Protein AF-A0A0N5C411-F1 (afdb_monomer)

Foldseek 3Di:
DDDPPAAAWKDWAFDADPVRHGAAQKWAWFQDLVVRDTFTHGDPGTAMQGQQAHAFFKIFHFPDRDDRVCPVVPVTTPDIDGGDDAADPVALADAHEQLEADPPLQRSAQWWFWHAFFCRYRHPDFKGWFFDPLQVVFAADDPPSSGRTGTGGFDQWFPPPNSRQWRFGTWIGGPPHDIHTYGHGHPHDDPVCVQVVCVVPFPWEFDDDPNFTDINNHGADLSFKKKKAQPLQFPPDRTIHIGRRPPDAAAAAFIKMFGFDDCDVVNVVVQVVQSVPPNDGGDITRGPGMYTHPAPAPFKAKFKDKQVPDTWDWDWAADPVRDTATETADEPVVLVVQKIFMFIWMATHDDRPVNHTRRNVRRWDKFKFACPDPPDDPPPTDTGGMAGRDLADPPRWAKMKMDTDDDPDDCSRHHHIDIYTYFHPAEAHHEHEDEDADQDQQVLKDWQDDNNFWGWQKKWKDDVPDDIDIAGPVVRPPVVQWDDDPTIITGDDPPDRDDAQMWMWTWIDGSNHGGYIYIYGYGYDPCVVPCVPCCCVPVVVVVVVVVVVVVVVVVVVVVVVVVVVVVVVVVVVVVPPDDDDDDDDDDDDDDDDDDDDDDDDDDDDDDDDDDDDDDDDYDDDDDDDDDDDDDDDDDDDDDDDDDD

Mean predicted aligned error: 16.24 Å

Secondary structure (DSSP, 8-state):
------BSSEEEE--B-TTSPBPSSEEEEEE-TTT--EEEEE--S-EEEESS-B--SEEEEESSPPPTTGGG--TTEEEEEE------SS--EEEE---PPPSSTTTTSS-EEEEE-TTSB-B-SS-EEEE-TTTTT-SEEPTTSTTSEEEEE----B-SGGGTTEEEEEEEEETTEEEEEEEEE--PPPSTTHHHHHHHH-SS-EEEETTEEEETTEEP-GGGEEEEE-GGGSTT-SB-EEEE-SSS----TTPEEEE-----HHHHHHHHHHHTSTTPPPP-B--SEEEE----GGGEEEEEEETTTEEPPEEEEE-TT--EEEEEEE-GGGGGGSEEEEEEEEEESSS--GGGTTTTTTT-EEEEEE-S-TTS-TTSSPB--EEE--TT-GGGSEEEEEEEE-SS--GGGSPPPEEEEEEESSPEEEEEEEEE-S--GGGSEEESEETTTEEEEEEEEE-TTSPPEEEETTTTB-TTTEEE-SSEEEE---SS---TTEEEEEEEEETTEEEEEEEEEEEE--GGGTHHHHIIIIIHHHHHHHHHHHHHHHHHHHHHHHHHHHHHHHHTTTSSS-------------------------------------------------------------------

Nearest PDB structures (foldseek):
  7s11-assembly2_D  TM=5.135E-01  e=1.704E-02  Mus musculus
  4etp-assembly1_B  TM=3.885E-01  e=2.195E-01  Saccharomyces cerevisiae S288C
  7n6g-assembly1_3J  TM=2.381E-01  e=1.207E-01  Chlamydomonas reinhardtii
  7n6g-assembly1_3K  TM=1.886E-01  e=1.584E-01  Chlamydomonas reinhardtii

Organism: Strongyloides papillosus (NCBI:txid174720)

Solvent-accessible surface area (backbone atoms only — not comparable to full-atom values): 38033 Å² total; per-residue (Å²): 139,82,84,85,88,75,39,55,52,70,46,76,47,74,59,54,47,100,85,67,46,71,55,72,52,32,28,34,45,28,46,40,81,90,77,68,45,77,44,80,43,78,51,89,66,65,42,47,38,37,60,64,39,29,59,51,29,58,32,42,28,28,93,59,86,84,51,89,79,53,65,80,58,70,84,62,64,76,46,77,47,75,53,77,82,79,62,53,99,88,40,64,46,53,49,36,37,75,53,56,56,43,97,52,80,69,53,42,46,51,26,33,31,65,34,47,27,68,43,16,39,41,29,51,92,57,34,44,44,45,55,30,77,79,50,65,92,34,46,43,75,53,81,95,53,76,48,8,36,28,37,34,61,51,53,62,42,33,74,52,80,84,30,53,46,31,30,73,29,24,31,41,39,45,75,101,48,73,65,30,36,32,36,30,38,38,68,69,79,63,70,80,63,39,69,58,52,45,74,76,62,52,90,37,52,45,42,78,59,92,90,42,53,18,45,72,85,39,71,61,56,40,82,37,24,34,37,40,33,55,25,91,39,28,65,95,43,70,45,35,46,70,42,42,29,60,95,76,50,68,48,51,57,73,21,31,40,37,31,41,71,81,85,48,72,67,60,54,51,54,48,61,65,39,63,78,43,97,78,40,73,59,77,63,44,51,51,76,30,44,32,50,67,70,87,60,45,89,41,42,40,78,37,45,26,37,72,88,70,49,70,49,63,74,43,80,43,62,49,100,84,69,47,82,40,42,31,32,60,46,57,69,78,58,53,79,61,36,57,46,42,38,38,48,34,45,34,41,53,87,67,73,54,67,38,40,49,45,24,50,61,50,51,41,49,61,41,25,29,66,61,88,56,93,84,58,65,90,80,79,56,67,76,44,56,61,48,65,48,46,46,74,45,79,78,70,54,39,45,28,37,34,37,74,56,67,89,87,64,64,66,88,75,41,61,63,70,42,70,36,33,42,41,51,67,49,72,39,65,31,47,43,83,40,82,40,86,63,95,62,46,76,76,50,52,39,57,41,59,45,90,88,57,31,36,42,47,33,40,35,39,32,48,69,98,52,77,74,46,68,34,36,58,81,77,57,37,58,59,88,41,38,47,78,55,101,58,28,38,31,49,67,53,81,89,66,80,94,52,58,61,24,36,38,36,33,34,27,26,37,88,90,37,62,34,40,36,40,35,38,37,32,40,58,61,76,64,80,79,51,55,72,62,50,48,60,66,54,48,50,59,50,54,51,51,52,51,53,53,54,52,52,52,52,51,51,52,52,52,50,52,50,51,50,54,55,50,54,61,59,56,66,67,67,76,75,80,79,87,85,80,88,80,88,78,88,86,85,82,80,88,77,86,83,86,78,88,78,83,85,77,88,76,87,77,89,76,90,84,86,86,88,86,79,89,80,87,90,78,90,82,81,90,81,89,84,83,88,79,90,84,81,84,87,81,78,90,77,90,77,89,77,90,132

pLDDT: mean 76.51, std 18.7, range [28.45, 96.62]

Sequence (644 aa):
MKGLEEIKANIKFFFCDKGGKKLNNVHITLKNYVSEKVGLHFVDNSVQCSIEACRIGLYLKHHKKITSENVKDLKHIDHSYYVVIVPDEEHKGLYYTGLDNEVDEMKGFFPLVPCPYHNWVGTAFLTQYKVRESIINNGQLIKDNEDSNILIPAFRISSEPYFQNHFVCGKLLQIDHDPVDIGFKIDLIDPSGLKEKIKNKAKHKITLHGNEIKCDGNKINTKTSFGFLDKEYILNSKESLMTYFNEKFEFYHGQLILEYDEVTNIQQQKYFLSLFKQDSEIVKHSPKCYGYIDDLKQTFEFTFRIDKKDILDVTIMKDDKNNEVPVVYLNDYYKEKGKISVECYVVKSGDKDKNFNGYYNKAYKTKLQRVVQQELKHNDQPEVNELIISSENDKLFGIYICQLECNGCNKNDYVKDRNILLLPSTLFNVSSDIKVYSDSKNYLSCRLNIDKFGQLKSMSIIYKGKSKIEYDAIRNTPEDVFKKNDTSVEYVGNKYEMADLTYVTCSYTAFGKPYILQTKVMHYNELRSQSDDVGNKILVPIIISVGVGVFIIIGIILLITFRIIKRRKKVKLLSMASSASDASSMSGSRFSKLSRSSMASQSRSKFSSSRSGSRAKSSMSLSNTDKRKNNRPKTRSKVSGFAG

Radius of gyration: 44.17 Å; Cα contacts (8 Å, |Δi|>4): 1116; chains: 1; bounding box: 96×108×130 Å

Structure (mmCIF, N/CA/C/O backbone):
data_AF-A0A0N5C411-F1
#
_entry.id   AF-A0A0N5C411-F1
#
loop_
_atom_site.group_PDB
_atom_site.id
_atom_site.type_symbol
_atom_site.label_atom_id
_atom_site.label_alt_id
_atom_site.label_comp_id
_atom_site.label_asym_id
_atom_site.label_entity_id
_atom_site.label_seq_id
_atom_site.pdbx_PDB_ins_code
_atom_site.Cartn_x
_atom_site.Cartn_y
_atom_site.Cartn_z
_atom_site.occupancy
_atom_site.B_iso_or_equiv
_atom_site.auth_seq_id
_atom_site.auth_comp_id
_atom_site.auth_asym_id
_atom_site.auth_atom_id
_atom_site.pdbx_PDB_model_num
ATOM 1 N N . MET A 1 1 ? 25.989 -16.329 -34.286 1.00 41.69 1 MET A N 1
ATOM 2 C CA . MET A 1 1 ? 26.952 -15.384 -33.676 1.00 41.69 1 MET A CA 1
ATOM 3 C C . MET A 1 1 ? 27.415 -15.996 -32.361 1.00 41.69 1 MET A C 1
ATOM 5 O O . MET A 1 1 ? 26.581 -16.607 -31.712 1.00 41.69 1 MET A O 1
ATOM 9 N N . LYS A 1 2 ? 28.703 -15.906 -32.005 1.00 34.34 2 LYS A N 1
ATOM 10 C CA . LYS A 1 2 ? 29.214 -16.271 -30.670 1.00 34.34 2 LYS A CA 1
ATOM 11 C C . LYS A 1 2 ? 29.676 -14.991 -29.965 1.00 34.34 2 LYS A C 1
ATOM 13 O O . LYS A 1 2 ? 30.401 -14.230 -30.597 1.00 34.34 2 LYS A O 1
ATOM 18 N N . GLY A 1 3 ? 29.250 -14.812 -28.711 1.00 48.94 3 GLY A N 1
ATOM 19 C CA . GLY A 1 3 ? 29.802 -13.879 -27.718 1.00 48.94 3 GLY A CA 1
ATOM 20 C C . GLY A 1 3 ? 29.592 -12.389 -27.994 1.00 48.94 3 GLY A C 1
ATOM 21 O O . GLY A 1 3 ? 30.468 -11.741 -28.556 1.00 48.94 3 GLY A O 1
ATOM 22 N N . LEU A 1 4 ? 28.457 -11.831 -27.564 1.00 55.25 4 LEU A N 1
ATOM 23 C CA . LEU A 1 4 ? 28.331 -10.392 -27.298 1.00 55.25 4 LEU A CA 1
ATOM 24 C C . LEU A 1 4 ? 28.514 -10.209 -25.789 1.00 55.25 4 LEU A C 1
ATOM 26 O O . LEU A 1 4 ? 27.535 -10.246 -25.055 1.00 55.25 4 LEU A O 1
ATOM 30 N N . GLU A 1 5 ? 29.758 -10.092 -25.323 1.00 52.69 5 GLU A N 1
ATOM 31 C CA . GLU A 1 5 ? 30.024 -10.001 -23.878 1.00 52.69 5 GLU A CA 1
ATOM 32 C C . GLU A 1 5 ? 29.589 -8.646 -23.291 1.00 52.69 5 GLU A C 1
ATOM 34 O O . GLU A 1 5 ? 29.129 -8.605 -22.154 1.00 52.69 5 GLU A O 1
ATOM 39 N N . GLU A 1 6 ? 29.632 -7.545 -24.062 1.00 62.16 6 GLU A N 1
ATOM 40 C CA . GLU A 1 6 ? 29.186 -6.221 -23.595 1.00 62.16 6 GLU A CA 1
ATOM 41 C C . GLU A 1 6 ? 28.608 -5.352 -24.726 1.00 62.16 6 GLU A C 1
ATOM 43 O O . GLU A 1 6 ? 29.241 -5.141 -25.764 1.00 62.16 6 GLU A O 1
ATOM 48 N N . ILE A 1 7 ? 27.404 -4.802 -24.523 1.00 67.38 7 ILE A N 1
ATOM 49 C CA . ILE A 1 7 ? 26.738 -3.905 -25.480 1.00 67.38 7 ILE A CA 1
ATOM 50 C C . ILE A 1 7 ? 26.687 -2.504 -24.881 1.00 67.38 7 ILE A C 1
ATOM 52 O O . ILE A 1 7 ? 25.886 -2.225 -23.994 1.00 67.38 7 ILE A O 1
ATOM 56 N N . LYS A 1 8 ? 27.520 -1.598 -25.397 1.00 67.19 8 LYS A N 1
ATOM 57 C CA . LYS A 1 8 ? 27.582 -0.219 -24.888 1.00 67.19 8 LYS A CA 1
ATOM 58 C C . LYS A 1 8 ? 26.364 0.625 -25.266 1.00 67.19 8 LYS A C 1
ATOM 60 O O . LYS A 1 8 ? 25.866 1.383 -24.449 1.00 67.19 8 LYS A O 1
ATOM 65 N N . ALA A 1 9 ? 25.879 0.503 -26.503 1.00 65.25 9 ALA A N 1
ATOM 66 C CA . ALA A 1 9 ? 24.762 1.330 -26.974 1.00 65.25 9 ALA A CA 1
ATOM 67 C C . ALA A 1 9 ? 23.932 0.677 -28.082 1.00 65.25 9 ALA A C 1
ATOM 69 O O . ALA A 1 9 ? 22.706 0.763 -28.068 1.00 65.25 9 ALA A O 1
ATOM 70 N N . ASN A 1 10 ? 24.593 0.025 -29.047 1.00 76.81 10 ASN A N 1
ATOM 71 C CA . ASN A 1 10 ? 23.976 -0.347 -30.317 1.00 76.81 10 ASN A CA 1
ATOM 72 C C . ASN A 1 10 ? 24.493 -1.692 -30.841 1.00 76.81 10 ASN A C 1
ATOM 74 O O . ASN A 1 10 ? 25.699 -1.926 -30.881 1.00 76.81 10 ASN A O 1
ATOM 78 N N . ILE A 1 11 ? 23.590 -2.519 -31.360 1.00 80.31 11 ILE A N 1
ATOM 79 C CA . ILE A 1 11 ? 23.900 -3.714 -32.151 1.00 80.31 11 ILE A CA 1
ATOM 80 C C . ILE A 1 11 ? 23.537 -3.422 -33.598 1.00 80.31 11 ILE A C 1
ATOM 82 O O . ILE A 1 11 ? 22.406 -3.025 -33.880 1.00 80.31 11 ILE A O 1
ATOM 86 N N . LYS A 1 12 ? 24.483 -3.625 -34.519 1.00 83.06 12 LYS A N 1
ATOM 87 C CA . LYS A 1 12 ? 24.271 -3.426 -35.956 1.00 83.06 12 LYS A CA 1
ATOM 88 C C . LYS A 1 12 ? 24.277 -4.764 -36.690 1.00 83.06 12 LYS A C 1
ATOM 90 O O . LYS A 1 12 ? 25.259 -5.499 -36.641 1.00 83.06 12 LYS A O 1
ATOM 95 N N . PHE A 1 13 ? 23.201 -5.051 -37.410 1.00 82.44 13 PHE A N 1
ATOM 96 C CA . PHE A 1 13 ? 23.064 -6.222 -38.269 1.00 82.44 13 PHE A CA 1
ATOM 97 C C . PHE A 1 13 ? 23.270 -5.816 -39.726 1.00 82.44 13 PHE A C 1
ATOM 99 O O . PHE A 1 13 ? 22.667 -4.853 -40.200 1.00 82.44 13 PHE A O 1
ATOM 106 N N . PHE A 1 14 ? 24.101 -6.565 -40.445 1.00 84.38 14 PHE A N 1
ATOM 107 C CA . PHE A 1 14 ? 24.365 -6.354 -41.865 1.00 84.38 14 PHE A CA 1
ATOM 108 C C . PHE A 1 14 ? 23.836 -7.542 -42.665 1.00 84.38 14 PHE A C 1
ATOM 110 O O . PHE A 1 14 ? 24.056 -8.695 -42.299 1.00 84.38 14 PHE A O 1
ATOM 117 N N . PHE A 1 15 ? 23.148 -7.254 -43.768 1.00 84.00 15 PHE A N 1
ATOM 118 C CA . PHE A 1 15 ? 22.635 -8.266 -44.685 1.00 84.00 15 PHE A CA 1
ATOM 119 C C . PHE A 1 15 ? 23.607 -8.416 -45.850 1.00 84.00 15 PHE A C 1
ATOM 121 O O . PHE A 1 15 ? 23.690 -7.532 -46.702 1.00 84.00 15 PHE A O 1
ATOM 128 N N . CYS A 1 16 ? 24.335 -9.530 -45.881 1.00 84.19 16 CYS A N 1
ATOM 129 C CA . CYS A 1 16 ? 25.330 -9.827 -46.909 1.00 84.19 16 CYS A CA 1
ATOM 130 C C . CYS A 1 16 ? 25.018 -11.150 -47.620 1.00 84.19 16 CYS A C 1
ATOM 132 O O . CYS A 1 16 ? 24.397 -12.048 -47.050 1.00 84.19 16 CYS A O 1
ATOM 134 N N . ASP A 1 17 ? 25.442 -11.268 -48.875 1.00 82.25 17 ASP A N 1
ATOM 135 C CA . ASP A 1 17 ? 25.440 -12.527 -49.611 1.00 82.25 17 ASP A CA 1
ATOM 136 C C . ASP A 1 17 ? 26.593 -13.450 -49.168 1.00 82.25 17 ASP A C 1
ATOM 138 O O . ASP A 1 17 ? 27.408 -13.108 -48.307 1.00 82.25 17 ASP A O 1
ATOM 142 N N . LYS A 1 18 ? 26.682 -14.641 -49.777 1.00 81.38 18 LYS A N 1
ATOM 143 C CA . LYS A 1 18 ? 27.750 -15.617 -49.489 1.00 81.38 18 LYS A CA 1
ATOM 144 C C . LYS A 1 18 ? 29.162 -15.093 -49.792 1.00 81.38 18 LYS A C 1
ATOM 146 O O . LYS A 1 18 ? 30.120 -15.639 -49.261 1.00 81.38 18 LYS A O 1
ATOM 151 N N . GLY A 1 19 ? 29.293 -14.072 -50.639 1.00 84.00 19 GLY A N 1
ATOM 152 C CA . GLY A 1 19 ? 30.558 -13.417 -50.969 1.00 84.00 19 GLY A CA 1
ATOM 153 C C . GLY A 1 19 ? 30.866 -12.203 -50.089 1.00 84.00 19 GLY A C 1
ATOM 154 O O . GLY A 1 19 ? 31.817 -11.482 -50.381 1.00 84.00 19 GLY A O 1
ATOM 155 N N . GLY A 1 20 ? 30.061 -11.938 -49.053 1.00 82.12 20 GLY A N 1
ATOM 156 C CA . GLY A 1 20 ? 30.213 -10.779 -48.175 1.00 82.12 20 GLY A CA 1
ATOM 157 C C . GLY A 1 20 ? 29.748 -9.457 -48.794 1.00 82.12 20 GLY A C 1
ATOM 158 O O . GLY A 1 20 ? 29.891 -8.411 -48.162 1.00 82.12 20 GLY A O 1
ATOM 159 N N . LYS A 1 21 ? 29.168 -9.470 -50.003 1.00 84.44 21 LYS A N 1
ATOM 160 C CA . LYS A 1 21 ? 28.612 -8.265 -50.625 1.00 84.44 21 LYS A CA 1
ATOM 161 C C . LYS A 1 21 ? 27.260 -7.953 -50.004 1.00 84.44 21 LYS A C 1
ATOM 163 O O . LYS A 1 21 ? 26.434 -8.838 -49.796 1.00 84.44 21 LYS A O 1
ATOM 168 N N . LYS A 1 22 ? 27.018 -6.676 -49.734 1.00 84.00 22 LYS A N 1
ATOM 169 C CA . LYS A 1 22 ? 25.759 -6.199 -49.163 1.00 84.00 22 LYS A CA 1
ATOM 170 C C . LYS A 1 22 ? 24.577 -6.550 -50.071 1.00 84.00 22 LYS A C 1
ATOM 172 O O . LYS A 1 22 ? 24.639 -6.368 -51.287 1.00 84.00 22 LYS A O 1
ATOM 177 N N . LEU A 1 23 ? 23.501 -7.052 -49.476 1.00 84.12 23 LEU A N 1
ATOM 178 C CA . LEU A 1 23 ? 22.261 -7.339 -50.183 1.00 84.12 23 LEU A CA 1
ATOM 179 C C . LEU A 1 23 ? 21.540 -6.030 -50.527 1.00 84.12 23 LEU A C 1
ATOM 181 O O . LEU A 1 23 ? 21.308 -5.194 -49.659 1.00 84.12 23 LEU A O 1
ATOM 185 N N . ASN A 1 24 ? 21.145 -5.883 -51.792 1.00 82.38 24 ASN A N 1
ATOM 186 C CA . ASN A 1 24 ? 20.297 -4.782 -52.254 1.00 82.38 24 ASN A CA 1
ATOM 187 C C . ASN A 1 24 ? 18.809 -5.131 -52.084 1.00 82.38 24 ASN A C 1
ATOM 189 O O . ASN A 1 24 ? 18.446 -6.310 -52.067 1.00 82.38 24 ASN A O 1
ATOM 193 N N . ASN A 1 25 ? 17.946 -4.108 -52.038 1.00 84.00 25 ASN A N 1
ATOM 194 C CA . ASN A 1 25 ? 16.480 -4.255 -52.032 1.00 84.00 25 ASN A CA 1
ATOM 195 C C . ASN A 1 25 ? 15.919 -5.080 -50.864 1.00 84.00 25 ASN A C 1
ATOM 197 O O . ASN A 1 25 ? 14.909 -5.771 -51.009 1.00 84.00 25 ASN A O 1
ATOM 201 N N . VAL A 1 26 ? 16.551 -4.982 -49.695 1.00 86.06 26 VAL A N 1
ATOM 202 C CA . VAL A 1 26 ? 16.019 -5.533 -48.446 1.00 86.06 26 VAL A CA 1
ATOM 203 C C . VAL A 1 26 ? 15.061 -4.517 -47.828 1.00 86.06 26 VAL A C 1
ATOM 205 O O . VAL A 1 26 ? 15.375 -3.333 -47.745 1.00 86.06 26 VAL A O 1
ATOM 208 N N . HIS A 1 27 ? 13.887 -4.971 -47.404 1.00 85.69 27 HIS A N 1
ATOM 209 C CA . HIS A 1 27 ? 12.862 -4.147 -46.772 1.00 85.69 27 HIS A CA 1
ATOM 210 C C . HIS A 1 27 ? 12.424 -4.775 -45.448 1.00 85.69 27 HIS A C 1
ATOM 212 O O . HIS A 1 27 ? 12.412 -5.997 -45.313 1.00 85.69 27 HIS A O 1
ATOM 218 N N . ILE A 1 28 ? 12.039 -3.944 -44.483 1.00 85.62 28 ILE A N 1
ATOM 219 C CA . ILE A 1 28 ? 11.489 -4.356 -43.189 1.00 85.62 28 ILE A CA 1
ATOM 220 C C . ILE A 1 28 ? 10.032 -3.909 -43.069 1.00 85.62 28 ILE A C 1
ATOM 222 O O . ILE A 1 28 ? 9.679 -2.806 -43.490 1.00 85.62 28 ILE A O 1
ATOM 226 N N . THR A 1 29 ? 9.185 -4.758 -42.491 1.00 79.25 29 THR A N 1
ATOM 227 C CA . THR A 1 29 ? 7.797 -4.412 -42.157 1.00 79.25 29 THR A CA 1
ATOM 228 C C . THR A 1 29 ? 7.748 -3.689 -40.814 1.00 79.25 29 THR A C 1
ATOM 230 O O . THR A 1 29 ? 7.952 -4.320 -39.772 1.00 79.25 29 THR A O 1
ATOM 233 N N . LEU A 1 30 ? 7.458 -2.388 -40.823 1.00 79.19 30 LEU A N 1
ATOM 234 C CA . LEU A 1 30 ? 7.285 -1.590 -39.605 1.00 79.19 30 LEU A CA 1
ATOM 235 C C . LEU A 1 30 ? 5.813 -1.264 -39.378 1.00 79.19 30 LEU A C 1
ATOM 237 O O . LEU A 1 30 ? 5.088 -0.968 -40.330 1.00 79.19 30 LEU A O 1
ATOM 241 N N . LYS A 1 31 ? 5.376 -1.287 -38.119 1.00 74.19 31 LYS A N 1
ATOM 242 C CA . LYS A 1 31 ? 4.083 -0.717 -37.731 1.00 74.19 31 LYS A CA 1
ATOM 243 C C . LYS A 1 31 ? 4.275 0.787 -37.532 1.00 74.19 31 LYS A C 1
ATOM 245 O O . LYS A 1 31 ? 5.143 1.202 -36.776 1.00 74.19 31 LYS A O 1
ATOM 250 N N . ASN A 1 32 ? 3.468 1.606 -38.199 1.00 71.19 32 ASN A N 1
ATOM 251 C CA . ASN A 1 32 ? 3.315 3.007 -37.830 1.00 71.19 32 ASN A CA 1
ATOM 252 C C . ASN A 1 32 ? 2.373 3.065 -36.622 1.00 71.19 32 ASN A C 1
ATOM 254 O O . ASN A 1 32 ? 1.219 2.650 -36.727 1.00 71.19 32 ASN A O 1
ATOM 258 N N . TYR A 1 33 ? 2.858 3.541 -35.480 1.00 69.44 33 TYR A N 1
ATOM 259 C CA . TYR A 1 33 ? 2.101 3.466 -34.231 1.00 69.44 33 TYR A CA 1
ATOM 260 C C . TYR A 1 33 ? 0.942 4.461 -34.157 1.00 69.44 33 TYR A C 1
ATOM 262 O O . TYR A 1 33 ? -0.065 4.161 -33.526 1.00 69.44 33 TYR A O 1
ATOM 270 N N . VAL A 1 34 ? 1.032 5.588 -34.869 1.00 70.38 34 VAL A N 1
ATOM 271 C CA . VAL A 1 34 ? -0.029 6.608 -34.916 1.00 70.38 34 VAL A CA 1
ATOM 272 C C . VAL A 1 34 ? -1.213 6.160 -35.778 1.00 70.38 34 VAL A C 1
ATOM 274 O O . VAL A 1 34 ? -2.368 6.344 -35.412 1.00 70.38 34 VAL A O 1
ATOM 277 N N . SER A 1 35 ? -0.941 5.574 -36.943 1.00 74.69 35 SER A N 1
ATOM 278 C CA . SER A 1 35 ? -1.970 5.176 -37.918 1.00 74.69 35 SER A CA 1
ATOM 279 C C . SER A 1 35 ? -2.349 3.698 -37.854 1.00 74.69 35 SER A C 1
ATOM 281 O O . SER A 1 35 ? -3.228 3.263 -38.595 1.00 74.69 35 SER A O 1
ATOM 283 N N . GLU A 1 36 ? -1.625 2.918 -37.051 1.00 72.88 36 GLU A N 1
ATOM 284 C CA . GLU A 1 36 ? -1.644 1.452 -36.994 1.00 72.88 36 GLU A CA 1
ATOM 285 C C . GLU A 1 36 ? -1.374 0.728 -38.323 1.00 72.88 36 GLU A C 1
ATOM 287 O O . GLU A 1 36 ? -1.449 -0.500 -38.403 1.00 72.88 36 GLU A O 1
ATOM 292 N N . LYS A 1 37 ? -1.020 1.464 -39.381 1.00 76.44 37 LYS A N 1
ATOM 293 C CA . LYS A 1 37 ? -0.731 0.897 -40.696 1.00 76.44 37 LYS A CA 1
ATOM 294 C C . LYS A 1 37 ? 0.647 0.256 -40.700 1.00 76.44 37 LYS A C 1
ATOM 296 O O . LYS A 1 37 ? 1.603 0.798 -40.152 1.00 76.44 37 LYS A O 1
ATOM 301 N N . VAL A 1 38 ? 0.763 -0.873 -41.386 1.00 73.94 38 VAL A N 1
ATOM 302 C CA . VAL A 1 38 ? 2.058 -1.508 -41.634 1.00 73.94 38 VAL A CA 1
ATOM 303 C C . VAL A 1 38 ? 2.642 -0.972 -42.936 1.00 73.94 38 VAL A C 1
ATOM 305 O O . VAL A 1 38 ? 1.987 -1.012 -43.978 1.00 73.94 38 VAL A O 1
ATOM 308 N N . GLY A 1 39 ? 3.872 -0.471 -42.866 1.00 73.94 39 GLY A N 1
ATOM 309 C CA . GLY A 1 39 ? 4.649 0.009 -44.004 1.00 73.94 39 GLY A CA 1
ATOM 310 C C . GLY A 1 39 ? 5.858 -0.879 -44.285 1.00 73.94 39 GLY A C 1
ATOM 311 O O . GLY A 1 39 ? 6.404 -1.513 -43.380 1.00 73.94 39 GLY A O 1
ATOM 312 N N . LEU A 1 40 ? 6.298 -0.907 -45.545 1.00 77.38 40 LEU A N 1
ATOM 313 C CA . LEU A 1 40 ? 7.601 -1.460 -45.915 1.00 77.38 40 LEU A CA 1
ATOM 314 C C . LEU A 1 40 ? 8.634 -0.341 -45.978 1.00 77.38 40 LEU A C 1
ATOM 316 O O . LEU A 1 40 ? 8.463 0.635 -46.705 1.00 77.38 40 LEU A O 1
ATOM 320 N N . HIS A 1 41 ? 9.722 -0.516 -45.238 1.00 78.94 41 HIS A N 1
ATOM 321 C CA . HIS A 1 41 ? 10.826 0.430 -45.185 1.00 78.94 41 HIS A CA 1
ATOM 322 C C . HIS A 1 41 ? 12.066 -0.200 -45.798 1.00 78.94 41 HIS A C 1
ATOM 324 O O . HIS A 1 41 ? 12.475 -1.290 -45.405 1.00 78.94 41 HIS A O 1
ATOM 330 N N . PHE A 1 42 ? 12.661 0.485 -46.771 1.00 81.00 42 PHE A N 1
ATOM 331 C CA . PHE A 1 42 ? 13.913 0.059 -47.384 1.00 81.00 42 PHE A CA 1
ATOM 332 C C . PHE A 1 42 ? 15.053 0.113 -46.359 1.00 81.00 42 PHE A C 1
ATOM 334 O O . PHE A 1 42 ? 15.237 1.112 -45.662 1.00 81.00 42 PHE A O 1
ATOM 341 N N . VAL A 1 43 ? 15.817 -0.972 -46.275 1.00 81.12 43 VAL A N 1
ATOM 342 C CA . VAL A 1 43 ? 16.989 -1.097 -45.412 1.00 81.12 43 VAL A CA 1
ATOM 343 C C . VAL A 1 43 ? 18.210 -0.742 -46.246 1.00 81.12 43 VAL A C 1
ATOM 345 O O . VAL A 1 43 ? 18.792 -1.591 -46.916 1.00 81.12 43 VAL A O 1
ATOM 348 N N . ASP A 1 44 ? 18.579 0.538 -46.223 1.00 69.19 44 ASP A N 1
ATOM 349 C CA . ASP A 1 44 ? 19.707 1.026 -47.018 1.00 69.19 44 ASP A CA 1
ATOM 350 C C . ASP A 1 44 ? 21.053 0.587 -46.441 1.00 69.19 44 ASP A C 1
ATOM 352 O O . ASP A 1 44 ? 22.000 0.431 -47.189 1.00 69.19 44 ASP A O 1
ATOM 356 N N . ASN A 1 45 ? 21.170 0.349 -45.127 1.00 71.31 45 ASN A N 1
ATOM 357 C CA . ASN A 1 45 ? 22.442 0.071 -44.445 1.00 71.31 45 ASN A CA 1
ATOM 358 C C . ASN A 1 45 ? 22.363 -1.115 -43.476 1.00 71.31 45 ASN A C 1
ATOM 360 O O . ASN A 1 45 ? 21.880 -2.187 -43.833 1.00 71.31 45 ASN A O 1
ATOM 364 N N . SER A 1 46 ? 22.918 -0.949 -42.277 1.00 76.69 46 SER A N 1
ATOM 365 C CA . SER A 1 46 ? 22.712 -1.870 -41.177 1.00 76.69 46 SER A CA 1
ATOM 366 C C . SER A 1 46 ? 21.368 -1.605 -40.527 1.00 76.69 46 SER A C 1
ATOM 368 O O . SER A 1 46 ? 20.846 -0.489 -40.503 1.00 76.69 46 SER A O 1
ATOM 370 N N . VAL A 1 47 ? 20.826 -2.669 -39.974 1.00 77.75 47 VAL A N 1
ATOM 371 C CA . VAL A 1 47 ? 19.723 -2.619 -39.038 1.00 77.75 47 VAL A CA 1
ATOM 372 C C . VAL A 1 47 ? 20.291 -2.425 -37.645 1.00 77.75 47 VAL A C 1
ATOM 374 O O . VAL A 1 47 ? 21.312 -3.022 -37.319 1.00 77.75 47 VAL A O 1
ATOM 377 N N . GLN A 1 48 ? 19.625 -1.628 -36.818 1.00 80.06 48 GLN A N 1
ATOM 378 C CA . GLN A 1 48 ? 20.079 -1.323 -35.469 1.00 80.06 48 GLN A CA 1
ATOM 379 C C . GLN A 1 48 ? 19.082 -1.833 -34.425 1.00 80.06 48 GLN A C 1
ATOM 381 O O . GLN A 1 48 ? 17.869 -1.665 -34.577 1.00 80.06 48 GLN A O 1
ATOM 386 N N . CYS A 1 49 ? 19.611 -2.447 -33.369 1.00 83.88 49 CYS A N 1
ATOM 387 C CA . CYS A 1 49 ? 18.919 -2.607 -32.099 1.00 83.88 49 CYS A CA 1
ATOM 388 C C . CYS A 1 49 ? 19.689 -1.820 -31.039 1.00 83.88 49 CYS A C 1
ATOM 390 O O . CYS A 1 49 ? 20.870 -2.082 -30.812 1.00 83.88 49 CYS A O 1
ATOM 392 N N . SER A 1 50 ? 19.041 -0.808 -30.475 1.00 84.19 50 SER A N 1
ATOM 393 C CA . SER A 1 50 ? 19.585 0.082 -29.453 1.00 84.19 50 SER A CA 1
ATOM 394 C C . SER A 1 50 ? 18.630 0.183 -28.274 1.00 84.19 50 SER A C 1
ATOM 396 O O . SER A 1 50 ? 17.510 -0.336 -28.315 1.00 84.19 50 SER A O 1
ATOM 398 N N . ILE A 1 51 ? 19.049 0.897 -27.232 1.00 82.62 51 ILE A N 1
ATOM 399 C CA . ILE A 1 51 ? 18.173 1.196 -26.102 1.00 82.62 51 ILE A CA 1
ATOM 400 C C . ILE A 1 51 ? 16.912 1.976 -26.521 1.00 82.62 51 ILE A C 1
ATOM 402 O O . ILE A 1 51 ? 15.861 1.792 -25.920 1.00 82.62 51 ILE A O 1
ATOM 406 N N . GLU A 1 52 ? 16.970 2.773 -27.589 1.00 78.06 52 GLU A N 1
ATOM 407 C CA . GLU A 1 52 ? 15.827 3.568 -28.062 1.00 78.06 52 GLU A CA 1
ATOM 408 C C . GLU A 1 52 ? 14.838 2.765 -28.899 1.00 78.06 52 GLU A C 1
ATOM 410 O O . GLU A 1 52 ? 13.625 2.872 -28.747 1.00 78.06 52 GLU A O 1
ATOM 415 N N . ALA A 1 53 ? 15.359 1.967 -29.827 1.00 84.44 53 ALA A N 1
ATOM 416 C CA . ALA A 1 53 ? 14.530 1.225 -30.753 1.00 84.44 53 ALA A CA 1
ATOM 417 C C . ALA A 1 53 ? 15.241 -0.037 -31.218 1.00 84.44 53 ALA A C 1
ATOM 419 O O . ALA A 1 53 ? 16.434 -0.042 -31.535 1.00 84.44 53 ALA A O 1
ATOM 420 N N . CYS A 1 54 ? 14.468 -1.105 -31.349 1.00 87.12 54 CYS A N 1
ATOM 421 C CA . CYS A 1 54 ? 14.940 -2.367 -31.873 1.00 87.12 54 CYS A CA 1
ATOM 422 C C . CYS A 1 54 ? 14.207 -2.726 -33.158 1.00 87.12 54 CYS A C 1
ATOM 424 O O . CYS A 1 54 ? 13.011 -3.020 -33.177 1.00 87.12 54 CYS A O 1
ATOM 426 N N . ARG A 1 55 ? 14.941 -2.706 -34.270 1.00 86.31 55 ARG A N 1
ATOM 427 C CA . ARG A 1 55 ? 14.422 -3.106 -35.578 1.00 86.31 55 ARG A CA 1
ATOM 428 C C . ARG A 1 55 ? 14.837 -4.550 -35.826 1.00 86.31 55 ARG A C 1
ATOM 430 O O . ARG A 1 55 ? 15.844 -4.797 -36.454 1.00 86.31 55 ARG A O 1
ATOM 437 N N . ILE A 1 56 ? 14.118 -5.535 -35.310 1.00 86.38 56 ILE A N 1
ATOM 438 C CA . ILE A 1 56 ? 14.417 -6.962 -35.556 1.00 86.38 56 ILE A CA 1
ATOM 439 C C . ILE A 1 56 ? 13.128 -7.723 -35.845 1.00 86.38 56 ILE A C 1
ATOM 441 O O . ILE A 1 56 ? 12.056 -7.321 -35.400 1.00 86.38 56 ILE A O 1
ATOM 445 N N . GLY A 1 57 ? 13.211 -8.815 -36.595 1.00 85.50 57 GLY A N 1
ATOM 446 C CA . GLY A 1 57 ? 12.042 -9.557 -37.064 1.00 85.50 57 GLY A CA 1
ATOM 447 C C . GLY A 1 57 ? 12.149 -9.873 -38.549 1.00 85.50 57 GLY A C 1
ATOM 448 O O . GLY A 1 57 ? 13.219 -10.267 -39.012 1.00 85.50 57 GLY A O 1
ATOM 449 N N . LEU A 1 58 ? 11.044 -9.721 -39.282 1.00 85.69 58 LEU A N 1
ATOM 450 C CA . LEU A 1 58 ? 10.927 -10.141 -40.677 1.00 85.69 58 LEU A CA 1
ATOM 451 C C . LEU A 1 58 ? 11.471 -9.099 -41.664 1.00 85.69 58 LEU A C 1
ATOM 453 O O . LEU A 1 58 ? 11.049 -7.942 -41.685 1.00 85.69 58 LEU A O 1
ATOM 457 N N . TYR A 1 59 ? 12.347 -9.568 -42.545 1.00 87.31 59 TYR A N 1
ATOM 458 C CA . TYR A 1 59 ? 12.930 -8.831 -43.656 1.00 87.31 59 TYR A CA 1
ATOM 459 C C . TYR A 1 59 ? 12.611 -9.527 -44.965 1.00 87.31 59 TYR A C 1
ATOM 461 O O . TYR A 1 59 ? 12.743 -10.745 -45.079 1.00 87.31 59 TYR A O 1
ATOM 469 N N . LEU A 1 60 ? 12.242 -8.745 -45.970 1.00 86.44 60 LEU A N 1
ATOM 470 C CA . LEU A 1 60 ? 11.869 -9.225 -47.290 1.00 86.44 60 LEU A CA 1
ATOM 471 C C . LEU A 1 60 ? 12.850 -8.671 -48.317 1.00 86.44 60 LEU A C 1
ATOM 473 O O . LEU A 1 60 ? 13.053 -7.459 -48.405 1.00 86.44 60 LEU A O 1
ATOM 477 N N . LYS A 1 61 ? 13.457 -9.556 -49.103 1.00 86.25 61 LYS A N 1
ATOM 478 C CA . LYS A 1 61 ? 14.273 -9.182 -50.257 1.00 86.25 61 LYS A CA 1
ATOM 479 C C . LYS A 1 61 ? 13.459 -9.347 -51.531 1.00 86.25 61 LYS A C 1
ATOM 481 O O . LYS A 1 61 ? 12.739 -10.332 -51.689 1.00 86.25 61 LYS A O 1
ATOM 486 N N . HIS A 1 62 ? 13.607 -8.377 -52.425 1.00 81.00 62 HIS A N 1
ATOM 487 C CA . HIS A 1 62 ? 12.845 -8.312 -53.662 1.00 81.00 62 HIS A CA 1
ATOM 488 C C . HIS A 1 62 ? 13.737 -7.938 -54.852 1.00 81.00 62 HIS A C 1
ATOM 490 O O . HIS A 1 62 ? 14.603 -7.065 -54.744 1.00 81.00 62 HIS A O 1
ATOM 496 N N . HIS A 1 63 ? 13.502 -8.552 -56.013 1.00 74.19 63 HIS A N 1
ATOM 497 C CA . HIS A 1 63 ? 14.326 -8.327 -57.202 1.00 74.19 63 HIS A CA 1
ATOM 498 C C . HIS A 1 63 ? 14.165 -6.901 -57.750 1.00 74.19 63 HIS A C 1
ATOM 500 O O . HIS A 1 63 ? 15.118 -6.313 -58.260 1.00 74.19 63 HIS A O 1
ATOM 506 N N . LYS A 1 64 ? 12.968 -6.320 -57.605 1.00 69.94 64 LYS A N 1
ATOM 507 C CA . LYS A 1 64 ? 12.643 -4.922 -57.954 1.00 69.94 64 LYS A CA 1
ATOM 508 C C . LYS A 1 64 ? 12.491 -4.037 -56.709 1.00 69.94 64 LYS A C 1
ATOM 510 O O . LYS A 1 64 ? 12.163 -4.536 -55.638 1.00 69.94 64 LYS A O 1
ATOM 515 N N . LYS A 1 65 ? 12.671 -2.720 -56.847 1.00 66.31 65 LYS A N 1
ATOM 516 C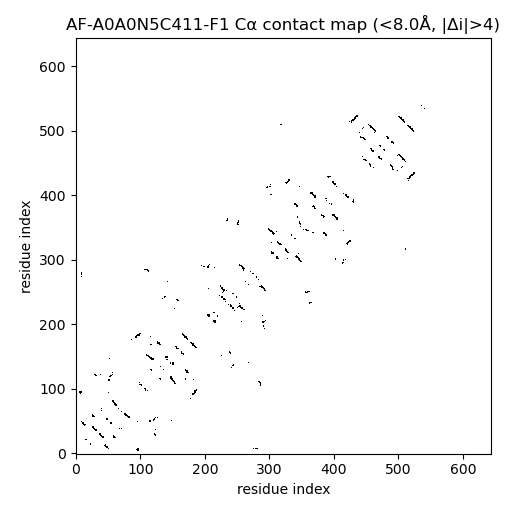 CA . LYS A 1 65 ? 12.382 -1.758 -55.770 1.00 66.31 65 LYS A CA 1
ATOM 517 C C . LYS A 1 65 ? 10.879 -1.785 -55.455 1.00 66.31 65 LYS A C 1
ATOM 519 O O . LYS A 1 65 ? 10.067 -1.640 -56.367 1.00 66.31 65 LYS A O 1
ATOM 524 N N . ILE A 1 66 ? 10.517 -2.005 -54.193 1.00 65.81 66 ILE A N 1
ATOM 525 C CA . ILE A 1 66 ? 9.116 -2.043 -53.761 1.00 65.81 66 ILE A CA 1
ATOM 526 C C . ILE A 1 66 ? 8.615 -0.603 -53.578 1.00 65.81 66 ILE A C 1
ATOM 528 O O . ILE A 1 66 ? 9.290 0.218 -52.959 1.00 65.81 66 ILE A O 1
ATOM 532 N N . THR A 1 67 ? 7.432 -0.296 -54.111 1.00 62.28 67 THR A N 1
ATOM 533 C CA . THR A 1 67 ? 6.664 0.920 -53.794 1.00 62.28 67 THR A CA 1
ATOM 534 C C . THR A 1 67 ? 5.559 0.581 -52.790 1.00 62.28 67 THR A C 1
ATOM 536 O O . THR A 1 67 ? 5.154 -0.576 -52.678 1.00 62.28 67 THR A O 1
ATOM 539 N N . SER A 1 68 ? 5.044 1.580 -52.067 1.00 58.00 68 SER A N 1
ATOM 540 C CA . SER A 1 68 ? 3.945 1.419 -51.095 1.00 58.00 68 SER A CA 1
ATOM 541 C C . SER A 1 68 ? 2.674 0.784 -51.690 1.00 58.00 68 SER A C 1
ATOM 543 O O . SER A 1 68 ? 1.905 0.159 -50.962 1.00 58.00 68 SER A O 1
ATOM 545 N N . GLU A 1 69 ? 2.470 0.892 -5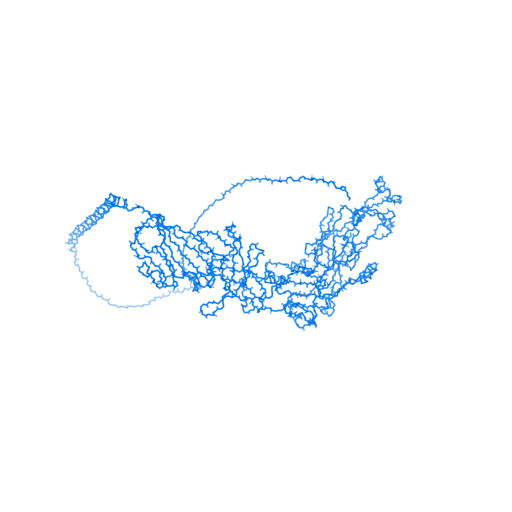3.004 1.00 55.25 69 GLU A N 1
ATOM 546 C CA . GLU A 1 69 ? 1.345 0.303 -53.745 1.00 55.25 69 GLU A CA 1
ATOM 547 C C . GLU A 1 69 ? 1.528 -1.202 -54.014 1.00 55.25 69 GLU A C 1
ATOM 549 O O . GLU A 1 69 ? 0.566 -1.963 -53.919 1.00 55.25 69 GLU A O 1
ATOM 554 N N . ASN A 1 70 ? 2.766 -1.659 -54.235 1.00 54.00 70 ASN A N 1
ATOM 555 C CA . ASN A 1 70 ? 3.091 -3.058 -54.551 1.00 54.00 70 ASN A CA 1
ATOM 556 C C . ASN A 1 70 ? 3.176 -3.969 -53.312 1.00 54.00 70 ASN A C 1
ATOM 558 O O . ASN A 1 70 ? 3.288 -5.183 -53.442 1.00 54.00 70 ASN A O 1
ATOM 562 N N . VAL A 1 71 ? 3.104 -3.409 -52.100 1.00 56.41 71 VAL A N 1
ATOM 563 C CA . VAL A 1 71 ? 3.185 -4.160 -50.828 1.00 56.41 71 VAL A CA 1
ATOM 564 C C . VAL A 1 71 ? 2.012 -5.127 -50.643 1.00 56.41 71 VAL A C 1
ATOM 566 O O . VAL A 1 71 ? 2.153 -6.158 -49.989 1.00 56.41 71 VAL A O 1
ATOM 569 N N . LYS A 1 72 ? 0.847 -4.799 -51.215 1.00 55.94 72 LYS A N 1
ATOM 570 C CA . LYS A 1 72 ? -0.370 -5.617 -51.097 1.00 55.94 72 LYS A CA 1
ATOM 571 C C . LYS A 1 72 ? -0.293 -6.906 -51.916 1.00 55.94 72 LYS A C 1
ATOM 573 O O . LYS A 1 72 ? -0.905 -7.900 -51.536 1.00 55.94 72 LYS A O 1
ATOM 578 N N . ASP A 1 73 ? 0.491 -6.904 -52.989 1.00 57.28 73 ASP A N 1
ATOM 579 C CA . ASP A 1 73 ? 0.748 -8.067 -53.828 1.00 57.28 73 ASP A CA 1
ATOM 580 C C . ASP A 1 73 ? 2.112 -8.670 -53.457 1.00 57.28 73 ASP A C 1
ATOM 582 O O . ASP A 1 73 ? 3.101 -8.505 -54.167 1.00 57.28 73 ASP A O 1
ATOM 586 N N . LEU A 1 74 ? 2.170 -9.431 -52.356 1.00 62.41 74 LEU A N 1
ATOM 587 C CA . LEU A 1 74 ? 3.351 -10.196 -51.889 1.00 62.41 74 LEU A CA 1
ATOM 588 C C . LEU A 1 74 ? 3.854 -11.271 -52.893 1.00 62.41 74 LEU A C 1
ATOM 590 O O . LEU A 1 74 ? 4.618 -12.161 -52.530 1.00 62.41 74 LEU A O 1
ATOM 594 N N . LYS A 1 75 ? 3.428 -11.224 -54.161 1.00 64.19 75 LYS A N 1
ATOM 595 C CA . LYS A 1 75 ? 3.639 -12.239 -55.206 1.00 64.19 75 LYS A CA 1
ATOM 596 C C . LYS A 1 75 ? 5.090 -12.351 -55.699 1.00 64.19 75 LYS A C 1
ATOM 598 O O . LYS A 1 75 ? 5.384 -13.244 -56.488 1.00 64.19 75 LYS A O 1
ATOM 603 N N . HIS A 1 76 ? 5.990 -11.470 -55.258 1.00 69.62 76 HIS A N 1
ATOM 604 C CA . HIS A 1 76 ? 7.354 -11.346 -55.791 1.00 69.62 76 HIS A CA 1
ATOM 605 C C . HIS A 1 76 ? 8.448 -11.252 -54.704 1.00 69.62 76 HIS A C 1
ATOM 607 O O . HIS A 1 76 ? 9.461 -10.588 -54.892 1.00 69.62 76 HIS A O 1
ATOM 613 N N . ILE A 1 77 ? 8.262 -11.904 -53.552 1.00 78.31 77 ILE A N 1
ATOM 614 C CA . ILE A 1 77 ? 9.309 -12.005 -52.518 1.00 78.31 77 ILE A CA 1
ATOM 615 C C . ILE A 1 77 ? 10.314 -13.092 -52.917 1.00 78.31 77 ILE A C 1
ATOM 617 O O . ILE A 1 77 ? 9.946 -14.262 -52.997 1.00 78.31 77 ILE A O 1
ATOM 621 N N . ASP A 1 78 ? 11.583 -12.725 -53.109 1.00 82.19 78 ASP A N 1
ATOM 622 C CA . ASP A 1 78 ? 12.630 -13.691 -53.480 1.00 82.19 78 ASP A CA 1
ATOM 623 C C . ASP A 1 78 ? 13.093 -14.486 -52.260 1.00 82.19 78 ASP A C 1
ATOM 625 O O . ASP A 1 78 ? 13.295 -15.697 -52.308 1.00 82.19 78 ASP A O 1
ATOM 629 N N . HIS A 1 79 ? 13.292 -13.769 -51.151 1.00 85.88 79 HIS A N 1
ATOM 630 C CA . HIS A 1 79 ? 13.774 -14.326 -49.897 1.00 85.88 79 HIS A CA 1
ATOM 631 C C . HIS A 1 79 ? 13.172 -13.583 -48.708 1.00 85.88 79 HIS A C 1
ATOM 633 O O . HIS A 1 79 ? 13.017 -12.360 -48.731 1.00 85.88 79 HIS A O 1
ATOM 639 N N . SER A 1 80 ? 12.917 -14.330 -47.638 1.00 85.44 80 SER A N 1
ATOM 640 C CA . SER A 1 80 ? 12.572 -13.801 -46.324 1.00 85.44 80 SER A CA 1
ATOM 641 C C . SER A 1 80 ? 13.660 -14.152 -45.316 1.00 85.44 80 SER A C 1
ATOM 643 O O . SER A 1 80 ? 14.100 -15.300 -45.255 1.00 85.44 80 SER A O 1
ATOM 645 N N . TYR A 1 81 ? 14.053 -13.186 -44.496 1.00 86.31 81 TYR A N 1
ATOM 646 C CA . TYR A 1 81 ? 14.983 -13.380 -43.389 1.00 86.31 81 TYR A CA 1
ATOM 647 C C . TYR A 1 81 ? 14.285 -13.007 -42.090 1.00 86.31 81 TYR A C 1
ATOM 649 O O . TYR A 1 81 ? 13.607 -11.984 -42.033 1.00 86.31 81 TYR A O 1
ATOM 657 N N . TYR A 1 82 ? 14.463 -13.811 -41.048 1.00 86.69 82 TYR A N 1
ATOM 658 C CA . TYR A 1 82 ? 13.939 -13.505 -39.725 1.00 86.69 82 TYR A CA 1
ATOM 659 C C . TYR A 1 82 ? 15.100 -13.367 -38.742 1.00 86.69 82 TYR A C 1
ATOM 661 O O . TYR A 1 82 ? 15.859 -14.313 -38.538 1.00 86.69 82 TYR A O 1
ATOM 669 N N . VAL A 1 83 ? 15.283 -12.167 -38.192 1.00 86.44 83 VAL A N 1
ATOM 670 C CA . VAL A 1 83 ? 16.371 -11.875 -37.250 1.00 86.44 83 VAL A CA 1
ATOM 671 C C . VAL A 1 83 ? 15.874 -12.076 -35.828 1.00 86.44 83 VAL A C 1
ATOM 673 O O . VAL A 1 83 ? 14.917 -11.427 -35.405 1.00 86.44 83 VAL A O 1
ATOM 676 N N . VAL A 1 84 ? 16.568 -12.950 -35.104 1.00 87.00 84 VAL A N 1
ATOM 677 C CA . VAL A 1 84 ? 16.285 -13.344 -33.722 1.00 87.00 84 VAL A CA 1
ATOM 678 C C . VAL A 1 84 ? 17.509 -13.116 -32.850 1.00 87.00 84 VAL A C 1
ATOM 680 O O . VAL A 1 84 ? 18.643 -13.273 -33.305 1.00 87.00 84 VAL A O 1
ATOM 683 N N . ILE A 1 85 ? 17.270 -12.762 -31.591 1.00 86.62 85 ILE A N 1
ATOM 684 C CA . ILE A 1 85 ? 18.279 -12.793 -30.536 1.00 86.62 85 ILE A CA 1
ATOM 685 C C . ILE A 1 85 ? 18.090 -14.113 -29.795 1.00 86.62 85 ILE A C 1
ATOM 687 O O . ILE A 1 85 ? 16.976 -14.441 -29.394 1.00 86.62 85 ILE A O 1
ATOM 691 N N . VAL A 1 86 ? 19.161 -14.894 -29.673 1.00 84.19 86 VAL A N 1
ATOM 692 C CA . VAL A 1 86 ? 19.144 -16.165 -28.946 1.00 84.19 86 VAL A CA 1
ATOM 693 C C . VAL A 1 86 ? 20.020 -15.979 -27.710 1.00 84.19 86 VAL A C 1
ATOM 695 O O . VAL A 1 86 ? 21.221 -15.753 -27.884 1.00 84.19 86 VAL A O 1
ATOM 698 N N . PRO A 1 87 ? 19.441 -16.008 -26.498 1.00 78.12 87 PRO A N 1
ATOM 699 C CA . PRO A 1 87 ? 20.218 -15.968 -25.268 1.00 78.12 87 PRO A CA 1
ATOM 700 C C . PRO A 1 87 ? 21.010 -17.275 -25.139 1.00 78.12 87 PRO A C 1
ATOM 702 O O . PRO A 1 87 ? 20.545 -18.325 -25.587 1.00 78.12 87 PRO A O 1
ATOM 705 N N . ASP A 1 88 ? 22.207 -17.224 -24.559 1.00 68.38 88 ASP A N 1
ATOM 706 C CA . ASP A 1 88 ? 22.930 -18.442 -24.181 1.00 68.38 88 ASP A CA 1
ATOM 707 C C . ASP A 1 88 ? 22.556 -18.877 -22.750 1.00 68.38 88 ASP A C 1
ATOM 709 O O . ASP A 1 88 ? 21.806 -18.191 -22.050 1.00 68.38 88 ASP A O 1
ATOM 713 N N . GLU A 1 89 ? 23.024 -20.055 -22.325 1.00 65.88 89 GLU A N 1
ATOM 714 C CA . GLU A 1 89 ? 22.678 -20.627 -21.013 1.00 65.88 89 GLU A CA 1
ATOM 715 C C . GLU A 1 89 ? 23.139 -19.748 -19.831 1.00 65.88 89 GLU A C 1
ATOM 717 O O . GLU A 1 89 ? 22.543 -19.808 -18.751 1.00 65.88 89 GLU A O 1
ATOM 722 N N . GLU A 1 90 ? 24.156 -18.905 -20.036 1.00 63.72 90 GLU A N 1
ATOM 723 C CA . GLU A 1 90 ? 24.725 -18.009 -19.024 1.00 63.72 90 GLU A CA 1
ATOM 724 C C . GLU A 1 90 ? 24.050 -16.619 -19.036 1.00 63.72 90 GLU A C 1
ATOM 726 O O . GLU A 1 90 ? 23.874 -15.995 -17.985 1.00 63.72 90 GLU A O 1
ATOM 731 N N . HIS A 1 91 ? 23.571 -16.162 -20.197 1.00 65.75 91 HIS A N 1
ATOM 732 C CA . HIS A 1 91 ? 23.033 -14.824 -20.434 1.00 65.75 91 HIS A CA 1
ATOM 733 C C . HIS A 1 91 ? 21.577 -14.884 -20.912 1.00 65.75 91 HIS A C 1
ATOM 735 O O . HIS A 1 91 ? 21.285 -14.859 -22.105 1.00 65.75 91 HIS A O 1
ATOM 741 N N . LYS A 1 92 ? 20.620 -14.853 -19.971 1.00 74.56 92 LYS A N 1
ATOM 742 C CA . LYS A 1 92 ? 19.169 -14.881 -20.284 1.00 74.56 92 LYS A CA 1
ATOM 743 C C . LYS A 1 92 ? 18.611 -13.589 -20.925 1.00 74.56 92 LYS A C 1
ATOM 745 O O . LYS A 1 92 ? 17.394 -13.415 -20.994 1.00 74.56 92 LYS A O 1
ATOM 750 N N . GLY A 1 93 ? 19.468 -12.655 -21.349 1.00 86.06 93 GLY A N 1
ATOM 751 C CA . GLY A 1 93 ? 19.039 -11.320 -21.760 1.00 86.06 93 GLY A CA 1
ATOM 752 C C . GLY A 1 93 ? 20.076 -10.473 -22.500 1.00 86.06 93 GLY A C 1
ATOM 753 O O . GLY A 1 93 ? 21.252 -10.814 -22.581 1.00 86.06 93 GLY A O 1
ATOM 754 N N . LEU A 1 94 ? 19.602 -9.343 -23.020 1.00 88.12 94 LEU A N 1
ATOM 755 C CA . LEU A 1 94 ? 20.351 -8.256 -23.629 1.00 88.12 94 LEU A CA 1
ATOM 756 C C . LEU A 1 94 ? 20.499 -7.106 -22.625 1.00 88.12 94 LEU A C 1
ATOM 758 O O . LEU A 1 94 ? 19.523 -6.416 -22.309 1.00 88.12 94 LEU A O 1
ATOM 762 N N . TYR A 1 95 ? 21.721 -6.885 -22.150 1.00 87.56 95 TYR A N 1
ATOM 763 C CA . TYR A 1 95 ? 22.004 -5.896 -21.115 1.00 87.56 95 TYR A CA 1
ATOM 764 C C . TYR A 1 95 ? 22.950 -4.815 -21.617 1.00 87.56 95 TYR A C 1
ATOM 766 O O . TYR A 1 95 ? 24.090 -5.092 -21.989 1.00 87.56 95 TYR A O 1
ATOM 774 N N . TYR A 1 96 ? 22.469 -3.576 -21.606 1.00 87.06 96 TYR A N 1
ATOM 775 C CA . TYR A 1 96 ? 23.276 -2.414 -21.946 1.00 87.06 96 TYR A CA 1
ATOM 776 C C . TYR A 1 96 ? 24.206 -2.045 -20.781 1.00 87.06 96 TYR A C 1
ATOM 778 O O . TYR A 1 96 ? 23.775 -2.037 -19.625 1.00 87.06 96 TYR A O 1
ATOM 786 N N . THR A 1 97 ? 25.475 -1.764 -21.074 1.00 83.88 97 THR A N 1
ATOM 787 C CA . THR A 1 97 ? 26.509 -1.394 -20.086 1.00 83.88 97 THR A CA 1
ATOM 788 C C . THR A 1 97 ? 26.754 0.122 -20.060 1.00 83.88 97 THR A C 1
ATOM 790 O O . THR A 1 97 ? 26.165 0.862 -20.843 1.00 83.88 97 THR A O 1
ATOM 793 N N . GLY A 1 98 ? 27.598 0.621 -19.146 1.00 78.44 98 GLY A N 1
ATOM 794 C CA . GLY A 1 98 ? 27.907 2.059 -19.035 1.00 78.44 98 GLY A CA 1
ATOM 795 C C . GLY A 1 98 ? 27.091 2.816 -17.980 1.00 78.44 98 GLY A C 1
ATOM 796 O O . GLY A 1 98 ? 27.183 4.042 -17.868 1.00 78.44 98 GLY A O 1
ATOM 797 N N . LEU A 1 99 ? 26.322 2.094 -17.159 1.00 78.12 99 LEU A N 1
ATOM 798 C CA . LEU A 1 99 ? 25.711 2.643 -15.944 1.00 78.12 99 LEU A CA 1
ATOM 799 C C . LEU A 1 99 ? 26.629 2.572 -14.721 1.00 78.12 99 LEU A C 1
ATOM 801 O O . LEU A 1 99 ? 26.197 2.936 -13.630 1.00 78.12 99 LEU A O 1
ATOM 805 N N . ASP A 1 100 ? 27.876 2.140 -14.904 1.00 68.88 100 ASP A N 1
ATOM 806 C CA . ASP A 1 100 ? 28.839 1.954 -13.824 1.00 68.88 100 ASP A CA 1
ATOM 807 C C . ASP A 1 100 ? 29.015 3.254 -13.023 1.00 68.88 100 ASP A C 1
ATOM 809 O O . ASP A 1 100 ? 28.951 4.370 -13.570 1.00 68.88 100 ASP A O 1
ATOM 813 N N . ASN A 1 101 ? 29.170 3.099 -11.706 1.00 57.12 101 ASN A N 1
ATOM 814 C CA . ASN A 1 101 ? 29.313 4.227 -10.791 1.00 57.12 101 ASN A CA 1
ATOM 815 C C . ASN A 1 101 ? 30.592 4.990 -11.140 1.00 57.12 101 ASN A C 1
ATOM 817 O O . ASN A 1 101 ? 31.666 4.396 -11.264 1.00 57.12 101 ASN A O 1
ATOM 821 N N . GLU A 1 102 ? 30.489 6.311 -11.274 1.00 58.44 102 GLU A N 1
ATOM 822 C CA . GLU A 1 102 ? 31.687 7.137 -11.343 1.00 58.44 102 GLU A CA 1
ATOM 823 C C . GLU A 1 102 ? 32.454 7.035 -10.013 1.00 58.44 102 GLU A C 1
ATOM 825 O O . GLU A 1 102 ? 31.905 6.675 -8.972 1.00 58.44 102 GLU A O 1
ATOM 830 N N . VAL A 1 103 ? 33.741 7.389 -10.038 1.00 50.81 103 VAL A N 1
ATOM 831 C CA . VAL A 1 103 ? 34.642 7.390 -8.865 1.00 50.81 103 VAL A CA 1
ATOM 832 C C . VAL A 1 103 ? 34.076 8.207 -7.685 1.00 50.81 103 VAL A C 1
ATOM 834 O O . VAL A 1 103 ? 34.437 7.987 -6.530 1.00 50.81 103 VAL A O 1
ATOM 837 N N . ASP A 1 104 ? 33.159 9.134 -7.962 1.00 58.41 104 ASP A N 1
ATOM 838 C CA . ASP A 1 104 ? 32.328 9.785 -6.956 1.00 58.41 104 ASP A CA 1
ATOM 839 C C . ASP A 1 104 ? 31.111 8.892 -6.664 1.00 58.41 104 ASP A C 1
ATOM 841 O O . ASP A 1 104 ? 30.145 8.906 -7.420 1.00 58.41 104 ASP A O 1
ATOM 845 N N . GLU A 1 105 ? 31.164 8.116 -5.572 1.00 59.59 105 GLU A N 1
ATOM 846 C CA . GLU A 1 105 ? 30.172 7.088 -5.189 1.00 59.59 105 GLU A CA 1
ATOM 847 C C . GLU A 1 105 ? 28.696 7.534 -5.273 1.00 59.59 105 GLU A C 1
ATOM 849 O O . GLU A 1 105 ? 27.808 6.688 -5.334 1.00 59.59 105 GLU A O 1
ATOM 854 N N . MET A 1 106 ? 28.405 8.840 -5.261 1.00 62.09 106 MET A N 1
ATOM 855 C CA . MET A 1 106 ? 27.037 9.363 -5.366 1.00 62.09 106 MET A CA 1
ATOM 856 C C . MET A 1 106 ? 26.654 9.826 -6.789 1.00 62.09 106 MET A C 1
ATOM 858 O O . MET A 1 106 ? 25.465 9.968 -7.079 1.00 62.09 106 MET A O 1
ATOM 862 N N . LYS A 1 107 ? 27.616 10.038 -7.699 1.00 53.88 107 LYS A N 1
ATOM 863 C CA . LYS A 1 107 ? 27.380 10.296 -9.132 1.00 53.88 107 LYS A CA 1
ATOM 864 C C . LYS A 1 107 ? 27.185 8.959 -9.854 1.00 53.88 107 LYS A C 1
ATOM 866 O O . LYS A 1 107 ? 28.132 8.284 -10.239 1.00 53.88 107 LYS A O 1
ATOM 871 N N . GLY A 1 108 ? 25.932 8.551 -10.006 1.00 60.78 108 GLY A N 1
ATOM 872 C CA . GLY A 1 108 ? 25.567 7.197 -10.451 1.00 60.78 108 GLY A CA 1
ATOM 873 C C . GLY A 1 108 ? 24.635 6.486 -9.475 1.00 60.78 108 GLY A C 1
ATOM 874 O O . GLY A 1 108 ? 24.174 5.384 -9.742 1.00 60.78 108 GLY A O 1
ATOM 875 N N . PHE A 1 109 ? 24.294 7.138 -8.364 1.00 76.44 109 PHE A N 1
ATOM 876 C CA . PHE A 1 109 ? 23.296 6.646 -7.435 1.00 76.44 109 PHE A CA 1
ATOM 877 C C . PHE A 1 109 ? 21.881 6.762 -8.036 1.00 76.44 109 PHE A C 1
ATOM 879 O O . PHE A 1 109 ? 21.391 7.873 -8.228 1.00 76.44 109 PHE A O 1
ATOM 886 N N . PHE A 1 110 ? 21.239 5.623 -8.340 1.00 88.44 110 PHE A N 1
ATOM 887 C CA . PHE A 1 110 ? 19.929 5.536 -9.015 1.00 88.44 110 PHE A CA 1
ATOM 888 C C . PHE A 1 110 ? 19.844 6.434 -10.263 1.00 88.44 110 PHE A C 1
ATOM 890 O O . PHE A 1 110 ? 19.092 7.413 -10.281 1.00 88.44 110 PHE A O 1
ATOM 897 N N . PRO A 1 111 ? 20.616 6.150 -11.322 1.00 89.19 111 PRO A N 1
ATOM 898 C CA . PRO A 1 111 ? 20.600 6.984 -12.511 1.00 89.19 111 PRO A CA 1
ATOM 899 C C . PRO A 1 111 ? 19.242 6.864 -13.206 1.00 89.19 111 PRO A C 1
ATOM 901 O O . PRO A 1 111 ? 18.748 5.757 -13.416 1.00 89.19 111 PRO A O 1
ATOM 904 N N . LEU A 1 112 ? 18.642 7.988 -13.590 1.00 91.00 112 LEU A N 1
ATOM 905 C CA . LEU A 1 112 ? 17.468 8.007 -14.457 1.00 91.00 112 LEU A CA 1
ATOM 906 C C . LEU A 1 112 ? 17.904 7.621 -15.873 1.00 91.00 112 LEU A C 1
ATOM 908 O O . LEU A 1 112 ? 18.757 8.297 -16.457 1.00 91.00 112 LEU A O 1
ATOM 912 N N . VAL A 1 113 ? 17.332 6.535 -16.399 1.00 90.06 113 VAL A N 1
ATOM 913 C CA . VAL A 1 113 ? 17.715 5.935 -17.684 1.00 90.06 113 VAL A CA 1
ATOM 914 C C . VAL A 1 113 ? 16.502 5.713 -18.597 1.00 90.06 113 VAL A C 1
ATOM 916 O O . VAL A 1 113 ? 15.389 5.515 -18.102 1.00 90.06 113 VAL A O 1
ATOM 919 N N . PRO A 1 114 ? 16.693 5.718 -19.928 1.00 90.19 114 PRO A N 1
ATOM 920 C CA . PRO A 1 114 ? 15.635 5.466 -20.903 1.00 90.19 114 PRO A CA 1
ATOM 921 C C . PRO A 1 114 ? 15.389 3.965 -21.046 1.00 90.19 114 PRO A C 1
ATOM 923 O O . PRO A 1 114 ? 16.075 3.254 -21.769 1.00 90.19 114 PRO A O 1
ATOM 926 N N . CYS A 1 115 ? 14.393 3.467 -20.332 1.00 92.62 115 CYS A N 1
ATOM 927 C CA . CYS A 1 115 ? 14.020 2.062 -20.301 1.00 92.62 115 CYS A CA 1
ATOM 928 C C . CYS A 1 115 ? 13.103 1.728 -21.493 1.00 92.62 115 CYS A C 1
ATOM 930 O O . CYS A 1 115 ? 12.137 2.462 -21.725 1.00 92.62 115 CYS A O 1
ATOM 932 N N . PRO A 1 116 ? 13.375 0.664 -22.275 1.00 93.44 116 PRO A N 1
ATOM 933 C CA . PRO A 1 116 ? 12.497 0.210 -23.349 1.00 93.44 116 PRO A CA 1
ATOM 934 C C . PRO A 1 116 ? 11.050 0.007 -22.887 1.00 93.44 116 PRO A C 1
ATOM 936 O O . PRO A 1 116 ? 10.801 -0.618 -21.849 1.00 93.44 116 PRO A O 1
ATOM 939 N N . TYR A 1 117 ? 10.102 0.520 -23.672 1.00 94.00 117 TYR A N 1
ATOM 940 C CA . TYR A 1 117 ? 8.670 0.568 -23.368 1.00 94.00 117 TYR A CA 1
ATOM 941 C C . TYR A 1 117 ? 7.820 0.029 -24.538 1.00 94.00 117 TYR A C 1
ATOM 943 O O . TYR A 1 117 ? 8.336 -0.707 -25.375 1.00 94.00 117 TYR A O 1
ATOM 951 N N . HIS A 1 118 ? 6.512 0.305 -24.582 1.00 91.31 118 HIS A N 1
ATOM 952 C CA . HIS A 1 118 ? 5.549 -0.393 -25.452 1.00 91.31 118 HIS A CA 1
ATOM 953 C C . HIS A 1 118 ? 5.960 -0.503 -26.926 1.00 91.31 118 HIS A C 1
ATOM 955 O O . HIS A 1 118 ? 5.822 -1.577 -27.511 1.00 91.31 118 HIS A O 1
ATOM 961 N N . ASN A 1 119 ? 6.504 0.566 -27.502 1.00 88.12 119 ASN A N 1
ATOM 962 C CA . ASN A 1 119 ? 6.777 0.645 -28.937 1.00 88.12 119 ASN A CA 1
ATOM 963 C C . ASN A 1 119 ? 8.267 0.503 -29.285 1.00 88.12 119 ASN A C 1
ATOM 965 O O . ASN A 1 119 ? 8.684 0.822 -30.400 1.00 88.12 119 ASN A O 1
ATOM 969 N N . TRP A 1 120 ? 9.073 -0.022 -28.353 1.00 90.44 120 TRP A N 1
ATOM 970 C CA . TRP A 1 120 ? 10.511 -0.221 -28.548 1.00 90.44 120 TRP A CA 1
ATOM 971 C C . TRP A 1 120 ? 10.838 -1.100 -29.768 1.00 90.44 120 TRP A C 1
ATOM 973 O O . TRP A 1 120 ? 11.786 -0.824 -30.504 1.00 90.44 120 TRP A O 1
ATOM 983 N N . VAL A 1 121 ? 10.037 -2.141 -30.033 1.00 89.25 121 VAL A N 1
ATOM 984 C CA . VAL A 1 121 ? 10.191 -3.000 -31.222 1.00 89.25 121 VAL A CA 1
ATOM 985 C C . VAL A 1 121 ? 9.260 -2.537 -32.333 1.00 89.25 121 VAL A C 1
ATOM 987 O O . VAL A 1 121 ? 8.093 -2.902 -32.356 1.00 89.25 121 VAL A O 1
ATOM 990 N N . GLY A 1 122 ? 9.805 -1.785 -33.292 1.00 73.25 122 GLY A N 1
ATOM 991 C CA . GLY A 1 122 ? 9.073 -1.191 -34.422 1.00 73.25 122 GLY A CA 1
ATOM 992 C C . GLY A 1 122 ? 8.486 -2.163 -35.452 1.00 73.25 122 GLY A C 1
ATOM 993 O O . GLY A 1 122 ? 7.855 -1.717 -36.414 1.00 73.25 122 GLY A O 1
ATOM 994 N N . THR A 1 123 ? 8.741 -3.468 -35.338 1.00 69.12 123 THR A N 1
ATOM 995 C CA . THR A 1 123 ? 8.407 -4.441 -36.384 1.00 69.12 123 THR A CA 1
ATOM 996 C C . THR A 1 123 ? 7.007 -5.012 -36.227 1.00 69.12 123 THR A C 1
ATOM 998 O O . THR A 1 123 ? 6.514 -5.262 -35.131 1.00 69.12 123 THR A O 1
ATOM 1001 N N . ALA A 1 124 ? 6.337 -5.221 -37.358 1.00 63.25 124 ALA A N 1
ATOM 1002 C CA . ALA A 1 124 ? 5.021 -5.835 -37.371 1.00 63.25 124 ALA A CA 1
ATOM 1003 C C . ALA A 1 124 ? 5.122 -7.377 -37.343 1.00 63.25 124 ALA A C 1
ATOM 1005 O O . ALA A 1 124 ? 6.036 -7.967 -37.921 1.00 63.25 124 ALA A O 1
ATOM 1006 N N . PHE A 1 125 ? 4.116 -8.010 -36.728 1.00 65.50 125 PHE A N 1
ATOM 1007 C CA . PHE A 1 125 ? 3.705 -9.420 -36.846 1.00 65.50 125 PHE A CA 1
ATOM 1008 C C . PHE A 1 125 ? 4.262 -10.450 -35.854 1.00 65.50 125 PHE A C 1
ATOM 1010 O O . PHE A 1 125 ? 3.444 -11.151 -35.264 1.00 65.50 125 PHE A O 1
ATOM 1017 N N . LEU A 1 126 ? 5.577 -10.585 -35.655 1.00 80.31 126 LEU A N 1
ATOM 1018 C CA . LEU A 1 126 ? 6.125 -11.776 -34.963 1.00 80.31 126 LEU A CA 1
ATOM 1019 C C . LEU A 1 126 ? 7.111 -11.494 -33.824 1.00 80.31 126 LEU A C 1
ATOM 1021 O O . LEU A 1 126 ? 7.292 -12.348 -32.956 1.00 80.31 126 LEU A O 1
ATOM 1025 N N . THR A 1 127 ? 7.714 -10.307 -33.800 1.00 88.12 127 THR A N 1
ATOM 1026 C CA . THR A 1 127 ? 8.531 -9.860 -32.672 1.00 88.12 127 THR A CA 1
ATOM 1027 C C . THR A 1 127 ? 7.737 -8.839 -31.881 1.00 88.12 127 THR A C 1
ATOM 1029 O O . THR A 1 127 ? 7.188 -7.904 -32.457 1.00 88.12 127 THR A O 1
ATOM 1032 N N . GLN A 1 128 ? 7.664 -9.009 -30.566 1.00 90.00 128 GLN A N 1
ATOM 1033 C CA . GLN A 1 128 ? 6.970 -8.073 -29.688 1.00 90.00 128 GLN A CA 1
ATOM 1034 C C . GLN A 1 128 ? 7.835 -7.755 -28.485 1.00 90.00 128 GLN A C 1
ATOM 1036 O O . GLN A 1 128 ? 8.583 -8.602 -28.005 1.00 90.00 128 GLN A O 1
ATOM 1041 N N . TYR A 1 129 ? 7.697 -6.546 -27.961 1.00 93.31 129 TYR A N 1
ATOM 1042 C CA . TYR A 1 129 ? 8.279 -6.205 -26.678 1.00 93.31 129 TYR A CA 1
ATOM 1043 C C . TYR A 1 129 ? 7.195 -6.160 -25.608 1.00 93.31 129 TYR A C 1
ATOM 1045 O O . TYR A 1 129 ? 6.200 -5.446 -25.723 1.00 93.31 129 TYR A O 1
ATOM 1053 N N . LYS A 1 130 ? 7.389 -6.949 -24.555 1.00 95.12 130 LYS A N 1
ATOM 1054 C CA . LYS A 1 130 ? 6.520 -6.983 -23.388 1.00 95.12 130 LYS A CA 1
ATOM 1055 C C . LYS A 1 130 ? 7.194 -6.234 -22.246 1.00 95.12 130 LYS A C 1
ATOM 1057 O O . LYS A 1 130 ? 8.135 -6.739 -21.637 1.00 95.12 130 LYS A O 1
ATOM 1062 N N . VAL A 1 131 ? 6.668 -5.056 -21.931 1.00 95.94 131 VAL A N 1
ATOM 1063 C CA . VAL A 1 131 ? 7.100 -4.253 -20.780 1.00 95.94 131 VAL A CA 1
ATOM 1064 C C . VAL A 1 131 ? 6.900 -5.041 -19.479 1.00 95.94 131 VAL A C 1
ATOM 1066 O O . VAL A 1 131 ? 5.894 -5.739 -19.317 1.00 95.94 131 VAL A O 1
ATOM 1069 N N . ARG A 1 132 ? 7.848 -4.940 -18.541 1.00 94.38 132 ARG A N 1
ATOM 1070 C CA . ARG A 1 132 ? 7.697 -5.509 -17.195 1.00 94.38 132 ARG A CA 1
ATOM 1071 C C . ARG A 1 132 ? 6.612 -4.752 -16.427 1.00 94.38 132 ARG A C 1
ATOM 1073 O O . ARG A 1 132 ? 6.563 -3.528 -16.464 1.00 94.38 132 ARG A O 1
ATOM 1080 N N . GLU A 1 133 ? 5.777 -5.469 -15.679 1.00 93.00 133 GLU A N 1
ATOM 1081 C CA . GLU A 1 133 ? 4.635 -4.878 -14.958 1.00 93.00 133 GLU A CA 1
ATOM 1082 C C . GLU A 1 133 ? 5.037 -3.733 -14.018 1.00 93.00 133 GLU A C 1
ATOM 1084 O O . GLU A 1 133 ? 4.346 -2.724 -13.958 1.00 93.00 133 GLU A O 1
ATOM 1089 N N . SER A 1 134 ? 6.197 -3.835 -13.363 1.00 89.88 134 SER A N 1
ATOM 1090 C CA . SER A 1 134 ? 6.737 -2.796 -12.475 1.00 89.88 134 SER A CA 1
ATOM 1091 C C . SER A 1 134 ? 7.166 -1.503 -13.183 1.00 89.88 134 SER A C 1
ATOM 1093 O O . SER A 1 134 ? 7.504 -0.539 -12.505 1.00 89.88 134 SER A O 1
ATOM 1095 N N . ILE A 1 135 ? 7.213 -1.477 -14.517 1.00 93.69 135 ILE A N 1
ATOM 1096 C CA . ILE A 1 135 ? 7.617 -0.317 -15.329 1.00 93.69 135 ILE A CA 1
ATOM 1097 C C . ILE A 1 135 ? 6.395 0.388 -15.938 1.00 93.69 135 ILE A C 1
ATOM 1099 O O . ILE A 1 135 ? 6.444 1.586 -16.214 1.00 93.69 135 ILE A O 1
ATOM 1103 N N . ILE A 1 136 ? 5.281 -0.330 -16.125 1.00 93.38 136 ILE A N 1
ATOM 1104 C CA . ILE A 1 136 ? 4.062 0.206 -16.744 1.00 93.38 136 ILE A CA 1
ATOM 1105 C C . ILE A 1 136 ? 3.542 1.388 -15.920 1.00 93.38 136 ILE A C 1
ATOM 1107 O O . ILE A 1 136 ? 3.232 1.243 -14.740 1.00 93.38 136 ILE A O 1
ATOM 1111 N N . ASN A 1 137 ? 3.439 2.558 -16.557 1.00 91.06 137 ASN A N 1
ATOM 1112 C CA . ASN A 1 137 ? 3.038 3.833 -15.942 1.00 91.06 137 ASN A CA 1
ATOM 1113 C C . ASN A 1 137 ? 3.907 4.282 -14.748 1.00 91.06 137 ASN A C 1
ATOM 1115 O O . ASN A 1 137 ? 3.485 5.132 -13.963 1.00 91.06 137 ASN A O 1
ATOM 1119 N N . ASN A 1 138 ? 5.114 3.730 -14.607 1.00 92.88 138 ASN A N 1
ATOM 1120 C CA . ASN A 1 138 ? 5.982 3.936 -13.450 1.00 92.88 138 ASN A CA 1
ATOM 1121 C C . ASN A 1 138 ? 7.246 4.740 -13.795 1.00 92.88 138 ASN A C 1
ATOM 1123 O O . ASN A 1 138 ? 8.352 4.422 -13.361 1.00 92.88 138 ASN A O 1
ATOM 1127 N N . GLY A 1 139 ? 7.089 5.785 -14.605 1.00 92.44 139 GLY A N 1
ATOM 1128 C CA . GLY A 1 139 ? 8.185 6.651 -15.022 1.00 92.44 139 GLY A CA 1
ATOM 1129 C C . GLY A 1 139 ? 7.719 7.861 -15.818 1.00 92.44 139 GLY A C 1
ATOM 1130 O O . GLY A 1 139 ? 6.522 8.065 -16.028 1.00 92.44 139 GLY A O 1
ATOM 1131 N N . GLN A 1 140 ? 8.677 8.675 -16.255 1.00 91.19 140 GLN A N 1
ATOM 1132 C CA . GLN A 1 140 ? 8.399 9.865 -17.056 1.00 91.19 140 GLN A CA 1
ATOM 1133 C C . GLN A 1 140 ? 8.355 9.475 -18.535 1.00 91.19 140 GLN A C 1
ATOM 1135 O O . GLN A 1 140 ? 9.328 8.944 -19.073 1.00 91.19 140 GLN A O 1
ATOM 1140 N N . LEU A 1 141 ? 7.227 9.732 -19.198 1.00 86.88 141 LEU A N 1
ATOM 1141 C CA . LEU A 1 141 ? 7.116 9.543 -20.642 1.00 86.88 141 LEU A CA 1
ATOM 1142 C C . LEU A 1 141 ? 7.968 10.586 -21.368 1.00 86.88 141 LEU A C 1
ATOM 1144 O O . LEU A 1 141 ? 7.954 11.770 -21.023 1.00 86.88 141 LEU A O 1
ATOM 1148 N N . ILE A 1 142 ? 8.697 10.136 -22.383 1.00 81.25 142 ILE A N 1
ATOM 1149 C CA . ILE A 1 142 ? 9.465 11.013 -23.263 1.00 81.25 142 ILE A CA 1
ATOM 1150 C C . ILE A 1 142 ? 8.502 11.526 -24.336 1.00 81.25 142 ILE A C 1
ATOM 1152 O O . ILE A 1 142 ? 7.754 10.755 -24.931 1.00 81.25 142 ILE A O 1
ATOM 1156 N N . LYS A 1 143 ? 8.476 12.838 -24.571 1.00 78.25 143 LYS A N 1
ATOM 1157 C CA . LYS A 1 143 ? 7.618 13.405 -25.617 1.00 78.25 143 LYS A CA 1
ATOM 1158 C C . LYS A 1 143 ? 8.188 13.049 -26.990 1.00 78.25 143 LYS A C 1
ATOM 1160 O O . LYS A 1 143 ? 9.397 12.924 -27.149 1.00 78.25 143 LYS A O 1
ATOM 1165 N N . ASP A 1 144 ? 7.309 12.899 -27.976 1.00 74.44 144 ASP A N 1
ATOM 1166 C CA . ASP A 1 144 ? 7.668 12.719 -29.390 1.00 74.44 144 ASP A CA 1
ATOM 1167 C C . ASP A 1 144 ? 8.428 11.417 -29.736 1.00 74.44 144 ASP A C 1
ATOM 1169 O O . ASP A 1 144 ? 8.916 11.278 -30.856 1.00 74.44 144 ASP A O 1
ATOM 1173 N N . ASN A 1 145 ? 8.498 10.435 -28.824 1.00 74.06 145 ASN A N 1
ATOM 1174 C CA . ASN A 1 145 ? 9.144 9.135 -29.071 1.00 74.06 145 ASN A CA 1
ATOM 1175 C C . ASN A 1 145 ? 8.159 7.971 -29.284 1.00 74.06 145 ASN A C 1
ATOM 1177 O O . ASN A 1 145 ? 8.574 6.811 -29.264 1.00 74.06 145 ASN A O 1
ATOM 1181 N N . GLU A 1 146 ? 6.868 8.270 -29.442 1.00 82.38 146 GLU A N 1
ATOM 1182 C CA . GLU A 1 146 ? 5.804 7.280 -29.644 1.00 82.38 146 GLU A CA 1
ATOM 1183 C C . GLU A 1 146 ? 5.797 6.164 -28.577 1.00 82.38 146 GLU A C 1
ATOM 1185 O O . GLU A 1 146 ? 5.583 5.013 -28.923 1.00 82.38 146 GLU A O 1
ATOM 1190 N N . ASP A 1 147 ? 6.057 6.450 -27.295 1.00 85.50 147 ASP A N 1
ATOM 1191 C CA . ASP A 1 147 ? 6.086 5.449 -26.206 1.00 85.50 147 ASP A CA 1
ATOM 1192 C C . ASP A 1 147 ? 7.116 4.313 -26.411 1.00 85.50 147 ASP A C 1
ATOM 1194 O O . ASP A 1 147 ? 6.950 3.187 -25.925 1.00 85.50 147 ASP A O 1
ATOM 1198 N N . SER A 1 148 ? 8.199 4.583 -27.143 1.00 87.06 148 SER A N 1
ATOM 1199 C CA . SER A 1 148 ? 9.315 3.637 -27.317 1.00 87.06 148 SER A CA 1
ATOM 1200 C C . SER A 1 148 ? 10.140 3.458 -26.042 1.00 87.06 148 SER A C 1
ATOM 1202 O O . SER A 1 148 ? 10.607 2.355 -25.755 1.00 87.06 148 SER A O 1
ATOM 1204 N N . ASN A 1 149 ? 10.260 4.515 -25.238 1.00 90.31 149 ASN A N 1
ATOM 1205 C CA . ASN A 1 149 ? 10.985 4.521 -23.972 1.00 90.31 149 ASN A CA 1
ATOM 1206 C C . ASN A 1 149 ? 10.250 5.302 -22.888 1.00 90.31 149 ASN A C 1
ATOM 1208 O O . ASN A 1 149 ? 9.537 6.267 -23.163 1.00 90.31 149 ASN A O 1
ATOM 1212 N N . ILE A 1 150 ? 10.542 4.929 -21.646 1.00 92.12 150 ILE A N 1
ATOM 1213 C CA . ILE A 1 150 ? 10.135 5.626 -20.431 1.00 92.12 150 ILE A CA 1
ATOM 1214 C C . ILE A 1 150 ? 11.371 5.893 -19.568 1.00 92.12 150 ILE A C 1
ATOM 1216 O O . ILE A 1 150 ? 12.250 5.039 -19.451 1.00 92.12 150 ILE A O 1
ATOM 1220 N N . LEU A 1 151 ? 11.466 7.076 -18.967 1.00 92.62 151 LEU A N 1
ATOM 1221 C CA . LEU A 1 151 ? 12.548 7.400 -18.042 1.00 92.62 151 LEU A CA 1
ATOM 1222 C C . LEU A 1 151 ? 12.206 6.891 -16.643 1.00 92.62 151 LEU A C 1
ATOM 1224 O O . LEU A 1 151 ? 11.203 7.294 -16.049 1.00 92.62 151 LEU A O 1
ATOM 1228 N N . ILE A 1 152 ? 13.063 6.029 -16.107 1.00 94.19 152 ILE A N 1
ATOM 1229 C CA . ILE A 1 152 ? 12.921 5.449 -14.770 1.00 94.19 152 ILE A CA 1
ATOM 1230 C C . ILE A 1 152 ? 14.305 5.300 -14.126 1.00 94.19 152 ILE A C 1
ATOM 1232 O O . ILE A 1 152 ? 15.279 5.042 -14.840 1.00 94.19 152 ILE A O 1
ATOM 1236 N N . PRO A 1 153 ? 14.445 5.493 -12.803 1.00 94.00 153 PRO A N 1
ATOM 1237 C CA . PRO A 1 153 ? 15.707 5.231 -12.136 1.00 94.00 153 PRO A CA 1
ATOM 1238 C C . PRO A 1 153 ? 16.074 3.755 -12.271 1.00 94.00 153 PRO A C 1
ATOM 1240 O O . PRO A 1 153 ? 15.238 2.892 -12.015 1.00 94.00 153 PRO A O 1
ATOM 1243 N N . ALA A 1 154 ? 17.312 3.454 -12.653 1.00 91.88 154 ALA A N 1
ATOM 1244 C CA . ALA A 1 154 ? 17.813 2.089 -12.648 1.00 91.88 154 ALA A CA 1
ATOM 1245 C C . ALA A 1 154 ? 18.041 1.630 -11.202 1.00 91.88 154 ALA A C 1
ATOM 1247 O O . ALA A 1 154 ? 18.669 2.335 -10.408 1.00 91.88 154 ALA A O 1
ATOM 1248 N N . PHE A 1 155 ? 17.532 0.447 -10.854 1.00 89.69 155 PHE A N 1
ATOM 1249 C CA . PHE A 1 155 ? 17.644 -0.114 -9.509 1.00 89.69 155 PHE A CA 1
ATOM 1250 C C . PHE A 1 155 ? 17.720 -1.641 -9.512 1.00 89.69 155 PHE A C 1
ATOM 1252 O O . PHE A 1 155 ? 17.300 -2.305 -10.461 1.00 89.69 155 PHE A O 1
ATOM 1259 N N . ARG A 1 156 ? 18.225 -2.208 -8.412 1.00 85.38 156 ARG A N 1
ATOM 1260 C CA . ARG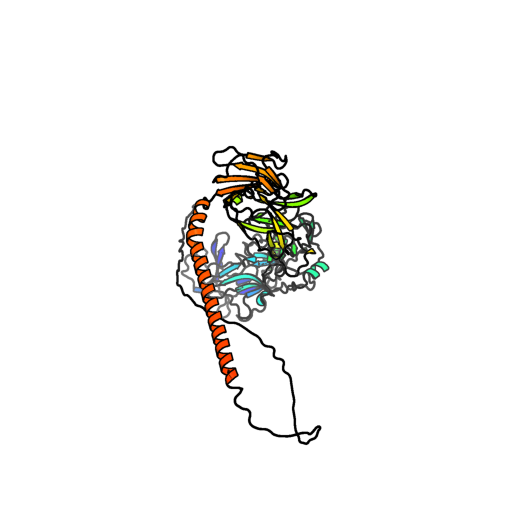 A 1 156 ? 18.184 -3.653 -8.165 1.00 85.38 156 ARG A CA 1
ATOM 1261 C C . ARG A 1 156 ? 16.769 -4.064 -7.787 1.00 85.38 156 ARG A C 1
ATOM 1263 O O . ARG A 1 156 ? 16.289 -3.703 -6.715 1.00 85.38 156 ARG A O 1
ATOM 1270 N N . ILE A 1 157 ? 16.112 -4.820 -8.664 1.00 81.06 157 ILE A N 1
ATOM 1271 C CA . ILE A 1 157 ? 14.726 -5.244 -8.437 1.00 81.06 157 ILE A CA 1
ATOM 1272 C C . ILE A 1 157 ? 14.670 -6.402 -7.443 1.00 81.06 157 ILE A C 1
ATOM 1274 O O . ILE A 1 157 ? 13.828 -6.387 -6.560 1.00 81.06 157 ILE A O 1
ATOM 1278 N N . SER A 1 158 ? 15.551 -7.396 -7.568 1.00 81.44 158 SER A N 1
ATOM 1279 C CA . SER A 1 158 ? 15.503 -8.634 -6.782 1.00 81.44 158 SER A CA 1
ATOM 1280 C C . SER A 1 158 ? 16.889 -9.027 -6.287 1.00 81.44 158 SER A C 1
ATOM 1282 O O . SER A 1 158 ? 17.895 -8.739 -6.932 1.00 81.44 158 SER A O 1
ATOM 1284 N N . SER A 1 159 ? 16.944 -9.724 -5.151 1.00 73.75 159 SER A N 1
ATOM 1285 C CA . SER A 1 159 ? 18.186 -10.331 -4.658 1.00 73.75 159 SER A CA 1
ATOM 1286 C C . SER A 1 159 ? 18.480 -11.715 -5.222 1.00 73.75 159 SER A C 1
ATOM 1288 O O . SER A 1 159 ? 19.469 -12.332 -4.822 1.00 73.75 159 SER A O 1
ATOM 1290 N N . GLU A 1 160 ? 17.632 -12.235 -6.109 1.00 81.38 160 GLU A N 1
ATOM 1291 C CA . GLU A 1 160 ? 17.968 -13.443 -6.858 1.00 81.38 160 GLU A CA 1
ATOM 1292 C C . GLU A 1 160 ? 19.292 -13.239 -7.606 1.00 81.38 160 GLU A C 1
ATOM 1294 O O . GLU A 1 160 ? 19.432 -12.212 -8.271 1.00 81.38 160 GLU A O 1
ATOM 1299 N N . PRO A 1 161 ? 20.241 -14.196 -7.544 1.00 79.06 161 PRO A N 1
ATOM 1300 C CA . PRO A 1 161 ? 21.592 -14.023 -8.087 1.00 79.06 161 PRO A CA 1
ATOM 1301 C C . PRO A 1 161 ? 21.626 -13.477 -9.517 1.00 79.06 161 PRO A C 1
ATOM 1303 O O . PRO A 1 161 ? 22.436 -12.614 -9.834 1.00 79.06 161 PRO A O 1
ATOM 1306 N N . TYR A 1 162 ? 20.686 -13.916 -10.357 1.00 76.56 162 TYR A N 1
ATOM 1307 C CA . TYR A 1 162 ? 20.566 -13.462 -11.739 1.00 76.56 162 TYR A CA 1
ATOM 1308 C C . TYR A 1 162 ? 20.256 -11.959 -11.873 1.00 76.56 162 TYR A C 1
ATOM 1310 O O . TYR A 1 162 ? 20.794 -11.301 -12.755 1.00 76.56 162 TYR A O 1
ATOM 1318 N N . PHE A 1 163 ? 19.421 -11.392 -10.999 1.00 79.31 163 PHE A N 1
ATOM 1319 C CA . PHE A 1 163 ? 18.996 -9.987 -11.068 1.00 79.31 163 PHE A CA 1
ATOM 1320 C C . PHE A 1 163 ? 19.842 -9.046 -10.201 1.00 79.31 163 PHE A C 1
ATOM 1322 O O . PHE A 1 163 ? 19.611 -7.839 -10.219 1.00 79.31 163 PHE A O 1
ATOM 1329 N N . GLN A 1 164 ? 20.831 -9.561 -9.462 1.00 77.81 164 GLN A N 1
ATOM 1330 C CA . GLN A 1 164 ? 21.650 -8.737 -8.567 1.00 77.81 164 GLN A CA 1
ATOM 1331 C C . GLN A 1 164 ? 22.389 -7.618 -9.308 1.00 77.81 164 GLN A C 1
ATOM 1333 O O . GLN A 1 164 ? 22.508 -6.519 -8.773 1.00 77.81 164 GLN A O 1
ATOM 1338 N N . ASN A 1 165 ? 22.818 -7.861 -10.547 1.00 84.19 165 ASN A N 1
ATOM 1339 C CA . ASN A 1 165 ? 23.570 -6.889 -11.347 1.00 84.19 165 ASN A CA 1
ATOM 1340 C C . ASN A 1 165 ? 22.811 -6.448 -12.604 1.00 84.19 165 ASN A C 1
ATOM 1342 O O . ASN A 1 165 ? 23.418 -5.951 -13.550 1.00 84.19 165 ASN A O 1
ATOM 1346 N N . HIS A 1 166 ? 21.486 -6.629 -12.633 1.00 87.81 166 HIS A N 1
ATOM 1347 C CA . HIS A 1 166 ? 20.678 -6.327 -13.811 1.00 87.81 166 HIS A CA 1
ATOM 1348 C C . HIS A 1 166 ? 19.392 -5.579 -13.451 1.00 87.81 166 HIS A C 1
ATOM 1350 O O . HIS A 1 166 ? 18.610 -6.008 -12.601 1.00 87.81 166 HIS A O 1
ATOM 1356 N N . PHE A 1 167 ? 19.137 -4.483 -14.161 1.00 91.06 167 PHE A N 1
ATOM 1357 C CA . PHE A 1 167 ? 17.868 -3.768 -14.143 1.00 91.06 167 PHE A CA 1
ATOM 1358 C C . PHE A 1 167 ? 17.092 -4.106 -15.418 1.00 91.06 167 PHE A C 1
ATOM 1360 O O . PHE A 1 167 ? 17.458 -3.662 -16.503 1.00 91.06 167 PHE A O 1
ATOM 1367 N N . VAL A 1 168 ? 16.036 -4.915 -15.297 1.00 92.44 168 VAL A N 1
ATOM 1368 C CA . VAL A 1 168 ? 15.259 -5.426 -16.441 1.00 92.44 168 VAL A CA 1
ATOM 13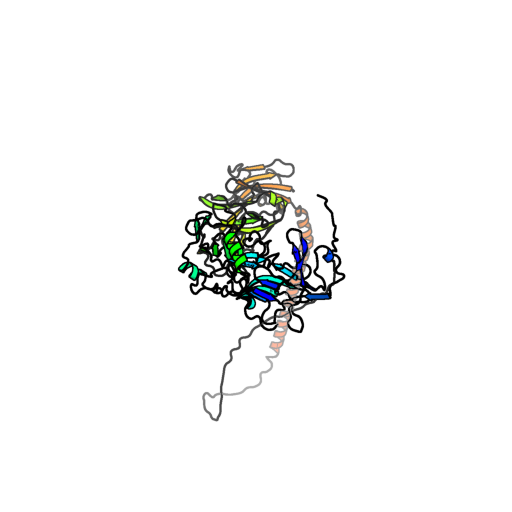69 C C . VAL A 1 168 ? 14.025 -4.565 -16.697 1.00 92.44 168 VAL A C 1
ATOM 1371 O O . VAL A 1 168 ? 13.144 -4.466 -15.841 1.00 92.44 168 VAL A O 1
ATOM 1374 N N . CYS A 1 169 ? 13.929 -4.036 -17.913 1.00 94.75 169 CYS A N 1
ATOM 1375 C CA . CYS A 1 169 ? 12.825 -3.215 -18.405 1.00 94.75 169 CYS A CA 1
ATOM 1376 C C . CYS A 1 169 ? 11.631 -4.041 -18.904 1.00 94.75 169 CYS A C 1
ATOM 1378 O O . CYS A 1 169 ? 10.473 -3.635 -18.783 1.00 94.75 169 CYS A O 1
ATOM 1380 N N . GLY A 1 170 ? 11.900 -5.223 -19.455 1.00 95.06 170 GLY A N 1
ATOM 1381 C CA . GLY A 1 170 ? 10.889 -6.061 -20.086 1.00 95.06 170 GLY A CA 1
ATOM 1382 C C . GLY A 1 170 ? 11.509 -7.235 -20.822 1.00 95.06 170 GLY A C 1
ATOM 1383 O O . GLY A 1 170 ? 12.665 -7.587 -20.590 1.00 95.06 170 GLY A O 1
ATOM 1384 N N . LYS A 1 171 ? 10.716 -7.859 -21.692 1.00 95.00 171 LYS A N 1
ATOM 1385 C CA . LYS A 1 171 ? 11.102 -9.054 -22.440 1.00 95.00 171 LYS A CA 1
ATOM 1386 C C . LYS A 1 171 ? 10.806 -8.895 -23.918 1.00 95.00 171 LYS A C 1
ATOM 1388 O O . LYS A 1 171 ? 9.716 -8.476 -24.302 1.00 95.00 171 LYS A O 1
ATOM 1393 N N . LEU A 1 172 ? 11.756 -9.297 -24.739 1.00 93.56 172 LEU A N 1
ATOM 1394 C CA . LEU A 1 172 ? 11.594 -9.458 -26.169 1.00 93.56 172 LEU A CA 1
ATOM 1395 C C . LEU A 1 172 ? 11.016 -10.849 -26.450 1.00 93.56 172 LEU A C 1
ATOM 1397 O O . LEU A 1 172 ? 11.597 -11.865 -26.078 1.00 93.56 172 LEU A O 1
ATOM 1401 N N . LEU A 1 173 ? 9.848 -10.881 -27.080 1.00 92.38 173 LEU A N 1
ATOM 1402 C CA . LEU A 1 173 ? 9.140 -12.087 -27.486 1.00 92.38 173 LEU A CA 1
ATOM 1403 C C . LEU A 1 173 ? 9.388 -12.324 -28.972 1.00 92.38 173 LEU A C 1
ATOM 1405 O O . LEU A 1 173 ? 9.194 -11.422 -29.789 1.00 92.38 173 LEU A O 1
ATOM 1409 N N . GLN A 1 174 ? 9.804 -13.537 -29.313 1.00 90.31 174 GLN A N 1
ATOM 1410 C CA . GLN A 1 174 ? 10.160 -13.947 -30.667 1.00 90.31 174 GLN A CA 1
ATOM 1411 C C . GLN A 1 174 ? 9.467 -15.274 -30.989 1.00 90.31 174 GLN A C 1
ATOM 1413 O O . GLN A 1 174 ? 9.265 -16.100 -30.102 1.00 90.31 174 GLN A O 1
ATOM 1418 N N . ILE A 1 175 ? 9.099 -15.488 -32.253 1.00 87.19 175 ILE A N 1
ATOM 1419 C CA . ILE A 1 175 ? 8.561 -16.778 -32.701 1.00 87.19 175 ILE A CA 1
ATOM 1420 C C . ILE A 1 175 ? 9.603 -17.891 -32.513 1.00 87.19 175 ILE A C 1
ATOM 1422 O O . ILE A 1 175 ? 10.778 -17.674 -32.798 1.00 87.19 175 ILE A O 1
ATOM 1426 N N . ASP A 1 176 ? 9.167 -19.055 -32.025 1.00 87.94 176 ASP A N 1
ATOM 1427 C CA . ASP A 1 176 ? 9.966 -20.282 -31.857 1.00 87.94 176 ASP A CA 1
ATOM 1428 C C . ASP A 1 176 ? 11.272 -20.136 -31.046 1.00 87.94 176 ASP A C 1
ATOM 1430 O O . ASP A 1 176 ? 12.165 -20.978 -31.137 1.00 87.94 176 ASP A O 1
ATOM 1434 N N . HIS A 1 177 ? 11.382 -19.091 -30.220 1.00 88.19 177 HIS A N 1
ATOM 1435 C CA . HIS A 1 177 ? 12.534 -18.837 -29.357 1.00 88.19 177 HIS A CA 1
ATOM 1436 C C . HIS A 1 177 ? 12.102 -18.381 -27.962 1.00 88.19 177 HIS A C 1
ATOM 1438 O O . HIS A 1 177 ? 11.038 -17.782 -27.786 1.00 88.19 177 HIS A O 1
ATOM 1444 N N . ASP A 1 178 ? 12.955 -18.646 -26.972 1.00 88.94 178 ASP A N 1
ATOM 1445 C CA . ASP A 1 178 ? 12.711 -18.219 -25.600 1.00 88.94 178 ASP A CA 1
ATOM 1446 C C . ASP A 1 178 ? 12.713 -16.684 -25.472 1.00 88.94 178 ASP A C 1
ATOM 1448 O O . ASP A 1 178 ? 13.459 -15.999 -26.182 1.00 88.94 178 ASP A O 1
ATOM 1452 N N . PRO A 1 179 ? 11.896 -16.118 -24.562 1.00 91.56 179 PRO A N 1
ATOM 1453 C CA . PRO A 1 179 ? 11.912 -14.690 -24.280 1.00 91.56 179 PRO A CA 1
ATOM 1454 C C . PRO A 1 179 ? 13.291 -14.199 -23.833 1.00 91.56 179 PRO A C 1
ATOM 1456 O O . PRO A 1 179 ? 13.910 -14.804 -22.959 1.00 91.56 179 PRO A O 1
ATOM 1459 N N . VAL A 1 180 ? 13.716 -13.051 -24.358 1.00 92.25 180 VAL A N 1
ATOM 1460 C CA . VAL A 1 180 ? 14.997 -12.419 -24.006 1.00 92.25 180 VAL A CA 1
ATOM 1461 C C . VAL A 1 180 ? 14.739 -11.245 -23.073 1.00 92.25 180 VAL A C 1
ATOM 1463 O O . VAL A 1 180 ? 14.006 -10.325 -23.435 1.00 92.25 180 VAL A O 1
ATOM 1466 N N . ASP A 1 181 ? 15.321 -11.255 -21.874 1.00 92.44 181 ASP A N 1
ATOM 1467 C CA . ASP A 1 181 ? 15.222 -10.113 -20.957 1.00 92.44 181 ASP A CA 1
ATOM 1468 C C . ASP A 1 181 ? 15.984 -8.913 -21.534 1.00 92.44 181 ASP A C 1
ATOM 1470 O O . ASP A 1 181 ? 17.089 -9.069 -22.034 1.00 92.44 181 ASP A O 1
ATOM 1474 N N . ILE A 1 182 ? 15.411 -7.711 -21.487 1.00 93.06 182 ILE A N 1
ATOM 1475 C CA . ILE A 1 182 ? 16.046 -6.487 -21.997 1.00 93.06 182 ILE A CA 1
ATOM 1476 C C . ILE A 1 182 ? 16.200 -5.500 -20.850 1.00 93.06 182 ILE A C 1
ATOM 1478 O O . ILE A 1 182 ? 15.241 -5.236 -20.116 1.00 93.06 182 ILE A O 1
ATOM 1482 N N . GLY A 1 183 ? 17.387 -4.922 -20.700 1.00 92.56 183 GLY A N 1
ATOM 1483 C CA . GLY A 1 183 ? 17.636 -3.962 -19.636 1.00 92.56 183 GLY A CA 1
ATOM 1484 C C . GLY A 1 183 ? 19.074 -3.483 -19.577 1.00 92.56 183 GLY A C 1
ATOM 1485 O O . GLY A 1 183 ? 19.760 -3.414 -20.590 1.00 92.56 183 GLY A O 1
ATOM 1486 N N . PHE A 1 184 ? 19.537 -3.171 -18.376 1.00 89.62 184 PHE A N 1
ATOM 1487 C CA . PHE A 1 184 ? 20.869 -2.637 -18.140 1.00 89.62 184 PHE A CA 1
ATOM 1488 C C . PHE A 1 184 ? 21.643 -3.512 -17.166 1.00 89.62 184 PHE A C 1
ATOM 1490 O O . PHE A 1 184 ? 21.073 -4.019 -16.196 1.00 89.62 184 PHE A O 1
ATOM 1497 N N . LYS A 1 185 ? 22.947 -3.638 -17.400 1.00 87.75 185 LYS A N 1
ATOM 1498 C CA . LYS A 1 185 ? 23.889 -4.104 -16.386 1.00 87.75 185 LYS A CA 1
ATOM 1499 C C . LYS A 1 185 ? 24.133 -2.949 -15.419 1.00 87.75 185 LYS A C 1
ATOM 1501 O O . LYS A 1 185 ? 24.335 -1.814 -15.848 1.00 87.75 185 LYS A O 1
ATOM 1506 N N . ILE A 1 186 ? 24.040 -3.229 -14.127 1.00 85.38 186 ILE A N 1
ATOM 1507 C CA . ILE A 1 186 ? 24.125 -2.225 -13.073 1.00 85.38 186 ILE A CA 1
ATOM 1508 C C . ILE A 1 186 ? 25.033 -2.693 -11.939 1.00 85.38 186 ILE A C 1
ATOM 1510 O O . ILE A 1 186 ? 24.729 -3.655 -11.235 1.00 85.38 186 ILE A O 1
ATOM 1514 N N . ASP A 1 187 ? 26.085 -1.928 -11.683 1.00 77.31 187 ASP A N 1
ATOM 1515 C CA . ASP A 1 187 ? 26.950 -2.111 -10.519 1.00 77.31 187 ASP A CA 1
ATOM 1516 C C . ASP A 1 187 ? 26.502 -1.180 -9.391 1.00 77.31 187 ASP A C 1
ATOM 1518 O O . ASP A 1 187 ? 27.212 -0.272 -8.969 1.00 77.31 187 ASP A O 1
ATOM 1522 N N . LEU A 1 188 ? 25.267 -1.353 -8.912 1.00 68.12 188 LEU A N 1
ATOM 1523 C CA . LEU A 1 188 ? 24.747 -0.485 -7.855 1.00 68.12 188 LEU A CA 1
ATOM 1524 C C . LEU A 1 188 ? 25.395 -0.774 -6.498 1.00 68.12 188 LEU A C 1
ATOM 1526 O O . LEU A 1 188 ? 25.847 -1.882 -6.197 1.00 68.12 188 LEU A O 1
ATOM 1530 N N . ILE A 1 189 ? 25.401 0.247 -5.646 1.00 66.69 189 ILE A N 1
ATOM 1531 C CA . ILE A 1 189 ? 25.809 0.115 -4.249 1.00 66.69 189 ILE A CA 1
ATOM 1532 C C . ILE A 1 189 ? 24.917 -0.942 -3.588 1.00 66.69 189 ILE A C 1
ATOM 1534 O O . ILE A 1 189 ? 23.700 -0.958 -3.788 1.00 66.69 189 ILE A O 1
ATOM 1538 N N . ASP A 1 190 ? 25.529 -1.854 -2.832 1.00 67.62 190 ASP A N 1
ATOM 1539 C CA . ASP A 1 190 ? 24.799 -2.756 -1.941 1.00 67.62 190 ASP A CA 1
ATOM 1540 C C . ASP A 1 190 ? 23.834 -1.931 -1.066 1.00 67.62 190 ASP A C 1
ATOM 1542 O O . ASP A 1 190 ? 24.281 -0.986 -0.403 1.00 67.62 190 ASP A O 1
ATOM 1546 N N . PRO A 1 191 ? 22.521 -2.229 -1.075 1.00 64.44 191 PRO A N 1
ATOM 1547 C CA . PRO A 1 191 ? 21.576 -1.547 -0.202 1.00 64.44 191 PRO A CA 1
ATOM 1548 C C . PRO A 1 191 ? 21.944 -1.661 1.284 1.00 64.44 191 PRO A C 1
ATOM 1550 O O . PRO A 1 191 ? 21.603 -0.780 2.078 1.00 64.44 191 PRO A O 1
ATOM 1553 N N . SER A 1 192 ? 22.706 -2.696 1.651 1.00 64.12 192 SER A N 1
ATOM 1554 C CA . SER A 1 192 ? 23.272 -2.878 2.985 1.00 64.12 192 SER A CA 1
ATOM 1555 C C . SER A 1 192 ? 24.172 -1.688 3.352 1.00 64.12 192 SER A C 1
ATOM 1557 O O . SER A 1 192 ? 25.232 -1.461 2.769 1.00 64.12 192 SER A O 1
ATOM 1559 N N . GLY A 1 193 ? 23.735 -0.878 4.320 1.00 68.06 193 GLY A N 1
ATOM 1560 C CA . GLY A 1 193 ? 24.439 0.344 4.738 1.00 68.06 193 GLY A CA 1
ATOM 1561 C C . GLY A 1 193 ? 24.171 1.573 3.860 1.00 68.06 193 GLY A C 1
ATOM 1562 O O . GLY A 1 193 ? 24.703 2.652 4.132 1.00 68.06 193 GLY A O 1
ATOM 1563 N N . LEU A 1 194 ? 23.301 1.468 2.849 1.00 75.50 194 LEU A N 1
ATOM 1564 C CA . LEU A 1 194 ? 22.938 2.595 1.989 1.00 75.50 194 LEU A CA 1
ATOM 1565 C C . LEU A 1 194 ? 22.318 3.750 2.783 1.00 75.50 194 LEU A C 1
ATOM 1567 O O . LEU A 1 194 ? 22.606 4.919 2.528 1.00 75.50 194 LEU A O 1
ATOM 1571 N N . LYS A 1 195 ? 21.493 3.425 3.782 1.00 76.19 195 LYS A N 1
ATOM 1572 C CA . LYS A 1 195 ? 20.880 4.414 4.674 1.00 76.19 195 LYS A CA 1
ATOM 1573 C C . LYS A 1 195 ? 21.924 5.264 5.394 1.00 76.19 195 LYS A C 1
ATOM 1575 O O . LYS A 1 195 ? 21.789 6.482 5.441 1.00 76.19 195 LYS A O 1
ATOM 1580 N N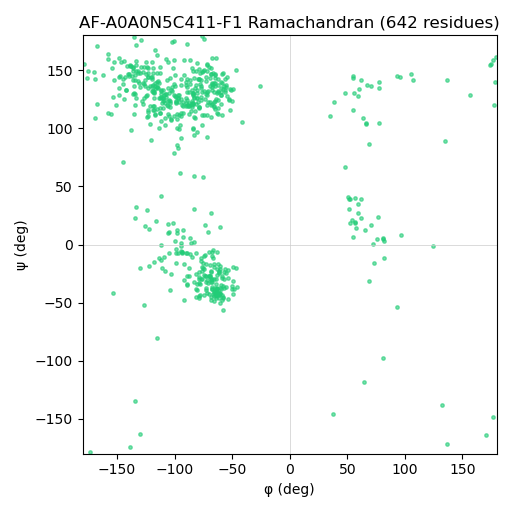 . GLU A 1 196 ? 22.972 4.635 5.916 1.00 76.31 196 GLU A N 1
ATOM 1581 C CA . GLU A 1 196 ? 24.051 5.322 6.625 1.00 76.31 196 GLU A CA 1
ATOM 1582 C C . GLU A 1 196 ? 24.908 6.161 5.668 1.00 76.31 196 GLU A C 1
ATOM 1584 O O . GLU A 1 196 ? 25.176 7.331 5.943 1.00 76.31 196 GLU A O 1
ATOM 1589 N N . LYS A 1 197 ? 25.243 5.617 4.490 1.00 76.69 197 LYS A N 1
ATOM 1590 C CA . LYS A 1 197 ? 25.963 6.356 3.441 1.00 76.69 197 LYS A CA 1
ATOM 1591 C C . LYS A 1 197 ? 25.210 7.614 3.010 1.00 76.69 197 LYS A C 1
ATOM 1593 O O . LYS A 1 197 ? 25.809 8.683 2.953 1.00 76.69 197 LYS A O 1
ATOM 1598 N N . ILE A 1 198 ? 23.900 7.510 2.770 1.00 78.38 198 ILE A N 1
ATOM 1599 C CA . ILE A 1 198 ? 23.055 8.659 2.418 1.00 78.38 198 ILE A CA 1
ATOM 1600 C C . ILE A 1 198 ? 22.994 9.657 3.575 1.00 78.38 198 ILE A C 1
ATOM 1602 O O . ILE A 1 198 ? 23.205 10.841 3.344 1.00 78.38 198 ILE A O 1
ATOM 1606 N N . LYS A 1 199 ? 22.775 9.213 4.820 1.00 75.62 199 LYS A N 1
ATOM 1607 C CA . LYS A 1 199 ? 22.729 10.126 5.978 1.00 75.62 199 LYS A CA 1
ATOM 1608 C C . LYS A 1 199 ? 24.019 10.928 6.155 1.00 75.62 199 LYS A C 1
ATOM 1610 O O . LYS A 1 199 ? 23.949 12.101 6.512 1.00 75.62 199 LYS A O 1
ATOM 1615 N N . ASN A 1 200 ? 25.166 10.319 5.863 1.00 71.31 200 ASN A N 1
ATOM 1616 C CA . ASN A 1 200 ? 26.474 10.944 6.046 1.00 71.31 200 ASN A CA 1
ATOM 1617 C C . ASN A 1 200 ? 26.941 11.766 4.831 1.00 71.31 200 ASN A C 1
ATOM 1619 O O . ASN A 1 200 ? 27.726 12.696 5.005 1.00 71.31 200 ASN A O 1
ATOM 1623 N N . LYS A 1 201 ? 26.487 11.441 3.609 1.00 70.56 201 LYS A N 1
ATOM 1624 C CA . LYS A 1 201 ? 26.974 12.053 2.354 1.00 70.56 201 LYS A CA 1
ATOM 1625 C C . LYS A 1 201 ? 25.947 12.898 1.595 1.00 70.56 201 LYS A C 1
ATOM 1627 O O . LYS A 1 201 ? 26.334 13.586 0.651 1.00 70.56 201 LYS A O 1
ATOM 1632 N N . ALA A 1 202 ? 24.663 12.857 1.953 1.00 64.62 202 ALA A N 1
ATOM 1633 C CA . ALA A 1 202 ? 23.642 13.627 1.249 1.00 64.62 202 ALA A CA 1
ATOM 1634 C C . ALA A 1 202 ? 23.911 15.132 1.386 1.00 64.62 202 ALA A C 1
ATOM 1636 O O . ALA A 1 202 ? 23.817 15.701 2.475 1.00 64.62 202 ALA A O 1
ATOM 1637 N N . LYS A 1 203 ? 24.241 15.776 0.259 1.00 62.19 203 LYS A N 1
ATOM 1638 C CA . LYS A 1 203 ? 24.390 17.238 0.166 1.00 62.19 203 LYS A CA 1
ATOM 1639 C C . LYS A 1 203 ? 23.053 17.961 0.333 1.00 62.19 203 LYS A C 1
ATOM 1641 O O . LYS A 1 203 ? 23.027 19.053 0.887 1.00 62.19 203 LYS A O 1
ATOM 1646 N N . HIS A 1 204 ? 21.976 17.323 -0.118 1.00 68.38 204 HIS A N 1
ATOM 1647 C CA . HIS A 1 204 ? 20.623 17.863 -0.143 1.00 68.38 204 HIS A CA 1
ATOM 1648 C C . HIS A 1 204 ? 19.728 17.014 0.756 1.00 68.38 204 HIS A C 1
ATOM 1650 O O . HIS A 1 204 ? 19.808 15.785 0.715 1.00 68.38 204 HIS A O 1
ATOM 1656 N N . LYS A 1 205 ? 18.916 17.649 1.608 1.00 70.81 205 LYS A N 1
ATOM 1657 C CA . LYS A 1 205 ? 18.109 16.938 2.613 1.00 70.81 205 LYS A CA 1
ATOM 1658 C C . LYS A 1 205 ? 16.635 16.990 2.253 1.00 70.81 205 LYS A C 1
ATOM 1660 O O . LYS A 1 205 ? 16.041 18.062 2.144 1.00 70.81 205 LYS A O 1
ATOM 1665 N N . ILE A 1 206 ? 16.040 15.807 2.153 1.00 83.31 206 ILE A N 1
ATOM 1666 C CA . ILE A 1 206 ? 14.591 15.650 2.138 1.00 83.31 206 ILE A CA 1
ATOM 1667 C C . ILE A 1 206 ? 14.072 15.894 3.555 1.00 83.31 206 ILE A C 1
ATOM 1669 O O . ILE A 1 206 ? 14.528 15.280 4.517 1.00 83.31 206 ILE A O 1
ATOM 1673 N N . THR A 1 207 ? 13.131 16.820 3.682 1.00 83.31 207 THR A N 1
ATOM 1674 C CA . THR A 1 207 ? 12.491 17.182 4.948 1.00 83.31 207 THR A CA 1
ATOM 1675 C C . THR A 1 207 ? 10.982 17.166 4.782 1.00 83.31 207 THR A C 1
ATOM 1677 O O . THR A 1 207 ? 10.466 17.469 3.705 1.00 83.31 207 THR A O 1
ATOM 1680 N N . LEU A 1 208 ? 10.263 16.819 5.848 1.00 79.69 208 LEU A N 1
ATOM 1681 C CA . LEU A 1 208 ? 8.818 16.991 5.893 1.00 79.69 208 LEU A CA 1
ATOM 1682 C C . LEU A 1 208 ? 8.491 18.279 6.646 1.00 79.69 208 LEU A C 1
ATOM 1684 O O . LEU A 1 208 ? 8.862 18.430 7.808 1.00 79.69 208 LEU A O 1
ATOM 1688 N N . HIS A 1 209 ? 7.763 19.186 6.000 1.00 79.19 209 HIS A N 1
ATOM 1689 C CA . HIS A 1 209 ? 7.230 20.383 6.641 1.00 79.19 209 HIS A CA 1
ATOM 1690 C C . HIS A 1 209 ? 5.705 20.394 6.508 1.00 79.19 209 HIS A C 1
ATOM 1692 O O . HIS A 1 209 ? 5.161 20.678 5.439 1.00 79.19 209 HIS A O 1
ATOM 1698 N N . GLY A 1 210 ? 4.999 20.074 7.593 1.00 78.25 210 GLY A N 1
ATOM 1699 C CA . GLY A 1 210 ? 3.558 19.825 7.532 1.00 78.25 210 GLY A CA 1
ATOM 1700 C C . GLY A 1 210 ? 3.270 18.591 6.677 1.00 78.25 210 GLY A C 1
ATOM 1701 O O . GLY A 1 210 ? 3.719 17.496 7.014 1.00 78.25 210 GLY A O 1
ATOM 1702 N N . ASN A 1 211 ? 2.539 18.759 5.573 1.00 78.19 211 ASN A N 1
ATOM 1703 C CA . ASN A 1 211 ? 2.233 17.695 4.602 1.00 78.19 211 ASN A CA 1
ATOM 1704 C C . ASN A 1 211 ? 3.141 17.721 3.367 1.00 78.19 211 ASN A C 1
ATOM 1706 O O . ASN A 1 211 ? 3.055 16.848 2.512 1.00 78.19 211 ASN A O 1
ATOM 1710 N N . GLU A 1 212 ? 4.021 18.714 3.258 1.00 85.38 212 GLU A N 1
ATOM 1711 C CA . GLU A 1 212 ? 4.854 18.877 2.076 1.00 85.38 212 GLU A CA 1
ATOM 1712 C C . GLU A 1 212 ? 6.223 18.246 2.281 1.00 85.38 212 GLU A C 1
ATOM 1714 O O . GLU A 1 212 ? 6.930 18.555 3.245 1.00 85.38 212 GLU A O 1
ATOM 1719 N N . ILE A 1 213 ? 6.615 17.398 1.331 1.00 87.19 213 ILE A N 1
ATOM 1720 C CA . ILE A 1 213 ? 7.999 16.960 1.211 1.00 87.19 213 ILE A CA 1
ATOM 1721 C C . ILE A 1 213 ? 8.785 18.043 0.488 1.00 87.19 213 ILE A C 1
ATOM 1723 O O . ILE A 1 213 ? 8.418 18.480 -0.607 1.00 87.19 213 ILE A O 1
ATOM 1727 N N . LYS A 1 214 ? 9.872 18.470 1.122 1.00 90.38 214 LYS A N 1
ATOM 1728 C CA . LYS A 1 214 ? 10.761 19.503 0.618 1.00 90.38 214 LYS A CA 1
ATOM 1729 C C . LYS A 1 214 ? 12.159 18.946 0.412 1.00 90.38 214 LYS A C 1
ATOM 1731 O O . LYS A 1 214 ? 12.715 18.339 1.324 1.00 90.38 214 LYS A O 1
ATOM 1736 N N . CYS A 1 215 ? 12.727 19.203 -0.755 1.00 88.69 215 CYS A N 1
ATOM 1737 C CA . CYS A 1 215 ? 14.153 19.117 -0.994 1.00 88.69 215 CYS A CA 1
ATOM 1738 C C . CYS A 1 215 ? 14.768 20.505 -0.793 1.00 88.69 215 CYS A C 1
ATOM 1740 O O . CYS A 1 215 ? 14.382 21.448 -1.483 1.00 88.69 215 CYS A O 1
ATOM 1742 N N . ASP A 1 216 ? 15.704 20.647 0.149 1.00 84.88 216 ASP A N 1
ATOM 1743 C CA . ASP A 1 216 ? 16.412 21.915 0.392 1.00 84.88 216 ASP A CA 1
ATOM 1744 C C . ASP A 1 216 ? 15.474 23.120 0.577 1.00 84.88 216 ASP A C 1
ATOM 1746 O O . ASP A 1 216 ? 15.697 24.224 0.085 1.00 84.88 216 ASP A O 1
ATOM 1750 N N . GLY A 1 217 ? 14.364 22.886 1.279 1.00 86.31 217 GLY A N 1
ATOM 1751 C CA . GLY A 1 217 ? 13.336 23.896 1.535 1.00 86.31 217 GLY A CA 1
ATOM 1752 C C . GLY A 1 217 ? 12.337 24.116 0.392 1.00 86.31 217 GLY A C 1
ATOM 1753 O O . GLY A 1 217 ? 11.286 24.714 0.634 1.00 86.31 217 GLY A O 1
ATOM 1754 N N . ASN A 1 218 ? 12.586 23.577 -0.803 1.00 90.62 218 ASN A N 1
ATOM 1755 C CA . ASN A 1 218 ? 11.678 23.648 -1.946 1.00 90.62 218 ASN A CA 1
ATOM 1756 C C . ASN A 1 218 ? 10.794 22.407 -2.021 1.00 90.62 218 ASN A C 1
ATOM 1758 O O . ASN A 1 218 ? 11.271 21.291 -1.849 1.00 90.62 218 ASN A O 1
ATOM 1762 N N . LYS A 1 219 ? 9.501 22.584 -2.298 1.00 91.88 219 LYS A N 1
ATOM 1763 C CA . LYS A 1 219 ? 8.579 21.460 -2.500 1.00 91.88 219 LYS A CA 1
ATOM 1764 C C . LYS A 1 219 ? 9.058 20.596 -3.666 1.00 91.88 219 LYS A C 1
ATOM 1766 O O . LYS A 1 219 ? 9.346 21.133 -4.734 1.00 91.88 219 LYS A O 1
ATOM 1771 N N . ILE A 1 220 ? 9.112 19.282 -3.459 1.00 91.38 220 ILE A N 1
ATOM 1772 C CA . ILE A 1 220 ? 9.529 18.359 -4.518 1.00 91.38 220 ILE A CA 1
ATOM 1773 C C . ILE A 1 220 ? 8.560 18.428 -5.703 1.00 91.38 220 ILE A C 1
ATOM 1775 O O . ILE A 1 220 ? 7.341 18.537 -5.529 1.00 91.38 220 ILE A O 1
ATOM 1779 N N . ASN A 1 221 ? 9.091 18.333 -6.919 1.00 92.12 221 ASN A N 1
ATOM 1780 C CA . ASN A 1 221 ? 8.262 18.207 -8.110 1.00 92.12 221 ASN A CA 1
ATOM 1781 C C . ASN A 1 221 ? 7.844 16.744 -8.315 1.00 92.12 221 ASN A C 1
ATOM 1783 O O . ASN A 1 221 ? 8.653 15.905 -8.711 1.00 92.12 221 ASN A O 1
ATOM 1787 N N . THR A 1 222 ? 6.567 16.425 -8.100 1.00 91.44 222 THR A N 1
ATOM 1788 C CA . THR A 1 222 ? 6.047 15.049 -8.225 1.00 91.44 222 THR A CA 1
ATOM 1789 C C . THR A 1 222 ? 6.148 14.490 -9.647 1.00 91.44 222 THR A C 1
ATOM 1791 O O . THR A 1 222 ? 6.203 13.275 -9.817 1.00 91.44 222 THR A O 1
ATOM 1794 N N . LYS A 1 223 ? 6.251 15.352 -10.671 1.00 91.31 223 LYS A N 1
ATOM 1795 C CA . LYS A 1 223 ? 6.463 14.948 -12.073 1.00 91.31 223 LYS A CA 1
ATOM 1796 C C . LYS A 1 223 ? 7.891 14.493 -12.363 1.00 91.31 223 LYS A C 1
ATOM 1798 O O . LYS A 1 223 ? 8.141 13.883 -13.394 1.00 91.31 223 LYS A O 1
ATOM 1803 N N . THR A 1 224 ? 8.836 14.799 -11.480 1.00 92.94 224 THR A N 1
ATOM 1804 C CA . THR A 1 224 ? 10.237 14.391 -11.629 1.00 92.94 224 THR A CA 1
ATOM 1805 C C . THR A 1 224 ? 10.755 13.636 -10.412 1.00 92.94 224 THR A C 1
ATOM 1807 O O . THR A 1 224 ? 11.964 13.477 -10.254 1.00 92.94 224 THR A O 1
ATOM 1810 N N . SER A 1 225 ? 9.848 13.153 -9.558 1.00 94.81 225 SER A N 1
ATOM 1811 C CA . SER A 1 225 ? 10.187 12.474 -8.311 1.00 94.81 225 SER A CA 1
ATOM 1812 C C . SER A 1 225 ? 9.766 11.013 -8.299 1.00 94.81 225 SER A C 1
ATOM 1814 O O . SER A 1 225 ? 8.730 10.624 -8.845 1.00 94.81 225 SER A O 1
ATOM 1816 N N . PHE A 1 226 ? 10.571 10.220 -7.607 1.00 95.75 226 PHE A N 1
ATOM 1817 C CA . PHE A 1 226 ? 10.370 8.801 -7.393 1.00 95.75 226 PHE A CA 1
ATOM 1818 C C . PHE A 1 226 ? 10.579 8.447 -5.922 1.00 95.75 226 PHE A C 1
ATOM 1820 O O . PHE A 1 226 ? 11.321 9.112 -5.198 1.00 95.75 226 PHE A O 1
ATOM 1827 N N . GLY A 1 227 ? 9.949 7.361 -5.496 1.00 94.94 227 GLY A N 1
ATOM 1828 C CA . GLY A 1 227 ? 10.154 6.737 -4.202 1.00 94.94 227 GLY A CA 1
ATOM 1829 C C . GLY A 1 227 ? 10.681 5.320 -4.366 1.00 94.94 227 GLY A C 1
ATOM 1830 O O . GLY A 1 227 ? 9.994 4.465 -4.926 1.00 94.94 227 GLY A O 1
ATOM 1831 N N . PHE A 1 228 ? 11.870 5.062 -3.839 1.00 93.19 228 PHE A N 1
ATOM 1832 C CA . PHE A 1 228 ? 12.465 3.736 -3.748 1.00 93.19 228 PHE A CA 1
ATOM 1833 C C . PHE A 1 228 ? 12.214 3.136 -2.364 1.00 93.19 228 PHE A C 1
ATOM 1835 O O . PHE A 1 228 ? 12.500 3.762 -1.345 1.00 93.19 228 PHE A O 1
ATOM 1842 N N . LEU A 1 229 ? 11.695 1.915 -2.323 1.00 91.69 229 LEU A N 1
ATOM 1843 C CA . LEU A 1 229 ? 11.485 1.145 -1.107 1.00 91.69 229 LEU A CA 1
ATOM 1844 C C . LEU A 1 229 ? 12.227 -0.183 -1.237 1.00 91.69 229 LEU A C 1
ATOM 1846 O O . LEU A 1 229 ? 11.909 -0.998 -2.105 1.00 91.69 229 LEU A O 1
ATOM 1850 N N . ASP A 1 230 ? 13.221 -0.388 -0.381 1.00 88.94 230 ASP A N 1
ATOM 1851 C CA . ASP A 1 230 ? 13.984 -1.632 -0.373 1.00 88.94 230 ASP A CA 1
ATOM 1852 C C . ASP A 1 230 ? 13.106 -2.811 0.072 1.00 88.94 230 ASP A C 1
ATOM 1854 O O . ASP A 1 230 ? 12.222 -2.645 0.918 1.00 88.94 230 ASP A O 1
ATOM 1858 N N . LYS A 1 231 ? 13.373 -4.009 -0.458 1.00 88.00 231 LYS A N 1
ATOM 1859 C CA . LYS A 1 231 ? 12.740 -5.267 -0.037 1.00 88.00 231 LYS A CA 1
ATOM 1860 C C . LYS A 1 231 ? 12.760 -5.478 1.482 1.00 88.00 231 LYS A C 1
ATOM 1862 O O . LYS A 1 231 ? 11.825 -6.070 2.006 1.00 88.00 231 LYS A O 1
ATOM 1867 N N . GLU A 1 232 ? 13.770 -4.978 2.200 1.00 86.50 232 GLU A N 1
ATOM 1868 C CA . GLU A 1 232 ? 13.844 -5.083 3.669 1.00 86.50 232 GLU A CA 1
ATOM 1869 C C . GLU A 1 232 ? 12.698 -4.354 4.387 1.00 86.50 232 GLU A C 1
ATOM 1871 O O . GLU A 1 232 ? 12.303 -4.744 5.484 1.00 86.50 232 GLU A O 1
ATOM 1876 N N . TYR A 1 233 ? 12.122 -3.332 3.750 1.00 87.69 233 TYR A N 1
ATOM 1877 C CA . TYR A 1 233 ? 10.971 -2.578 4.248 1.00 87.69 233 TYR A CA 1
ATOM 1878 C C . TYR A 1 233 ? 9.641 -3.060 3.642 1.00 87.69 233 TYR A C 1
ATOM 1880 O O . TYR A 1 233 ? 8.621 -2.380 3.772 1.00 87.69 233 TYR A O 1
ATOM 1888 N N . ILE A 1 234 ? 9.625 -4.216 2.967 1.00 90.12 234 ILE A N 1
ATOM 1889 C CA . ILE A 1 234 ? 8.423 -4.794 2.360 1.00 90.12 234 ILE A CA 1
ATOM 1890 C C . ILE A 1 234 ? 8.197 -6.203 2.912 1.00 90.12 234 ILE A C 1
ATOM 1892 O O . ILE A 1 234 ? 8.941 -7.142 2.630 1.00 90.12 234 ILE A O 1
ATOM 1896 N N . LEU A 1 235 ? 7.109 -6.373 3.662 1.00 87.75 235 LEU A N 1
ATOM 1897 C CA . LEU A 1 235 ? 6.714 -7.646 4.251 1.00 87.75 235 LEU A CA 1
ATOM 1898 C C . LEU A 1 235 ? 6.657 -8.761 3.212 1.00 87.75 235 LEU A C 1
ATOM 1900 O O . LEU A 1 235 ? 5.903 -8.691 2.241 1.00 87.75 235 LEU A O 1
ATOM 1904 N N . ASN A 1 236 ? 7.402 -9.833 3.483 1.00 85.88 236 ASN A N 1
ATOM 1905 C CA . ASN A 1 236 ? 7.433 -11.055 2.680 1.00 85.88 236 ASN A CA 1
ATOM 1906 C C . ASN A 1 236 ? 7.800 -10.834 1.199 1.00 85.88 236 ASN A C 1
ATOM 1908 O O . ASN A 1 236 ? 7.527 -11.708 0.374 1.00 85.88 236 ASN A O 1
ATOM 1912 N N . SER A 1 237 ? 8.420 -9.703 0.846 1.00 87.81 237 SER A N 1
ATOM 1913 C CA . SER A 1 237 ? 8.883 -9.450 -0.517 1.00 87.81 237 SER A CA 1
ATOM 1914 C C . SER A 1 237 ? 10.345 -9.841 -0.686 1.00 87.81 237 SER A C 1
ATOM 1916 O O . SER A 1 237 ? 11.182 -9.624 0.188 1.00 87.81 237 SER A O 1
ATOM 1918 N N . LYS A 1 238 ? 10.664 -10.399 -1.853 1.00 88.06 238 LYS A N 1
ATOM 1919 C CA . LYS A 1 238 ? 12.049 -10.568 -2.322 1.00 88.06 238 LYS A CA 1
ATOM 1920 C C . LYS A 1 238 ? 12.483 -9.448 -3.265 1.00 88.06 238 LYS A C 1
ATOM 1922 O O . LYS A 1 238 ? 13.650 -9.405 -3.653 1.00 88.06 238 LYS A O 1
ATOM 1927 N N . GLU A 1 239 ? 11.543 -8.583 -3.638 1.00 89.69 239 GLU A N 1
ATOM 1928 C CA . GLU A 1 239 ? 11.740 -7.517 -4.607 1.00 89.69 239 GLU A CA 1
ATOM 1929 C C . GLU A 1 239 ? 11.601 -6.140 -3.957 1.00 89.69 239 GLU A C 1
ATOM 1931 O O . GLU A 1 239 ? 10.723 -5.924 -3.114 1.00 89.69 239 GLU A O 1
ATOM 1936 N N . SER A 1 240 ? 12.470 -5.221 -4.368 1.00 90.44 240 SER A N 1
ATOM 1937 C CA . SER A 1 240 ? 12.391 -3.797 -4.053 1.00 90.44 240 SER A CA 1
ATOM 1938 C C . SER A 1 240 ? 11.395 -3.107 -4.986 1.00 90.44 240 SER A C 1
ATOM 1940 O O . SER A 1 240 ? 11.139 -3.561 -6.103 1.00 90.44 240 SER A O 1
ATOM 1942 N N . LEU A 1 241 ? 10.843 -1.979 -4.546 1.00 92.06 241 LEU A N 1
ATOM 1943 C CA . LEU A 1 241 ? 9.821 -1.230 -5.268 1.00 92.06 241 LEU A CA 1
ATOM 1944 C C . LEU A 1 241 ? 10.333 0.165 -5.631 1.00 92.06 241 LEU A C 1
ATOM 1946 O O . LEU A 1 241 ? 10.791 0.910 -4.772 1.00 92.06 241 LEU A O 1
ATOM 1950 N N . MET A 1 242 ? 10.180 0.544 -6.895 1.00 94.00 242 MET A N 1
ATOM 1951 C CA . MET A 1 242 ? 10.288 1.931 -7.346 1.00 94.00 242 MET A CA 1
ATOM 1952 C C . MET A 1 242 ? 8.883 2.444 -7.637 1.00 94.00 242 MET A C 1
ATOM 1954 O O . MET A 1 242 ? 8.101 1.731 -8.257 1.00 94.00 242 MET A O 1
ATOM 1958 N N . THR A 1 243 ? 8.546 3.648 -7.187 1.00 94.69 243 THR A N 1
ATOM 1959 C CA . THR A 1 243 ? 7.237 4.275 -7.419 1.00 94.69 243 THR A CA 1
ATOM 1960 C C . THR A 1 243 ? 7.434 5.669 -7.988 1.00 94.69 243 THR A C 1
ATOM 1962 O O . THR A 1 243 ? 8.087 6.500 -7.368 1.00 94.69 243 THR A O 1
ATOM 1965 N N . TYR A 1 244 ? 6.862 5.944 -9.150 1.00 95.00 244 TYR A N 1
ATOM 1966 C CA . TYR A 1 244 ? 6.792 7.280 -9.724 1.00 95.00 244 TYR A CA 1
ATOM 1967 C C . TYR A 1 244 ? 5.639 8.062 -9.089 1.00 95.00 244 TYR A C 1
ATOM 1969 O O . TYR A 1 244 ? 4.524 7.549 -9.006 1.00 95.00 244 TYR A O 1
ATOM 1977 N N . PHE A 1 245 ? 5.892 9.289 -8.620 1.00 92.50 245 PHE A N 1
ATOM 1978 C CA . PHE A 1 245 ? 4.904 9.989 -7.799 1.00 92.50 245 PHE A CA 1
ATOM 1979 C C . PHE A 1 245 ? 3.685 10.494 -8.573 1.00 92.50 245 PHE A C 1
ATOM 1981 O O . PHE A 1 245 ? 2.598 10.423 -8.034 1.00 92.50 245 PHE A O 1
ATOM 1988 N N . ASN A 1 246 ? 3.785 10.889 -9.842 1.00 86.12 246 ASN A N 1
ATOM 1989 C CA . ASN A 1 246 ? 2.622 11.295 -10.656 1.00 86.12 246 ASN A CA 1
ATOM 1990 C C . ASN A 1 246 ? 1.532 12.104 -9.879 1.00 86.12 246 ASN A C 1
ATOM 1992 O O . ASN A 1 246 ? 1.866 12.940 -9.037 1.00 86.12 246 ASN A O 1
ATOM 1996 N N . GLU A 1 247 ? 0.243 11.947 -10.198 1.00 77.88 247 GLU A N 1
ATOM 1997 C CA . GLU A 1 247 ? -0.865 12.647 -9.519 1.00 77.88 247 GLU A CA 1
ATOM 1998 C C . GLU A 1 247 ? -1.393 11.924 -8.267 1.00 77.88 247 GLU A C 1
ATOM 2000 O O . GLU A 1 247 ? -2.060 12.546 -7.439 1.00 77.88 247 GLU A O 1
ATOM 2005 N N . LYS A 1 248 ? -1.147 10.615 -8.130 1.00 81.81 248 LYS A N 1
ATOM 2006 C CA . LYS A 1 248 ? -1.676 9.776 -7.046 1.00 81.81 248 LYS A CA 1
ATOM 2007 C C . LYS A 1 248 ? -0.586 8.845 -6.539 1.00 81.81 248 LYS A C 1
ATOM 2009 O O . LYS A 1 248 ? -0.371 7.773 -7.101 1.00 81.81 248 LYS A O 1
ATOM 2014 N N . PHE A 1 249 ? 0.040 9.228 -5.436 1.00 86.81 249 PHE A N 1
ATOM 2015 C CA . PHE A 1 249 ? 1.075 8.432 -4.797 1.00 86.81 249 PHE A CA 1
ATOM 2016 C C . PHE A 1 249 ? 0.863 8.338 -3.296 1.00 86.81 249 PHE A C 1
ATOM 2018 O O . PHE A 1 249 ? 0.211 9.174 -2.676 1.00 86.81 249 PHE A O 1
ATOM 2025 N N . GLU A 1 250 ? 1.449 7.297 -2.723 1.00 90.19 250 GLU A N 1
ATOM 2026 C CA . GLU A 1 250 ? 1.507 7.081 -1.288 1.00 90.19 250 GLU A CA 1
ATOM 2027 C C . GLU A 1 250 ? 2.974 7.013 -0.863 1.00 90.19 250 GLU A C 1
ATOM 2029 O O . GLU A 1 250 ? 3.831 6.492 -1.585 1.00 90.19 250 GLU A O 1
ATOM 2034 N N . PHE A 1 251 ? 3.253 7.542 0.319 1.00 90.31 251 PHE A N 1
ATOM 2035 C CA . PHE A 1 251 ? 4.537 7.429 0.979 1.00 90.31 251 PHE A CA 1
ATOM 2036 C C . PHE A 1 251 ? 4.557 6.218 1.894 1.00 90.31 251 PHE A C 1
ATOM 2038 O O . PHE A 1 251 ? 3.561 5.911 2.551 1.00 90.31 251 PHE A O 1
ATOM 2045 N N . TYR A 1 252 ? 5.720 5.580 1.997 1.00 91.06 252 TYR A N 1
ATOM 2046 C CA . TYR A 1 252 ? 5.905 4.403 2.840 1.00 91.06 252 TYR A CA 1
ATOM 2047 C C . TYR A 1 252 ? 7.075 4.559 3.813 1.00 91.06 252 TYR A C 1
ATOM 2049 O O . TYR A 1 252 ? 8.052 5.265 3.557 1.00 91.06 252 TYR A O 1
ATOM 2057 N N . HIS A 1 253 ? 6.989 3.863 4.943 1.00 88.06 253 HIS A N 1
ATOM 2058 C CA . HIS A 1 253 ? 8.057 3.800 5.930 1.00 88.06 253 HIS A CA 1
ATOM 2059 C C . HIS A 1 253 ? 9.340 3.219 5.330 1.00 88.06 253 HIS A C 1
ATOM 2061 O O . HIS A 1 253 ? 9.320 2.141 4.744 1.00 88.06 253 HIS A O 1
ATOM 2067 N N . GLY A 1 254 ? 10.460 3.923 5.519 1.00 86.50 254 GLY A N 1
ATOM 2068 C CA . GLY A 1 254 ? 11.760 3.516 4.981 1.00 86.50 254 GLY A CA 1
ATOM 2069 C C . GLY A 1 254 ? 11.967 3.879 3.510 1.00 86.50 254 GLY A C 1
ATOM 2070 O O . GLY A 1 254 ? 13.003 3.532 2.947 1.00 86.50 254 GLY A O 1
ATOM 2071 N N . GLN A 1 255 ? 11.025 4.596 2.892 1.00 91.44 255 GLN A N 1
ATOM 2072 C CA . GLN A 1 255 ? 11.140 5.020 1.503 1.00 91.44 255 GLN A CA 1
ATOM 2073 C C . GLN A 1 255 ? 12.201 6.117 1.339 1.00 91.44 255 GLN A C 1
ATOM 2075 O O . GLN A 1 255 ? 12.231 7.117 2.065 1.00 91.44 255 GLN A O 1
ATOM 2080 N N . LEU A 1 256 ? 13.064 5.917 0.348 1.00 91.19 256 LEU A N 1
ATOM 2081 C CA . LEU A 1 256 ? 14.019 6.884 -0.165 1.00 91.19 256 LEU A CA 1
ATOM 2082 C C . LEU A 1 256 ? 13.354 7.695 -1.276 1.00 91.19 256 LEU A C 1
ATOM 2084 O O . LEU A 1 256 ? 12.881 7.137 -2.262 1.00 91.19 256 LEU A O 1
ATOM 2088 N N . ILE A 1 257 ? 13.348 9.012 -1.134 1.00 93.25 257 ILE A N 1
ATOM 2089 C CA . ILE A 1 257 ? 12.855 9.935 -2.151 1.00 93.25 257 ILE A CA 1
ATOM 2090 C C . ILE A 1 257 ? 14.007 10.315 -3.069 1.00 93.25 257 ILE A C 1
ATOM 2092 O O . ILE A 1 257 ? 15.111 10.569 -2.590 1.00 93.25 257 ILE A O 1
ATOM 2096 N N . LEU A 1 258 ? 13.736 10.348 -4.369 1.00 92.62 258 LEU A N 1
ATOM 2097 C CA . LEU A 1 258 ? 14.658 10.729 -5.432 1.00 92.62 258 LEU A CA 1
ATOM 2098 C C . LEU A 1 258 ? 13.976 11.810 -6.270 1.00 92.62 258 LEU A C 1
ATOM 2100 O O . LEU A 1 258 ? 12.908 11.566 -6.823 1.00 92.62 258 LEU A O 1
ATOM 2104 N N . GLU A 1 259 ? 14.575 12.987 -6.382 1.00 92.81 259 GLU A N 1
ATOM 2105 C CA . GLU A 1 259 ? 14.097 14.057 -7.255 1.00 92.81 259 GLU A CA 1
ATOM 2106 C C . GLU A 1 259 ? 15.125 14.317 -8.354 1.00 92.81 259 GLU A C 1
ATOM 2108 O O . GLU A 1 259 ? 16.325 14.421 -8.090 1.00 92.81 259 GLU A O 1
ATOM 2113 N N . TYR A 1 260 ? 14.644 14.458 -9.584 1.00 91.38 260 TYR A N 1
ATOM 2114 C CA . TYR A 1 260 ? 15.455 14.750 -10.760 1.00 91.38 260 TYR A CA 1
ATOM 2115 C C . TYR A 1 260 ? 15.104 16.124 -11.333 1.00 91.38 260 TYR A C 1
ATOM 2117 O O . TYR A 1 260 ? 14.056 16.715 -11.026 1.00 91.38 260 TYR A O 1
ATOM 2125 N N . ASP A 1 261 ? 15.995 16.638 -12.174 1.00 88.50 261 ASP A N 1
ATOM 2126 C CA . ASP A 1 261 ? 15.670 17.752 -13.056 1.00 88.50 261 ASP A CA 1
ATOM 2127 C C . ASP A 1 261 ? 14.670 17.307 -14.128 1.00 88.50 261 ASP A C 1
ATOM 2129 O O . ASP A 1 261 ? 14.619 16.137 -14.514 1.00 88.50 261 ASP A O 1
ATOM 2133 N N . GLU A 1 262 ? 13.856 18.246 -14.608 1.00 85.56 262 GLU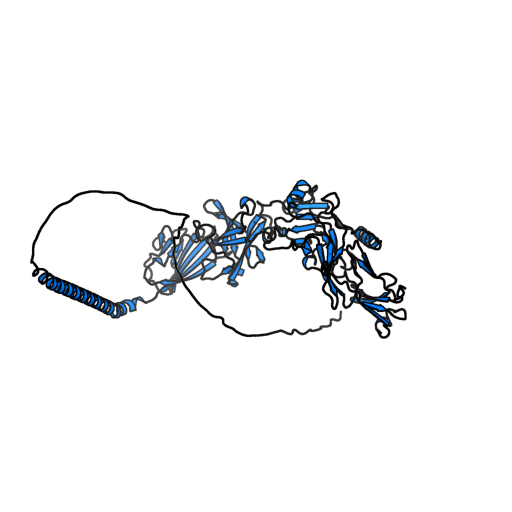 A N 1
ATOM 2134 C CA . GLU A 1 262 ? 12.971 17.983 -15.739 1.00 85.56 262 GLU A CA 1
ATOM 2135 C C . GLU A 1 262 ? 13.817 17.788 -16.999 1.00 85.56 262 GLU A C 1
ATOM 2137 O O . GLU A 1 262 ? 14.571 18.675 -17.408 1.00 85.56 262 GLU A O 1
ATOM 2142 N N . VAL A 1 263 ? 13.702 16.615 -17.620 1.00 78.38 263 VAL A N 1
ATOM 2143 C CA . VAL A 1 263 ? 14.431 16.314 -18.852 1.00 78.38 263 VAL A CA 1
ATOM 2144 C C . VAL A 1 263 ? 13.745 17.043 -20.007 1.00 78.38 263 VAL A C 1
ATOM 2146 O O . VAL A 1 263 ? 12.685 16.638 -20.479 1.00 78.38 263 VAL A O 1
ATOM 2149 N N . THR A 1 264 ? 14.340 18.150 -20.450 1.00 70.50 264 THR A N 1
ATOM 2150 C CA . THR A 1 264 ? 13.769 19.011 -21.501 1.00 70.50 264 THR A CA 1
ATOM 2151 C C . THR A 1 264 ? 13.805 18.353 -22.887 1.00 70.50 264 THR A C 1
ATOM 2153 O O . THR A 1 264 ? 14.728 17.601 -23.206 1.00 70.50 264 THR A O 1
ATOM 2156 N N . ASN A 1 265 ? 12.872 18.723 -23.778 1.00 57.75 265 ASN A N 1
ATOM 2157 C CA . ASN A 1 265 ? 12.836 18.255 -25.177 1.00 57.75 265 ASN A CA 1
ATOM 2158 C C . ASN A 1 265 ? 14.166 18.481 -25.937 1.00 57.75 265 ASN A C 1
ATOM 2160 O O . ASN A 1 265 ? 14.509 17.721 -26.837 1.00 57.75 265 ASN A O 1
ATOM 2164 N N . ILE A 1 266 ? 14.953 19.502 -25.573 1.00 51.56 266 ILE A N 1
ATOM 2165 C CA . ILE A 1 266 ? 16.253 19.800 -26.205 1.00 51.56 266 ILE A CA 1
ATOM 2166 C C . ILE A 1 266 ? 17.320 18.774 -25.795 1.00 51.56 266 ILE A C 1
ATOM 2168 O O . ILE A 1 266 ? 18.146 18.373 -26.618 1.00 51.56 266 ILE A O 1
ATOM 2172 N N . GLN A 1 267 ? 17.307 18.322 -24.539 1.00 58.53 267 GLN A N 1
ATOM 2173 C CA . GLN A 1 267 ? 18.156 17.217 -24.088 1.00 58.53 267 GLN A CA 1
ATOM 2174 C C . GLN A 1 267 ? 17.729 15.905 -24.757 1.00 58.53 267 GLN A C 1
ATOM 2176 O O . GLN A 1 267 ? 18.594 15.141 -25.171 1.00 58.53 267 GLN A O 1
ATOM 2181 N N . GLN A 1 268 ? 16.425 15.709 -24.974 1.00 58.00 268 GLN A N 1
ATOM 2182 C CA . GLN A 1 268 ? 15.866 14.547 -25.680 1.00 58.00 268 GLN A CA 1
ATOM 2183 C C . GLN A 1 268 ? 16.240 14.524 -27.176 1.00 58.00 268 GLN A C 1
ATOM 2185 O O . GLN A 1 268 ? 16.592 13.478 -27.712 1.00 58.00 268 GLN A O 1
ATOM 2190 N N . GLN A 1 269 ? 16.267 15.673 -27.859 1.00 54.53 269 GLN A N 1
ATOM 2191 C CA . GLN A 1 269 ? 16.722 15.750 -29.256 1.00 54.53 269 GLN A CA 1
ATOM 2192 C C . GLN A 1 269 ? 18.241 15.591 -29.406 1.00 54.53 269 GLN A C 1
ATOM 2194 O O . GLN A 1 269 ? 18.704 14.928 -30.335 1.00 54.53 269 GLN A O 1
ATOM 2199 N N . LYS A 1 270 ? 19.041 16.173 -28.499 1.00 57.97 270 LYS A N 1
ATOM 2200 C CA . LYS A 1 270 ? 20.497 15.938 -28.476 1.00 57.97 270 LYS A CA 1
ATOM 2201 C C . LYS A 1 270 ? 20.820 14.471 -28.194 1.00 57.97 270 LYS A C 1
ATOM 2203 O O . LYS A 1 270 ? 21.739 13.939 -28.809 1.00 57.97 270 LYS A O 1
ATOM 2208 N N . TYR A 1 271 ? 20.042 13.836 -27.318 1.00 55.69 271 TYR A N 1
ATOM 2209 C CA . TYR A 1 271 ? 20.080 12.404 -27.035 1.00 55.69 271 TYR A CA 1
ATOM 2210 C C . TYR A 1 271 ? 19.835 11.590 -28.314 1.00 55.69 271 TYR A C 1
ATOM 2212 O O . TYR A 1 271 ? 20.755 10.893 -28.749 1.00 55.69 271 TYR A O 1
ATOM 2220 N N . PHE A 1 272 ? 18.710 11.817 -29.002 1.00 56.31 272 PHE A N 1
ATOM 2221 C CA . PHE A 1 272 ? 18.366 11.139 -30.259 1.00 56.31 272 PHE A CA 1
ATOM 2222 C C . PHE A 1 272 ? 19.475 11.254 -31.316 1.00 56.31 272 PHE A C 1
ATOM 2224 O O . PHE A 1 272 ? 19.898 10.273 -31.920 1.00 56.31 272 PHE A O 1
ATOM 2231 N N . LEU A 1 273 ? 20.019 12.459 -31.515 1.00 55.03 273 LEU A N 1
ATOM 2232 C CA . LEU A 1 273 ? 21.087 12.685 -32.495 1.00 55.03 273 LEU A CA 1
ATOM 2233 C C . LEU A 1 273 ? 22.432 12.061 -32.086 1.00 55.03 273 LEU A C 1
ATOM 2235 O O . LEU A 1 273 ? 23.252 11.745 -32.951 1.00 55.03 273 LEU A O 1
ATOM 2239 N N . SER A 1 274 ? 22.687 11.900 -30.786 1.00 52.91 274 SER A N 1
ATOM 2240 C CA . SER A 1 274 ? 23.935 11.327 -30.278 1.00 52.91 274 SER A CA 1
ATOM 2241 C C . SER A 1 274 ? 23.994 9.806 -30.433 1.00 52.91 274 SER A C 1
ATOM 2243 O O . SER A 1 274 ? 25.073 9.288 -30.694 1.00 52.91 274 SER A O 1
ATOM 2245 N N . LEU A 1 275 ? 22.855 9.107 -30.397 1.00 50.59 275 LEU A N 1
ATOM 2246 C CA . LEU A 1 275 ? 22.780 7.635 -30.392 1.00 50.59 275 LEU A CA 1
ATOM 2247 C C . LEU A 1 275 ? 23.015 6.985 -31.755 1.00 50.59 275 LEU A C 1
ATOM 2249 O O . LEU A 1 275 ? 23.307 5.790 -31.848 1.00 50.59 275 LEU A O 1
ATOM 2253 N N . PHE A 1 276 ? 22.965 7.781 -32.822 1.00 54.12 276 PHE A N 1
ATOM 2254 C CA . PHE A 1 276 ? 23.443 7.373 -34.142 1.00 54.12 276 PHE A CA 1
ATOM 2255 C C . PHE A 1 276 ? 24.975 7.417 -34.258 1.00 54.12 276 PHE A C 1
ATOM 2257 O O . PHE A 1 276 ? 25.527 6.880 -35.224 1.00 54.12 276 PHE A O 1
ATOM 2264 N N . LYS A 1 277 ? 25.684 8.014 -33.287 1.00 57.34 277 LYS A N 1
ATOM 2265 C CA . LYS A 1 277 ? 27.148 7.949 -33.210 1.00 57.34 277 LYS A CA 1
ATOM 2266 C C . LYS A 1 277 ? 27.553 6.629 -32.557 1.00 57.34 277 LYS A C 1
ATOM 2268 O O . LYS A 1 277 ? 26.943 6.168 -31.602 1.00 57.34 277 LYS A O 1
ATOM 2273 N N . GLN A 1 278 ? 28.572 5.994 -33.121 1.00 52.25 278 GLN A N 1
ATOM 2274 C CA . GLN A 1 278 ? 28.899 4.585 -32.887 1.00 52.25 278 GLN A CA 1
ATOM 2275 C C . GLN A 1 278 ? 29.368 4.267 -31.450 1.00 52.25 278 GLN A C 1
ATOM 2277 O O . GLN A 1 278 ? 29.346 3.098 -31.081 1.00 52.25 278 GLN A O 1
ATOM 2282 N N . ASP A 1 279 ? 29.659 5.295 -30.642 1.00 56.50 279 ASP A N 1
ATOM 2283 C CA . ASP A 1 279 ? 30.252 5.201 -29.298 1.00 56.50 279 ASP A CA 1
ATOM 2284 C C . ASP A 1 279 ? 29.557 6.091 -28.248 1.00 56.50 279 ASP A C 1
ATOM 2286 O O . ASP A 1 279 ? 30.173 6.495 -27.264 1.00 56.50 279 ASP A O 1
ATOM 2290 N N . SER A 1 280 ? 28.294 6.479 -28.453 1.00 60.00 280 SER A N 1
ATOM 2291 C CA . SER A 1 280 ? 27.603 7.325 -27.473 1.00 60.00 280 SER A CA 1
ATOM 2292 C C . SER A 1 280 ? 27.355 6.567 -26.170 1.00 60.00 280 SER A C 1
ATOM 2294 O O . SER A 1 280 ? 26.656 5.553 -26.170 1.00 60.00 280 SER A O 1
ATOM 2296 N N . GLU A 1 281 ? 27.886 7.081 -25.065 1.00 68.75 281 GLU A N 1
ATOM 2297 C CA . GLU A 1 281 ? 27.525 6.622 -23.726 1.00 68.75 281 GLU A CA 1
ATOM 2298 C C . GLU A 1 281 ? 26.023 6.802 -23.482 1.00 68.75 281 GLU A C 1
ATOM 2300 O O . GLU A 1 281 ? 25.393 7.743 -23.979 1.00 68.75 281 GLU A O 1
ATOM 2305 N N . ILE A 1 282 ? 25.442 5.889 -22.705 1.00 74.69 282 ILE A N 1
ATOM 2306 C CA . ILE A 1 282 ? 24.052 6.001 -22.272 1.00 74.69 282 ILE A CA 1
ATOM 2307 C C . ILE A 1 282 ? 23.936 7.263 -21.423 1.00 74.69 282 ILE A C 1
ATOM 2309 O O . ILE A 1 282 ? 24.557 7.375 -20.365 1.00 74.69 282 ILE A O 1
ATOM 2313 N N . VAL A 1 283 ? 23.125 8.216 -21.880 1.00 74.69 283 VAL A N 1
ATOM 2314 C CA . VAL A 1 283 ? 22.852 9.420 -21.098 1.00 74.69 283 VAL A CA 1
ATOM 2315 C C . VAL A 1 283 ? 22.100 9.014 -19.837 1.00 74.69 283 VAL A C 1
ATOM 2317 O O . VAL A 1 283 ? 20.986 8.491 -19.894 1.00 74.69 283 VAL A O 1
ATOM 2320 N N . LYS A 1 284 ? 22.742 9.258 -18.698 1.00 80.69 284 LYS A N 1
ATOM 2321 C CA . LYS A 1 284 ? 22.206 9.036 -17.360 1.00 80.69 284 LYS A CA 1
ATOM 2322 C C . L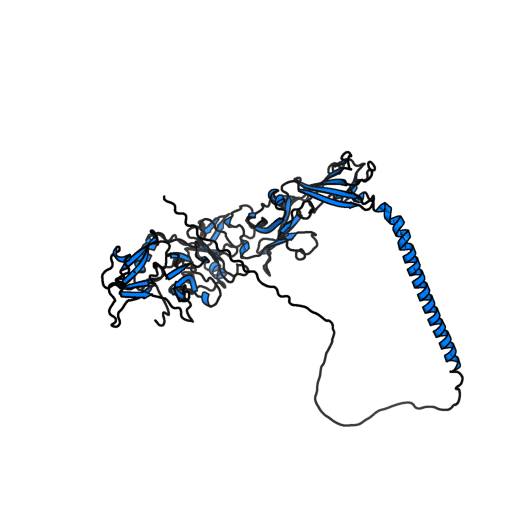YS A 1 284 ? 22.021 10.374 -16.659 1.00 80.69 284 LYS A C 1
ATOM 2324 O O . LYS A 1 284 ? 22.887 11.244 -16.746 1.00 80.69 284 LYS A O 1
ATOM 2329 N N . HIS A 1 285 ? 20.911 10.534 -15.944 1.00 85.88 285 HIS A N 1
ATOM 2330 C CA . HIS A 1 285 ? 20.688 11.709 -15.101 1.00 85.88 285 HIS A CA 1
ATOM 2331 C C . HIS A 1 285 ? 20.735 11.304 -13.631 1.00 85.88 285 HIS A C 1
ATOM 2333 O O . HIS A 1 285 ? 19.969 10.450 -13.189 1.00 85.88 285 HIS A O 1
ATOM 2339 N N . SER A 1 286 ? 21.639 11.913 -12.871 1.00 86.69 286 SER A N 1
ATOM 2340 C CA . SER A 1 286 ? 21.700 11.721 -11.421 1.00 86.69 286 SER A CA 1
ATOM 2341 C C . SER A 1 286 ? 20.562 12.480 -10.731 1.00 86.69 286 SER A C 1
ATOM 2343 O O . SER A 1 286 ? 20.141 13.528 -11.233 1.00 86.69 286 SER A O 1
ATOM 2345 N N . PRO A 1 287 ? 20.066 11.996 -9.580 1.00 88.31 287 PRO A N 1
ATOM 2346 C CA . PRO A 1 287 ? 19.098 12.745 -8.793 1.00 88.31 287 PRO A CA 1
ATOM 2347 C C . PRO A 1 287 ? 19.726 14.062 -8.332 1.00 88.31 287 PRO A C 1
ATOM 2349 O O . PRO A 1 287 ? 20.827 14.075 -7.777 1.00 88.31 287 PRO A O 1
ATOM 2352 N N . LYS A 1 288 ? 19.008 15.171 -8.527 1.00 88.00 288 LYS A N 1
ATOM 2353 C CA . LYS A 1 288 ? 19.405 16.474 -7.976 1.00 88.00 288 LYS A CA 1
ATOM 2354 C C . LYS A 1 288 ? 19.259 16.481 -6.453 1.00 88.00 288 LYS A C 1
ATOM 2356 O O . LYS A 1 288 ? 19.963 17.207 -5.763 1.00 88.00 288 LYS A O 1
ATOM 2361 N N . CYS A 1 289 ? 18.349 15.657 -5.934 1.00 88.00 289 CYS A N 1
ATOM 2362 C CA . CYS A 1 289 ? 18.073 15.540 -4.515 1.00 88.00 289 CYS A CA 1
ATOM 2363 C C . CYS A 1 289 ? 17.642 14.132 -4.143 1.00 88.00 289 CYS A C 1
ATOM 2365 O O . CYS A 1 289 ? 16.923 13.478 -4.896 1.00 88.00 289 CYS A O 1
ATOM 2367 N N . TYR A 1 290 ? 18.052 13.673 -2.966 1.00 89.38 290 TYR A N 1
ATOM 2368 C CA . TYR A 1 290 ? 17.610 12.395 -2.438 1.00 89.38 290 TYR A CA 1
ATOM 2369 C C . TYR A 1 290 ? 17.670 12.374 -0.916 1.00 89.38 290 TYR A C 1
ATOM 2371 O O . TYR A 1 290 ? 18.488 13.047 -0.294 1.00 89.38 290 TYR A O 1
ATOM 2379 N N . GLY A 1 291 ? 16.809 11.576 -0.298 1.00 88.06 291 GLY A N 1
ATOM 2380 C CA . GLY A 1 291 ? 16.787 11.437 1.152 1.00 88.06 291 GLY A CA 1
ATOM 2381 C C . GLY A 1 291 ? 15.634 10.575 1.633 1.00 88.06 291 GLY A C 1
ATOM 2382 O O . GLY A 1 291 ? 14.622 10.427 0.952 1.00 88.06 291 GLY A O 1
ATOM 2383 N N . TYR A 1 292 ? 15.804 9.975 2.804 1.00 86.62 292 TYR A N 1
ATOM 2384 C CA . TYR A 1 292 ? 14.744 9.190 3.424 1.00 86.62 292 TYR A CA 1
ATOM 2385 C C . TYR A 1 292 ? 13.691 10.104 4.033 1.00 86.62 292 TYR A C 1
ATOM 2387 O O . TYR A 1 292 ? 14.010 11.170 4.563 1.00 86.62 292 TYR A O 1
ATOM 2395 N N . ILE A 1 293 ?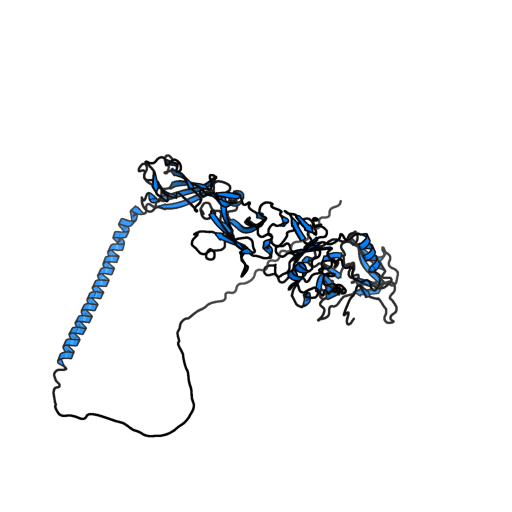 12.446 9.638 4.034 1.00 78.56 293 ILE A N 1
ATOM 2396 C CA . ILE A 1 293 ? 11.432 10.187 4.930 1.00 78.56 293 ILE A CA 1
ATOM 2397 C C . ILE A 1 293 ? 11.778 9.703 6.346 1.00 78.56 293 ILE A C 1
ATOM 2399 O O . ILE A 1 293 ? 11.429 8.590 6.742 1.00 78.56 293 ILE A O 1
ATOM 2403 N N . ASP A 1 294 ? 12.547 10.507 7.084 1.00 67.44 294 ASP A N 1
ATOM 2404 C CA . ASP A 1 294 ? 12.911 10.198 8.468 1.00 67.44 294 ASP A CA 1
ATOM 2405 C C . ASP A 1 294 ? 11.709 10.363 9.431 1.00 67.44 294 ASP A C 1
ATOM 2407 O O . ASP A 1 294 ? 10.738 11.073 9.173 1.00 67.44 294 ASP A O 1
ATOM 2411 N N . ASP A 1 295 ? 11.800 9.631 10.543 1.00 59.31 295 ASP A N 1
ATOM 2412 C CA . ASP A 1 295 ? 10.763 9.251 11.507 1.00 59.31 295 ASP A CA 1
ATOM 2413 C C . ASP A 1 295 ? 9.715 10.310 11.918 1.00 59.31 295 ASP A C 1
ATOM 2415 O O . ASP A 1 295 ? 9.903 11.138 12.808 1.00 59.31 295 ASP A O 1
ATOM 2419 N N . LEU A 1 296 ? 8.514 10.130 11.376 1.00 67.44 296 LEU A N 1
ATOM 2420 C CA . LEU A 1 296 ? 7.270 10.844 11.680 1.00 67.44 296 LEU A CA 1
ATOM 2421 C C . LEU A 1 296 ? 6.523 10.285 12.911 1.00 67.44 296 LEU A C 1
ATOM 2423 O O . LEU A 1 296 ? 5.296 10.323 12.981 1.00 67.44 296 LEU A O 1
ATOM 2427 N N . LYS A 1 297 ? 7.244 9.725 13.892 1.00 63.06 297 LYS A N 1
ATOM 2428 C CA . LYS A 1 297 ? 6.678 8.895 14.984 1.00 63.06 297 LYS A CA 1
ATOM 2429 C C . LYS A 1 297 ? 5.490 9.528 15.711 1.00 63.06 297 LYS A C 1
ATOM 2431 O O . LYS A 1 297 ? 4.562 8.827 16.097 1.00 63.06 297 LYS A O 1
ATOM 2436 N N . GLN A 1 298 ? 5.527 10.843 15.923 1.00 63.81 298 GLN A N 1
ATOM 2437 C CA . GLN A 1 298 ? 4.501 11.564 16.686 1.00 63.81 298 GLN A CA 1
ATOM 2438 C C . GLN A 1 298 ? 3.304 12.006 15.838 1.00 63.81 298 GLN A C 1
ATOM 2440 O O . GLN A 1 298 ? 2.314 12.478 16.387 1.00 63.81 298 GLN A O 1
ATOM 2445 N N . THR A 1 299 ? 3.378 11.857 14.516 1.00 77.06 299 THR A N 1
ATOM 2446 C CA . THR A 1 299 ? 2.336 12.322 13.598 1.00 77.06 299 THR A CA 1
ATOM 2447 C C . THR A 1 299 ? 1.500 11.184 13.046 1.00 77.06 299 THR A C 1
ATOM 2449 O O . THR A 1 299 ? 0.779 11.420 12.093 1.00 77.06 299 THR A O 1
ATOM 2452 N N . PHE A 1 300 ? 1.618 9.959 13.557 1.00 86.81 300 PHE A N 1
ATOM 2453 C CA . PHE A 1 300 ? 0.822 8.827 13.094 1.00 86.81 300 PHE A CA 1
ATOM 2454 C C . PHE A 1 300 ? -0.017 8.245 14.218 1.00 86.81 300 PHE A C 1
ATOM 2456 O O . PHE A 1 300 ? 0.430 8.126 15.359 1.00 86.81 300 PHE A O 1
ATOM 2463 N N . GLU A 1 301 ? -1.225 7.827 13.871 1.00 89.69 301 GLU A N 1
ATOM 2464 C CA . GLU A 1 301 ? -2.159 7.219 14.793 1.00 89.69 301 GLU A CA 1
ATOM 2465 C C . GLU A 1 301 ? -2.938 6.076 14.140 1.00 89.69 301 GLU A C 1
ATOM 2467 O O . GLU A 1 301 ? -3.132 6.025 12.924 1.00 89.69 301 GLU A O 1
ATOM 2472 N N . PHE A 1 302 ? -3.382 5.132 14.967 1.00 92.25 302 PHE A N 1
ATOM 2473 C CA . PHE A 1 302 ? -4.266 4.066 14.520 1.00 92.25 302 PHE A CA 1
ATOM 2474 C C . PHE A 1 302 ? -5.713 4.551 14.404 1.00 92.25 302 PHE A C 1
ATOM 2476 O O . PHE A 1 302 ? -6.204 5.284 15.270 1.00 92.25 302 PHE A O 1
ATOM 2483 N N . THR A 1 303 ? -6.385 4.039 13.377 1.00 94.19 303 THR A N 1
ATOM 2484 C CA . THR A 1 303 ? -7.835 4.035 13.164 1.00 94.19 303 THR A CA 1
ATOM 2485 C C . THR A 1 303 ? -8.270 2.674 12.596 1.00 94.19 303 THR A C 1
ATOM 2487 O O . THR A 1 303 ? -7.452 1.758 12.490 1.00 94.19 303 THR A O 1
ATOM 2490 N N . PHE A 1 304 ? -9.541 2.513 12.225 1.00 95.12 304 PHE A N 1
ATOM 2491 C CA . PHE A 1 304 ? -10.029 1.332 11.512 1.00 95.12 304 PHE A CA 1
ATOM 2492 C C . PHE A 1 304 ? -10.255 1.611 10.035 1.00 95.12 304 PHE A C 1
ATOM 2494 O O . PHE A 1 304 ? -10.754 2.672 9.658 1.00 95.12 304 PHE A O 1
ATOM 2501 N N . ARG A 1 305 ? -9.948 0.610 9.210 1.00 94.88 305 ARG A N 1
ATOM 2502 C CA . ARG A 1 305 ? -10.367 0.546 7.812 1.00 94.88 305 ARG A CA 1
ATOM 2503 C C . ARG A 1 305 ? -11.389 -0.571 7.643 1.00 94.88 305 ARG A C 1
ATOM 2505 O O . ARG A 1 305 ? -11.130 -1.714 8.014 1.00 94.88 305 ARG A O 1
ATOM 2512 N N . ILE A 1 306 ? -12.543 -0.226 7.083 1.00 94.31 306 ILE A N 1
ATOM 2513 C CA . ILE A 1 306 ? -13.654 -1.139 6.813 1.00 94.31 306 ILE A CA 1
ATOM 2514 C C . ILE A 1 306 ? -13.665 -1.496 5.327 1.00 94.31 306 ILE A C 1
ATOM 2516 O O . ILE A 1 306 ? -13.473 -0.631 4.468 1.00 94.31 306 ILE A O 1
ATOM 2520 N N . ASP A 1 307 ? -13.846 -2.780 5.011 1.00 92.94 307 ASP A N 1
ATOM 2521 C CA . ASP A 1 307 ? -13.964 -3.287 3.632 1.00 92.94 307 ASP A CA 1
ATOM 2522 C C . ASP A 1 307 ? -12.828 -2.837 2.694 1.00 92.94 307 ASP A C 1
ATOM 2524 O O . ASP A 1 307 ? -13.010 -2.688 1.484 1.00 92.94 307 ASP A O 1
ATOM 2528 N N . LYS A 1 308 ? -11.631 -2.629 3.267 1.00 90.12 308 LYS A N 1
ATOM 2529 C CA . LYS A 1 308 ? -10.411 -2.136 2.597 1.00 90.12 308 LYS A CA 1
ATOM 2530 C C . LYS A 1 308 ? -10.559 -0.776 1.900 1.00 90.12 308 LYS A C 1
ATOM 2532 O O . LYS A 1 308 ? -9.689 -0.412 1.111 1.00 90.12 308 LYS A O 1
ATOM 2537 N N . LYS A 1 309 ? -11.628 -0.026 2.174 1.00 90.06 309 LYS A N 1
ATOM 2538 C CA . LYS A 1 309 ? -11.945 1.236 1.488 1.00 90.06 309 LYS A CA 1
ATOM 2539 C C . LYS A 1 309 ? -12.154 2.381 2.461 1.00 90.06 309 LYS A C 1
ATOM 2541 O O . LYS A 1 309 ? -11.521 3.423 2.318 1.00 90.06 309 LYS A O 1
ATOM 2546 N N . ASP A 1 310 ? -13.011 2.168 3.448 1.00 92.06 310 ASP A N 1
ATOM 2547 C CA . ASP A 1 310 ? -13.521 3.248 4.276 1.00 92.06 310 ASP A CA 1
ATOM 2548 C C . ASP A 1 310 ? -12.675 3.380 5.536 1.00 92.06 310 ASP A C 1
ATOM 2550 O O . ASP A 1 310 ? -12.665 2.504 6.399 1.00 92.06 310 ASP A O 1
ATOM 2554 N N . ILE A 1 311 ? -11.922 4.473 5.614 1.00 92.25 311 ILE A N 1
ATOM 2555 C CA . ILE A 1 311 ? -11.095 4.815 6.770 1.00 92.25 311 ILE A CA 1
ATOM 2556 C C . ILE A 1 311 ? -11.975 5.602 7.738 1.00 92.25 311 ILE A C 1
ATOM 2558 O O . ILE A 1 311 ? -12.513 6.647 7.372 1.00 92.25 311 ILE A O 1
ATOM 2562 N N . LEU A 1 312 ? -12.146 5.088 8.954 1.00 93.19 312 LEU A N 1
ATOM 2563 C CA . LEU A 1 312 ? -12.959 5.747 9.970 1.00 93.19 312 LEU A CA 1
ATOM 2564 C C . LEU A 1 312 ? -12.195 6.904 10.613 1.00 93.19 312 LEU A C 1
ATOM 2566 O O . LEU A 1 312 ? -10.977 6.856 10.791 1.00 93.19 312 LEU A O 1
ATOM 2570 N N . ASP A 1 313 ? -12.933 7.931 11.008 1.00 91.69 313 ASP A N 1
ATOM 2571 C CA . ASP A 1 313 ? -12.367 9.092 11.680 1.00 91.69 313 ASP A CA 1
ATOM 2572 C C . ASP A 1 313 ? -12.301 8.875 13.185 1.00 91.69 313 ASP A C 1
ATOM 2574 O O . ASP A 1 313 ? -13.290 8.493 13.819 1.00 91.69 313 ASP A O 1
ATOM 2578 N N . VAL A 1 314 ? -11.135 9.162 13.761 1.00 92.25 314 VAL A N 1
ATOM 2579 C CA . VAL A 1 314 ? -10.935 9.127 15.208 1.00 92.25 314 VAL A CA 1
ATOM 2580 C C . VAL A 1 314 ? -11.367 10.462 15.804 1.00 92.25 314 VAL A C 1
ATOM 2582 O O . VAL A 1 314 ? -10.870 11.522 15.439 1.00 92.25 314 VAL A O 1
ATOM 2585 N N . THR A 1 315 ? -12.290 10.403 16.755 1.00 93.12 315 THR A N 1
ATOM 2586 C CA . THR A 1 315 ? -12.711 11.529 17.590 1.00 93.12 315 THR A CA 1
ATOM 2587 C C . THR A 1 315 ? -12.173 11.325 18.998 1.00 93.12 315 THR A C 1
ATOM 2589 O O . THR A 1 315 ? -12.375 10.264 19.583 1.00 93.12 315 THR A O 1
ATOM 2592 N N . ILE A 1 316 ? -11.518 12.332 19.571 1.00 93.00 316 ILE A N 1
ATOM 2593 C CA . ILE A 1 316 ? -11.077 12.274 20.968 1.00 93.00 316 ILE A CA 1
ATOM 2594 C C . ILE A 1 316 ? -12.226 12.721 21.873 1.00 93.00 316 ILE A C 1
ATOM 2596 O O . ILE A 1 316 ? -12.692 13.855 21.782 1.00 93.00 316 ILE A O 1
ATOM 2600 N N . MET A 1 317 ? -12.688 11.821 22.739 1.00 93.00 317 MET A N 1
ATOM 2601 C CA . MET A 1 317 ? -13.692 12.097 23.770 1.00 93.00 317 MET A CA 1
ATOM 2602 C C . MET A 1 317 ? -13.022 12.113 25.146 1.00 93.00 317 MET A C 1
ATOM 2604 O O . MET A 1 317 ? -11.940 11.559 25.313 1.00 93.00 317 MET A O 1
ATOM 2608 N N . LYS A 1 318 ? -13.657 12.734 26.140 1.00 91.12 318 LYS A N 1
ATOM 2609 C CA . LYS A 1 318 ? -13.162 12.752 27.522 1.00 91.12 318 LYS A CA 1
ATOM 2610 C C . LYS A 1 318 ? -14.041 11.881 28.403 1.00 91.12 318 LYS A C 1
ATOM 2612 O O . LYS A 1 318 ? -15.261 12.021 28.352 1.00 91.12 318 LYS A O 1
ATOM 2617 N N . ASP A 1 319 ? -13.434 10.981 29.169 1.00 86.06 319 ASP A N 1
ATOM 2618 C CA . ASP A 1 319 ? -14.153 10.219 30.194 1.00 86.06 319 ASP A CA 1
ATOM 2619 C C . ASP A 1 319 ? -14.476 11.090 31.425 1.00 86.06 319 ASP A C 1
ATOM 2621 O O . ASP A 1 319 ? -14.065 12.250 31.517 1.00 86.06 319 ASP A O 1
ATOM 2625 N N . ASP A 1 320 ? -15.194 10.525 32.399 1.00 83.00 320 ASP A N 1
ATOM 2626 C CA . ASP A 1 320 ? -15.578 11.224 33.638 1.00 83.00 320 ASP A CA 1
ATOM 2627 C C . ASP A 1 320 ? -14.366 11.663 34.487 1.00 83.00 320 ASP A C 1
ATOM 2629 O O . ASP A 1 320 ? -14.483 12.520 35.362 1.00 83.00 320 ASP A O 1
ATOM 2633 N N . LYS A 1 321 ? -13.183 11.088 34.231 1.00 85.88 321 LYS A N 1
ATOM 2634 C CA . LYS A 1 321 ? -11.904 11.436 34.865 1.00 85.88 321 LYS A CA 1
ATOM 2635 C C . LYS A 1 321 ? -11.070 12.390 34.002 1.00 85.88 321 LYS A C 1
ATOM 2637 O O . LYS A 1 321 ? -9.911 12.635 34.328 1.00 85.88 321 LYS A O 1
ATOM 2642 N N . ASN A 1 322 ? -11.652 12.945 32.934 1.00 87.38 322 ASN A N 1
ATOM 2643 C CA . ASN A 1 322 ? -11.013 13.848 31.977 1.00 87.38 322 ASN A CA 1
ATOM 2644 C C . ASN A 1 322 ? -9.829 13.212 31.210 1.00 87.38 322 ASN A C 1
ATOM 2646 O O . ASN A 1 322 ? -8.985 13.932 30.678 1.00 87.38 322 ASN A O 1
ATOM 2650 N N . ASN A 1 323 ? -9.776 11.879 31.113 1.00 88.25 323 ASN A N 1
ATOM 2651 C CA . ASN A 1 323 ? -8.828 11.175 30.251 1.00 88.25 323 ASN A CA 1
ATOM 2652 C C . ASN A 1 323 ? -9.315 11.181 28.802 1.00 88.25 323 ASN A C 1
ATOM 2654 O O . ASN A 1 323 ? -10.505 11.010 28.532 1.00 88.25 323 ASN A O 1
ATOM 2658 N N . GLU A 1 324 ? -8.381 11.310 27.865 1.00 90.94 324 GLU A N 1
ATOM 2659 C CA . GLU A 1 324 ? -8.663 11.252 26.433 1.00 90.94 324 GLU A CA 1
ATOM 2660 C C . GLU A 1 324 ? -8.882 9.808 25.959 1.00 90.94 324 GLU A C 1
ATOM 2662 O O . GLU A 1 324 ? -8.031 8.933 26.128 1.00 90.94 324 GLU A O 1
ATOM 2667 N N . VAL A 1 325 ? -10.031 9.566 25.330 1.00 91.00 325 VAL A N 1
ATOM 2668 C CA . VAL A 1 325 ? -10.450 8.278 24.777 1.00 91.00 325 VAL A CA 1
ATOM 2669 C C . VAL A 1 325 ? -10.636 8.429 23.264 1.00 91.00 325 VAL A C 1
ATOM 2671 O O . VAL A 1 325 ? -11.526 9.162 22.831 1.00 91.00 325 VAL A O 1
ATOM 2674 N N . PRO A 1 326 ? -9.831 7.741 22.439 1.00 93.50 326 PRO A N 1
ATOM 2675 C CA . PRO A 1 326 ? -10.029 7.689 20.995 1.00 93.50 326 PRO A CA 1
ATOM 2676 C C . PRO A 1 326 ? -11.289 6.890 20.651 1.00 93.50 326 PRO A C 1
ATOM 2678 O O . PRO A 1 326 ? -11.403 5.719 21.017 1.00 93.50 326 PRO A O 1
ATOM 2681 N N . VAL A 1 327 ? -12.222 7.506 19.931 1.00 94.31 327 VAL A N 1
ATOM 2682 C CA . VAL A 1 327 ? -13.511 6.919 19.549 1.00 94.31 327 VAL A CA 1
ATOM 2683 C C . VAL A 1 327 ? -13.671 6.941 18.037 1.00 94.31 327 VAL A C 1
ATOM 2685 O O . VAL A 1 327 ? -13.451 7.969 17.404 1.00 94.31 327 VAL A O 1
ATOM 2688 N N . VAL A 1 328 ? -14.116 5.831 17.462 1.00 95.38 328 VAL A N 1
ATOM 2689 C CA . VAL A 1 328 ? -14.538 5.741 16.059 1.00 95.38 328 VAL A CA 1
ATOM 2690 C C . VAL A 1 328 ? -16.004 5.325 15.996 1.00 95.38 328 VAL A C 1
ATOM 2692 O O . VAL A 1 328 ? -16.475 4.534 16.818 1.00 95.38 328 VAL A O 1
ATOM 2695 N N . TYR A 1 329 ? -16.732 5.863 15.020 1.00 94.38 329 TYR A N 1
ATOM 2696 C CA . TYR A 1 329 ? -18.164 5.614 14.863 1.00 94.38 329 TYR A CA 1
ATOM 2697 C C . TYR A 1 329 ? -18.444 4.733 13.646 1.00 94.38 329 TYR A C 1
ATOM 2699 O O . TYR A 1 329 ? -18.007 5.034 12.535 1.00 94.38 329 TYR A O 1
ATOM 2707 N N . LEU A 1 330 ? -19.211 3.663 13.847 1.00 93.62 330 LEU A N 1
ATOM 2708 C CA . LEU A 1 330 ? -19.683 2.790 12.780 1.00 93.62 330 LEU A CA 1
ATOM 2709 C C . LEU A 1 330 ? -21.020 3.299 12.233 1.00 93.62 330 LEU A C 1
ATOM 2711 O O . LEU A 1 330 ? -22.001 3.377 12.975 1.00 93.62 330 LEU A O 1
ATOM 2715 N N . ASN A 1 331 ? -21.047 3.620 10.938 1.00 91.31 331 ASN A N 1
ATOM 2716 C CA . ASN A 1 331 ? -22.240 4.099 10.239 1.00 91.31 331 ASN A CA 1
ATOM 2717 C C . ASN A 1 331 ? -23.310 2.996 10.103 1.00 91.31 331 ASN A C 1
ATOM 2719 O O . ASN A 1 331 ? -22.988 1.823 9.904 1.00 91.31 331 ASN A O 1
ATOM 2723 N N . ASP A 1 332 ? -24.581 3.394 10.139 1.00 87.88 332 ASP A N 1
ATOM 2724 C CA . ASP A 1 332 ? -25.748 2.530 9.936 1.00 87.88 332 ASP A CA 1
ATOM 2725 C C . ASP A 1 332 ? -25.743 1.787 8.602 1.00 87.88 332 ASP A C 1
ATOM 2727 O O . ASP A 1 332 ? -26.201 0.649 8.554 1.00 87.88 332 ASP A O 1
ATOM 2731 N N . TYR A 1 333 ? -25.140 2.362 7.559 1.00 89.69 333 TYR A N 1
ATOM 2732 C CA . TYR A 1 333 ? -24.951 1.700 6.265 1.00 89.69 333 TYR A CA 1
ATOM 2733 C C . TYR A 1 333 ? -24.326 0.298 6.393 1.00 89.69 333 TYR A C 1
ATOM 2735 O O . TYR A 1 333 ? -24.685 -0.628 5.667 1.00 89.69 333 TYR A O 1
ATOM 2743 N N . TYR A 1 334 ? -23.407 0.102 7.343 1.00 88.56 334 TYR A N 1
ATOM 2744 C CA . TYR A 1 334 ? -22.777 -1.201 7.545 1.00 88.56 334 TYR A CA 1
ATOM 2745 C C . TYR A 1 334 ? -23.686 -2.198 8.263 1.00 88.56 334 TYR A C 1
ATOM 2747 O O . TYR A 1 334 ? -23.493 -3.401 8.095 1.00 88.56 334 TYR A O 1
ATOM 2755 N N . LYS A 1 335 ? -24.689 -1.732 9.022 1.00 81.12 335 LYS A N 1
ATOM 2756 C CA . LYS A 1 335 ? -25.624 -2.606 9.748 1.00 81.12 335 LYS A CA 1
ATOM 2757 C C . LYS A 1 335 ? -26.400 -3.506 8.789 1.00 81.12 335 LYS A C 1
ATOM 2759 O O . LYS A 1 335 ? -26.581 -4.684 9.079 1.00 81.12 335 LYS A O 1
ATOM 2764 N N . GLU A 1 336 ? -26.770 -2.988 7.620 1.00 82.00 336 GLU A N 1
ATOM 2765 C CA . GLU A 1 336 ? -27.514 -3.731 6.594 1.00 82.00 336 GLU A CA 1
ATOM 2766 C C . GLU A 1 336 ? -26.695 -4.852 5.938 1.00 82.00 336 GLU A C 1
ATOM 2768 O O . GLU A 1 336 ? -27.260 -5.825 5.443 1.00 82.00 336 GLU A O 1
ATOM 2773 N N . LYS A 1 337 ? -25.357 -4.764 5.961 1.00 87.00 337 LYS A N 1
ATOM 2774 C CA . LYS A 1 337 ? -24.482 -5.793 5.379 1.00 87.00 337 LYS A CA 1
ATOM 2775 C C . LYS A 1 337 ? -24.401 -7.064 6.228 1.00 87.00 337 LYS A C 1
ATOM 2777 O O . LYS A 1 337 ? -23.981 -8.101 5.718 1.00 87.00 337 LYS A O 1
ATOM 2782 N N . GLY A 1 338 ? -24.724 -6.992 7.523 1.00 87.19 338 GLY A N 1
ATOM 2783 C CA . GLY A 1 338 ? -24.646 -8.098 8.490 1.00 87.19 338 GLY A CA 1
ATOM 2784 C C . GLY A 1 338 ? -23.223 -8.560 8.847 1.00 87.19 338 GLY A C 1
ATOM 2785 O O . GLY A 1 338 ? -22.963 -8.975 9.974 1.00 87.19 338 GLY A O 1
ATOM 2786 N N . LYS A 1 339 ? -22.267 -8.459 7.922 1.00 92.31 339 LYS A N 1
ATOM 2787 C CA . LYS A 1 339 ? -20.860 -8.796 8.130 1.00 92.31 339 LYS A CA 1
ATOM 2788 C C . LYS A 1 339 ? -19.967 -7.810 7.385 1.00 92.31 339 LYS A C 1
ATOM 2790 O O . LYS A 1 339 ? -20.193 -7.546 6.207 1.00 92.31 339 LYS A O 1
ATOM 2795 N N . ILE A 1 340 ? -18.941 -7.304 8.064 1.00 94.50 340 ILE A N 1
ATOM 2796 C CA . ILE A 1 340 ? -17.949 -6.391 7.484 1.00 94.50 340 ILE A CA 1
ATOM 2797 C C . ILE A 1 340 ? -16.534 -6.843 7.824 1.00 94.50 340 ILE A C 1
ATOM 2799 O O . ILE A 1 340 ? -16.304 -7.420 8.888 1.00 94.50 340 ILE A O 1
ATOM 2803 N N . SER A 1 341 ? -15.586 -6.568 6.933 1.00 95.38 341 SER A N 1
ATOM 2804 C CA . SER A 1 341 ? -14.164 -6.751 7.238 1.00 95.38 341 SER A CA 1
ATOM 2805 C C . SER A 1 341 ? -13.613 -5.503 7.918 1.00 95.38 341 SER A C 1
ATOM 2807 O O . SER A 1 341 ? -13.949 -4.383 7.529 1.00 95.38 341 SER A O 1
ATOM 2809 N N . VAL A 1 342 ? -12.793 -5.696 8.946 1.00 95.31 342 VAL A N 1
ATOM 2810 C CA . VAL A 1 342 ? -12.183 -4.619 9.725 1.00 95.31 342 VAL A CA 1
ATOM 2811 C C . VAL A 1 342 ? -10.708 -4.918 9.927 1.00 95.31 342 VAL A C 1
ATOM 2813 O O . VAL A 1 342 ? -10.314 -6.057 10.158 1.00 95.31 342 VAL A O 1
ATOM 2816 N N . GLU A 1 343 ? -9.892 -3.881 9.869 1.00 95.06 343 GLU A N 1
ATOM 2817 C CA . GLU A 1 343 ? -8.481 -3.958 10.216 1.00 95.06 343 GLU A CA 1
ATOM 2818 C C . GLU A 1 343 ? -8.021 -2.639 10.833 1.00 95.06 343 GLU A C 1
ATOM 2820 O O . GLU A 1 343 ? -8.612 -1.575 10.616 1.00 95.06 343 GLU A O 1
ATOM 2825 N N . CYS A 1 344 ? -6.943 -2.716 11.605 1.00 94.56 344 CYS A N 1
ATOM 2826 C CA . CYS A 1 344 ? -6.223 -1.535 12.046 1.00 94.56 344 CYS A CA 1
ATOM 2827 C C . CYS A 1 344 ? -5.544 -0.867 10.855 1.00 94.56 344 CYS A C 1
ATOM 2829 O O . CYS A 1 344 ? -4.951 -1.520 10.004 1.00 94.56 344 CYS A O 1
ATOM 2831 N N . TYR A 1 345 ? -5.604 0.453 10.818 1.00 93.19 345 TYR A N 1
ATOM 2832 C CA . TYR A 1 345 ? -5.042 1.244 9.742 1.00 93.19 345 TYR A CA 1
ATOM 2833 C C . TYR A 1 345 ? -4.292 2.427 10.328 1.00 93.19 345 TYR A C 1
ATOM 2835 O O . TYR A 1 345 ? -4.780 3.062 11.262 1.00 93.19 345 TYR A O 1
ATOM 2843 N N . VAL A 1 346 ? -3.101 2.716 9.806 1.00 90.38 346 VAL A N 1
ATOM 2844 C CA . VAL A 1 346 ? -2.304 3.850 10.283 1.00 90.38 346 VAL A CA 1
ATOM 2845 C C . VAL A 1 346 ? -2.530 5.051 9.379 1.00 90.38 346 VAL A C 1
ATOM 2847 O O . VAL A 1 346 ? -2.354 4.972 8.159 1.00 90.38 346 VAL A O 1
ATOM 2850 N N . VAL A 1 347 ? -2.911 6.164 9.998 1.00 89.88 347 VAL A N 1
ATOM 2851 C CA . VAL A 1 347 ? -3.138 7.456 9.348 1.00 89.88 347 VAL A CA 1
ATOM 2852 C C . VAL A 1 347 ? -2.297 8.525 10.013 1.00 89.88 347 VAL A C 1
ATOM 2854 O O . VAL A 1 347 ? -1.889 8.383 11.167 1.00 89.88 347 VAL A O 1
ATOM 2857 N N . LYS A 1 348 ? -2.025 9.604 9.284 1.00 86.88 348 LYS A N 1
ATOM 2858 C CA . LYS A 1 348 ? -1.363 10.769 9.856 1.00 86.88 348 LYS A CA 1
ATOM 2859 C C . LYS A 1 348 ? -2.332 11.514 10.785 1.00 86.88 348 LYS A C 1
ATOM 2861 O O . LYS A 1 348 ? -3.454 11.812 10.384 1.00 86.88 348 LYS A O 1
ATOM 2866 N N . SER A 1 349 ? -1.905 11.797 12.010 1.00 83.25 349 SER A N 1
ATOM 2867 C CA . SER A 1 349 ? -2.649 12.552 13.016 1.00 83.25 349 SER A CA 1
ATOM 2868 C C . SER A 1 349 ? -2.868 13.997 12.559 1.00 83.25 349 SER A C 1
ATOM 2870 O O . SER A 1 349 ? -1.938 14.657 12.089 1.00 83.25 349 SER A O 1
ATOM 2872 N N . GLY A 1 350 ? -4.080 14.515 12.759 1.00 77.75 350 GLY A N 1
ATOM 2873 C CA . GLY A 1 350 ? -4.448 15.883 12.385 1.00 77.75 350 GLY A CA 1
ATOM 2874 C C . GLY A 1 350 ? -4.785 16.006 10.899 1.00 77.75 350 GLY A C 1
ATOM 2875 O O . GLY A 1 350 ? -5.910 15.707 10.494 1.00 77.75 350 GLY A O 1
ATOM 2876 N N . ASP A 1 351 ? -3.822 16.452 10.091 1.00 67.44 351 ASP A N 1
ATOM 2877 C CA . ASP A 1 351 ? -4.022 16.643 8.655 1.00 67.44 351 ASP A CA 1
ATOM 2878 C C . ASP A 1 351 ? -4.005 15.306 7.909 1.00 67.44 351 ASP A C 1
ATOM 2880 O O . ASP A 1 351 ? -2.964 14.660 7.746 1.00 67.44 351 ASP A O 1
ATOM 2884 N N . LYS A 1 352 ? -5.176 14.923 7.395 1.00 70.19 352 LYS A N 1
ATOM 2885 C CA . LYS A 1 352 ? -5.389 13.719 6.584 1.00 70.19 352 LYS A CA 1
ATOM 2886 C C . LYS A 1 352 ? -4.859 13.896 5.162 1.00 70.19 352 LYS A C 1
ATOM 2888 O O . LYS A 1 352 ? -5.616 13.784 4.192 1.00 70.19 352 LYS A O 1
ATOM 2893 N N . ASP A 1 353 ? -3.570 14.189 5.018 1.00 83.50 353 ASP A N 1
ATOM 2894 C CA . ASP A 1 353 ? -2.932 14.040 3.717 1.00 83.50 353 ASP A CA 1
ATOM 2895 C C . ASP A 1 353 ? -2.999 12.563 3.315 1.00 83.50 353 ASP A C 1
ATOM 2897 O O . ASP A 1 353 ? -2.376 11.689 3.923 1.00 83.50 353 ASP A O 1
ATOM 2901 N N . LYS A 1 354 ? -3.790 12.302 2.272 1.00 86.19 354 LYS A N 1
ATOM 2902 C CA . LYS A 1 354 ? -4.050 10.958 1.762 1.00 86.19 354 LYS A CA 1
ATOM 2903 C C . LYS A 1 354 ? -2.778 10.271 1.280 1.00 86.19 354 LYS A C 1
ATOM 2905 O O . LYS A 1 354 ? -2.744 9.046 1.300 1.00 86.19 354 LYS A O 1
ATOM 2910 N N . ASN A 1 355 ? -1.738 11.026 0.928 1.00 88.88 355 ASN A N 1
ATOM 2911 C CA . ASN A 1 355 ? -0.457 10.468 0.508 1.00 88.88 355 ASN A CA 1
ATOM 2912 C C . ASN A 1 355 ? 0.253 9.724 1.652 1.00 88.88 355 ASN A C 1
ATOM 2914 O O . ASN A 1 355 ? 1.115 8.899 1.396 1.00 88.88 355 ASN A O 1
ATOM 2918 N N . PHE A 1 356 ? -0.096 9.975 2.917 1.00 87.69 356 PHE A N 1
ATOM 2919 C CA . PHE A 1 356 ? 0.462 9.253 4.069 1.00 87.69 356 PHE A CA 1
ATOM 2920 C C . PHE A 1 356 ? -0.461 8.146 4.596 1.00 87.69 356 PHE A C 1
ATOM 2922 O O . PHE A 1 356 ? -0.145 7.493 5.596 1.00 87.69 356 PHE A O 1
ATOM 2929 N N . ASN A 1 357 ? -1.607 7.918 3.951 1.00 86.81 357 ASN A N 1
ATOM 2930 C CA . ASN A 1 357 ? -2.504 6.841 4.342 1.00 86.81 357 ASN A CA 1
ATOM 2931 C C . ASN A 1 357 ? -1.814 5.500 4.106 1.00 86.81 357 ASN A C 1
ATOM 2933 O O . ASN A 1 357 ? -1.424 5.184 2.990 1.00 86.81 357 ASN A O 1
ATOM 2937 N N . GLY A 1 358 ? -1.705 4.681 5.151 1.00 84.25 358 GLY A N 1
ATOM 2938 C CA . GLY A 1 358 ? -1.073 3.374 5.011 1.00 84.25 358 GLY A CA 1
ATOM 2939 C C . GLY A 1 358 ? 0.451 3.419 4.933 1.00 84.25 358 GLY A C 1
ATOM 2940 O O . GLY A 1 358 ? 1.054 2.460 4.451 1.00 84.25 358 GLY A O 1
ATOM 2941 N N . TYR A 1 359 ? 1.072 4.476 5.467 1.00 89.25 359 TYR A N 1
ATOM 2942 C CA . TYR A 1 359 ? 2.528 4.648 5.535 1.00 89.25 359 TYR A CA 1
ATOM 2943 C C . TYR A 1 359 ? 3.282 3.392 6.007 1.00 89.25 359 TYR A C 1
ATOM 2945 O O . TYR A 1 359 ? 4.347 3.057 5.494 1.00 89.25 359 TYR A O 1
ATOM 2953 N N . TYR A 1 360 ? 2.708 2.642 6.949 1.00 88.62 360 TYR A N 1
ATOM 2954 C CA . TYR A 1 360 ? 3.316 1.431 7.504 1.00 88.62 360 TYR A CA 1
ATOM 2955 C C . TYR A 1 360 ? 2.873 0.117 6.837 1.00 88.62 360 TYR A C 1
ATOM 2957 O O . TYR A 1 360 ? 3.448 -0.923 7.140 1.00 88.62 360 TYR A O 1
ATOM 2965 N N . ASN A 1 361 ? 1.911 0.132 5.910 1.00 88.69 361 ASN A N 1
ATOM 2966 C CA . ASN A 1 361 ? 1.254 -1.085 5.407 1.00 88.69 361 ASN A CA 1
ATOM 2967 C C . ASN A 1 361 ? 2.161 -1.999 4.575 1.00 88.69 361 ASN A C 1
ATOM 2969 O O . ASN A 1 361 ? 1.858 -3.180 4.412 1.00 88.69 361 ASN A O 1
ATOM 2973 N N . LYS A 1 362 ? 3.241 -1.459 3.999 1.00 90.25 362 LYS A N 1
ATOM 2974 C CA . LYS A 1 362 ? 4.241 -2.264 3.285 1.00 90.25 362 LYS A CA 1
ATOM 2975 C C . LYS A 1 362 ? 5.214 -2.932 4.248 1.00 90.25 362 LYS A C 1
ATOM 2977 O O . LYS A 1 362 ? 5.559 -4.085 4.024 1.00 90.25 362 LYS A O 1
ATOM 2982 N N . ALA A 1 363 ? 5.614 -2.231 5.306 1.00 87.38 363 ALA A N 1
ATOM 2983 C CA . ALA A 1 363 ? 6.662 -2.669 6.221 1.00 87.38 363 ALA A CA 1
ATOM 2984 C C . ALA A 1 363 ? 6.145 -3.519 7.388 1.00 87.38 363 ALA A C 1
ATOM 2986 O O . ALA A 1 363 ? 6.885 -4.353 7.904 1.00 87.38 363 ALA A O 1
ATOM 2987 N N . TYR A 1 364 ? 4.884 -3.343 7.795 1.00 87.25 364 TYR A N 1
ATOM 2988 C CA . TYR A 1 364 ? 4.343 -3.975 8.996 1.00 87.25 364 TYR A CA 1
ATOM 2989 C C . TYR A 1 364 ? 2.923 -4.485 8.797 1.00 87.25 364 TYR A C 1
ATOM 2991 O O . TYR A 1 364 ? 2.109 -3.887 8.091 1.00 87.25 364 TYR A O 1
ATOM 2999 N N . LYS A 1 365 ? 2.622 -5.597 9.471 1.00 90.12 365 LYS A N 1
ATOM 3000 C CA . LYS A 1 365 ? 1.271 -6.134 9.574 1.00 90.12 365 LYS A CA 1
ATOM 3001 C C . LYS A 1 365 ? 0.646 -5.505 10.804 1.00 90.12 365 LYS A C 1
ATOM 3003 O O . LYS A 1 365 ? 1.309 -5.318 11.820 1.00 90.12 365 LYS A O 1
ATOM 3008 N N . THR A 1 366 ? -0.619 -5.142 10.716 1.00 90.69 366 THR A N 1
ATOM 3009 C CA . THR A 1 366 ? -1.358 -4.627 11.864 1.00 90.69 366 THR A CA 1
ATOM 3010 C C . THR A 1 366 ? -2.205 -5.734 12.464 1.00 90.69 366 THR A C 1
ATOM 3012 O O . THR A 1 366 ? -2.762 -6.542 11.725 1.00 90.69 366 THR A O 1
ATOM 3015 N N . LYS A 1 367 ? -2.363 -5.718 13.783 1.00 91.81 367 LYS A N 1
ATOM 3016 C CA . LYS A 1 367 ? -3.202 -6.653 14.527 1.00 91.81 367 LYS A CA 1
ATOM 3017 C C . LYS A 1 367 ? -4.315 -5.886 15.231 1.00 91.81 367 LYS A C 1
ATOM 3019 O O . LYS A 1 367 ? -4.037 -4.895 15.909 1.00 91.81 367 LYS A O 1
ATOM 3024 N N . LEU A 1 368 ? -5.550 -6.362 15.086 1.00 94.12 368 LEU A N 1
ATOM 3025 C CA . LEU A 1 368 ? -6.727 -5.855 15.792 1.00 94.12 368 LEU A CA 1
ATOM 3026 C C . LEU A 1 368 ? -7.225 -6.919 16.771 1.00 94.12 368 LEU A C 1
ATOM 3028 O O . LEU A 1 368 ? -7.426 -8.071 16.390 1.00 94.12 368 LEU A O 1
ATOM 3032 N N . GLN A 1 369 ? -7.448 -6.551 18.028 1.00 92.94 369 GLN A N 1
ATOM 3033 C CA . GLN A 1 369 ? -8.014 -7.451 19.039 1.00 92.94 369 GLN A CA 1
ATOM 3034 C C . GLN A 1 369 ? -9.065 -6.718 19.865 1.00 92.94 369 GLN A C 1
ATOM 3036 O O . GLN A 1 369 ? -8.916 -5.533 20.160 1.00 92.94 369 GLN A O 1
ATOM 3041 N N . ARG A 1 370 ? -10.122 -7.417 20.283 1.00 90.62 370 ARG A N 1
ATOM 3042 C CA . ARG A 1 370 ? -11.092 -6.862 21.235 1.00 90.62 370 ARG A CA 1
ATOM 3043 C C . ARG A 1 370 ? -10.525 -6.935 22.654 1.00 90.62 370 ARG A C 1
ATOM 3045 O O . ARG A 1 370 ? -9.876 -7.909 23.017 1.00 90.62 370 ARG A O 1
ATOM 3052 N N . VAL A 1 371 ? -10.776 -5.926 23.481 1.00 87.69 371 VAL A N 1
ATOM 3053 C CA . VAL A 1 371 ? -10.328 -5.900 24.880 1.00 87.69 371 VAL A CA 1
ATOM 3054 C C . VAL A 1 371 ? -11.482 -6.342 25.781 1.00 87.69 371 VAL A C 1
ATOM 3056 O O . VAL A 1 371 ? -12.376 -5.558 26.080 1.00 87.69 371 VAL A O 1
ATOM 3059 N N . VAL A 1 372 ? -11.478 -7.607 26.220 1.00 77.44 372 VAL A N 1
ATOM 3060 C CA . VAL A 1 372 ? -12.545 -8.153 27.091 1.00 77.44 372 VAL A CA 1
ATOM 3061 C C . VAL A 1 372 ? -12.236 -7.949 28.582 1.00 77.44 372 VAL A C 1
ATOM 3063 O O . VAL A 1 372 ? -13.142 -7.682 29.368 1.00 77.44 372 VAL A O 1
ATOM 3066 N N . GLN A 1 373 ? -10.964 -8.028 28.990 1.00 67.69 373 GLN A N 1
ATOM 3067 C CA . GLN A 1 373 ? -10.509 -7.786 30.368 1.00 67.69 373 GLN A CA 1
ATOM 3068 C C . GLN A 1 373 ? -9.161 -7.052 30.337 1.00 67.69 373 GLN A C 1
ATOM 3070 O O . GLN A 1 373 ? -8.271 -7.446 29.591 1.00 67.69 373 GLN A O 1
ATOM 3075 N N . GLN A 1 374 ? -9.008 -5.990 31.138 1.00 56.12 374 GLN A N 1
ATOM 3076 C CA . GLN A 1 374 ? -7.776 -5.176 31.191 1.00 56.12 374 GLN A CA 1
ATOM 3077 C C . GLN A 1 374 ? -6.583 -5.925 31.814 1.00 56.12 374 GLN A C 1
ATOM 3079 O O . GLN A 1 374 ? -5.448 -5.503 31.630 1.00 56.12 374 GLN A O 1
ATOM 3084 N N . GLU A 1 375 ? -6.840 -7.015 32.540 1.00 53.88 375 GLU A N 1
ATOM 3085 C CA . GLU A 1 375 ? -5.830 -7.780 33.286 1.00 53.88 375 GLU A CA 1
ATOM 3086 C C . GLU A 1 375 ? -5.217 -8.936 32.477 1.00 53.88 375 GLU A C 1
ATOM 3088 O O . GLU A 1 375 ? -4.149 -9.437 32.827 1.00 53.88 375 GLU A O 1
ATOM 3093 N N . LEU A 1 376 ? -5.859 -9.357 31.379 1.00 48.84 376 LEU A N 1
ATOM 3094 C CA . LEU A 1 376 ? -5.303 -10.369 30.479 1.00 48.84 376 LEU A CA 1
ATOM 3095 C C . LEU A 1 376 ? -4.184 -9.745 29.640 1.00 48.84 376 LEU A C 1
ATOM 3097 O O . LEU A 1 376 ? -4.350 -8.670 29.060 1.00 48.84 376 LEU A O 1
ATOM 3101 N N . LYS A 1 377 ? -3.038 -10.429 29.560 1.00 52.34 377 LYS A N 1
ATOM 3102 C CA . LYS A 1 377 ? -1.896 -9.989 28.750 1.00 52.34 377 LYS A CA 1
ATOM 3103 C C . LYS A 1 377 ? -2.352 -9.782 27.299 1.00 52.34 377 LYS A C 1
ATOM 3105 O O . LYS A 1 377 ? -3.069 -10.614 26.750 1.00 52.34 377 LYS A O 1
ATOM 3110 N N . HIS A 1 378 ? -1.896 -8.694 26.667 1.00 54.53 378 HIS A N 1
ATOM 3111 C CA . HIS A 1 378 ? -2.305 -8.254 25.319 1.00 54.53 378 HIS A CA 1
ATOM 3112 C C . HIS A 1 378 ? -2.268 -9.340 24.218 1.00 54.53 378 HIS A C 1
ATOM 3114 O O . HIS A 1 378 ? -2.949 -9.207 23.205 1.00 54.53 378 HIS A O 1
ATOM 3120 N N . ASN A 1 379 ? -1.539 -10.442 24.407 1.00 57.41 379 ASN A N 1
ATOM 3121 C CA . ASN A 1 379 ? -1.336 -11.459 23.376 1.00 57.41 379 ASN A CA 1
ATOM 3122 C C . ASN A 1 379 ? -2.314 -12.643 23.388 1.00 57.41 379 ASN A C 1
ATOM 3124 O O . ASN A 1 379 ? -2.289 -13.405 22.426 1.00 57.41 379 ASN A O 1
ATOM 3128 N N . ASP A 1 380 ? -3.197 -12.778 24.381 1.00 66.31 380 ASP A N 1
ATOM 3129 C CA . ASP A 1 380 ? -4.010 -14.001 24.527 1.00 66.31 380 ASP A CA 1
ATOM 3130 C C . ASP A 1 380 ? -5.397 -13.921 23.848 1.00 66.31 380 ASP A C 1
ATOM 3132 O O . ASP A 1 380 ? -6.119 -14.914 23.765 1.00 66.31 380 ASP A O 1
ATOM 3136 N N . GLN A 1 381 ? -5.792 -12.745 23.346 1.00 76.38 381 GLN A N 1
ATOM 3137 C CA . GLN A 1 381 ? -7.070 -12.540 22.646 1.00 76.38 381 GLN A CA 1
ATOM 3138 C C . GLN A 1 381 ? -6.965 -12.942 21.160 1.00 76.38 381 GLN A C 1
ATOM 3140 O O . GLN A 1 381 ? -5.940 -12.659 20.531 1.00 76.38 381 GLN A O 1
ATOM 3145 N N . PRO A 1 382 ? -8.013 -13.528 20.551 1.00 86.62 382 PRO A N 1
ATOM 3146 C CA . PRO A 1 382 ? -8.020 -13.810 19.118 1.00 86.62 382 PRO A CA 1
ATOM 3147 C C . PRO A 1 382 ? -7.991 -12.514 18.292 1.00 86.62 382 PRO A C 1
ATOM 3149 O O . PRO A 1 382 ? -8.564 -11.495 18.685 1.00 86.62 382 PRO A O 1
ATOM 3152 N N . GLU A 1 383 ? -7.318 -12.564 17.143 1.00 90.62 383 GLU A N 1
ATOM 3153 C CA . GLU A 1 383 ? -7.313 -11.476 16.161 1.00 90.62 383 GLU A CA 1
ATOM 3154 C C . GLU A 1 383 ? -8.711 -11.317 15.546 1.00 90.62 383 GLU A C 1
ATOM 3156 O O . GLU A 1 383 ? -9.390 -12.298 15.231 1.00 90.62 383 GLU A O 1
ATOM 3161 N N . VAL A 1 384 ? -9.145 -10.069 15.397 1.00 92.56 384 VAL A N 1
ATOM 3162 C CA . VAL A 1 384 ? -10.436 -9.699 14.822 1.00 92.56 384 VAL A CA 1
ATOM 3163 C C . VAL A 1 384 ? -10.186 -9.144 13.429 1.00 92.56 384 VAL A C 1
ATOM 3165 O O . VAL A 1 384 ? -9.640 -8.059 13.290 1.00 92.56 384 VAL A O 1
ATOM 3168 N N . ASN A 1 385 ? -10.626 -9.872 12.407 1.00 93.19 385 ASN A N 1
ATOM 3169 C CA . ASN A 1 385 ? -10.554 -9.420 11.011 1.00 93.19 385 ASN A CA 1
ATOM 3170 C C . ASN A 1 385 ? -11.937 -9.075 10.439 1.00 93.19 385 ASN A C 1
ATOM 3172 O O . ASN A 1 385 ? -12.064 -8.528 9.344 1.00 93.19 385 ASN A O 1
ATOM 3176 N N . GLU A 1 386 ? -12.997 -9.436 11.164 1.00 93.88 386 GLU A N 1
ATOM 3177 C CA . GLU A 1 386 ? -14.377 -9.302 10.722 1.00 93.88 386 GLU A CA 1
ATOM 3178 C C . GLU A 1 386 ? -15.278 -8.960 11.907 1.00 93.88 386 GLU A C 1
ATOM 3180 O O . GLU A 1 386 ? -15.103 -9.479 13.012 1.00 93.88 386 GLU A O 1
ATOM 3185 N N . LEU A 1 387 ? -16.270 -8.110 11.658 1.00 92.19 387 LEU A N 1
ATOM 3186 C CA . LEU A 1 387 ? -17.315 -7.769 12.613 1.00 92.19 387 LEU A CA 1
ATOM 3187 C C . LEU A 1 387 ? -18.650 -8.314 12.113 1.00 92.19 387 LEU A C 1
ATOM 3189 O O . LEU A 1 387 ? -19.067 -8.037 10.986 1.00 92.19 387 LEU A O 1
ATOM 3193 N N . ILE A 1 388 ? -19.320 -9.086 12.968 1.00 90.81 388 ILE A N 1
ATOM 3194 C CA . ILE A 1 388 ? -20.657 -9.626 12.707 1.00 90.81 388 ILE A CA 1
ATOM 3195 C C . ILE A 1 388 ? -21.672 -8.697 13.366 1.00 90.81 388 ILE A C 1
ATOM 3197 O O . ILE A 1 388 ? -21.750 -8.617 14.597 1.00 90.81 388 ILE A O 1
ATOM 3201 N N . ILE A 1 389 ? -22.440 -8.005 12.532 1.00 88.81 389 ILE A N 1
ATOM 3202 C CA . ILE A 1 389 ? -23.469 -7.059 12.936 1.00 88.81 389 ILE A CA 1
ATOM 3203 C C . ILE A 1 389 ? -24.800 -7.803 12.948 1.00 88.81 389 ILE A C 1
ATOM 3205 O O . ILE A 1 389 ? -25.392 -8.078 11.910 1.00 88.81 389 ILE A O 1
ATOM 3209 N N . SER A 1 390 ? -25.253 -8.157 14.145 1.00 85.69 390 SER A N 1
ATOM 3210 C CA . SER A 1 390 ? -26.536 -8.817 14.369 1.00 85.69 390 SER A CA 1
ATOM 3211 C C . SER A 1 390 ? -27.242 -8.148 15.537 1.00 85.69 390 SER A C 1
ATOM 3213 O O . SER A 1 390 ? -26.590 -7.748 16.504 1.00 85.69 390 SER A O 1
ATOM 3215 N N . SER A 1 391 ? -28.572 -8.077 15.473 1.00 81.19 391 SER A N 1
ATOM 3216 C CA . SER A 1 391 ? -29.404 -7.656 16.601 1.00 81.19 391 SER A CA 1
ATOM 3217 C C . SER A 1 391 ? -29.248 -8.572 17.813 1.00 81.19 391 SER A C 1
ATOM 3219 O O . SER A 1 391 ? -29.580 -8.166 18.913 1.00 81.19 391 SER A O 1
ATOM 3221 N N . GLU A 1 392 ? -28.731 -9.787 17.652 1.00 80.75 392 GLU A N 1
ATOM 3222 C CA . GLU A 1 392 ? -28.510 -10.728 18.758 1.00 80.75 392 GLU A CA 1
ATOM 3223 C C . GLU A 1 392 ? -27.127 -10.578 19.409 1.00 80.75 392 GLU A C 1
ATOM 3225 O O . GLU A 1 392 ? -26.843 -11.209 20.426 1.00 80.75 392 GLU A O 1
ATOM 3230 N N . ASN A 1 393 ? -26.241 -9.759 18.829 1.00 77.12 393 ASN A N 1
ATOM 3231 C CA . ASN A 1 393 ? -24.845 -9.674 19.235 1.00 77.12 393 ASN A CA 1
ATOM 3232 C C . ASN A 1 393 ? -24.506 -8.313 19.860 1.00 77.12 393 ASN A C 1
ATOM 3234 O O . ASN A 1 393 ? -24.210 -7.346 19.159 1.00 77.12 393 ASN A O 1
ATOM 3238 N N . ASP A 1 394 ? -24.454 -8.255 21.190 1.00 72.88 394 ASP A N 1
ATOM 3239 C CA . ASP A 1 394 ? -23.974 -7.081 21.935 1.00 72.88 394 ASP A CA 1
ATOM 3240 C C . ASP A 1 394 ? -22.443 -6.913 21.884 1.00 72.88 394 ASP A C 1
ATOM 3242 O O . ASP A 1 394 ? -21.911 -5.870 22.258 1.00 72.88 394 ASP A O 1
ATOM 3246 N N . LYS A 1 395 ? -21.710 -7.911 21.374 1.00 83.00 395 LYS A N 1
ATOM 3247 C CA . LYS A 1 395 ? -20.240 -7.944 21.384 1.00 83.00 395 LYS A CA 1
ATOM 3248 C C . LYS A 1 395 ? -19.575 -7.169 20.248 1.00 83.00 395 LYS A C 1
ATOM 3250 O O . LYS A 1 395 ? -18.351 -7.190 20.149 1.00 83.00 395 LYS A O 1
ATOM 3255 N N . LEU A 1 396 ? -20.355 -6.515 19.393 1.00 88.94 396 LEU A N 1
ATOM 3256 C CA . LEU A 1 396 ? -19.845 -5.727 18.273 1.00 88.94 396 LEU A CA 1
ATOM 3257 C C . LEU A 1 396 ? -19.103 -4.469 18.744 1.00 88.94 396 LEU A C 1
ATOM 3259 O O . LEU A 1 396 ? -18.004 -4.177 18.276 1.00 88.94 396 LEU A O 1
ATOM 3263 N N . PHE A 1 397 ? -19.699 -3.723 19.669 1.00 91.50 397 PHE A N 1
ATOM 3264 C CA . PHE A 1 397 ? -19.150 -2.462 20.154 1.00 91.50 397 PHE A CA 1
ATOM 3265 C C . PHE A 1 397 ? -18.264 -2.678 21.383 1.00 91.50 397 PHE A C 1
ATOM 3267 O O . PHE A 1 397 ? -18.310 -3.723 22.043 1.00 91.50 397 PHE A O 1
ATOM 3274 N N . GLY A 1 398 ? -17.382 -1.718 21.649 1.00 91.88 398 GLY A N 1
ATOM 3275 C CA . GLY A 1 398 ? -16.426 -1.815 22.747 1.00 91.88 398 GLY A CA 1
ATOM 3276 C C . GLY A 1 398 ? -15.022 -1.368 22.383 1.00 91.88 398 GLY A C 1
ATOM 3277 O O . GLY A 1 398 ? -14.768 -0.800 21.322 1.00 91.88 398 GLY A O 1
ATOM 3278 N N . ILE A 1 399 ? -14.105 -1.616 23.311 1.00 91.69 399 ILE A N 1
ATOM 3279 C CA . ILE A 1 399 ? -12.705 -1.229 23.178 1.00 91.69 399 ILE A CA 1
ATOM 3280 C C . ILE A 1 399 ? -11.969 -2.300 22.378 1.00 91.69 399 ILE A C 1
ATOM 3282 O O . ILE A 1 399 ? -12.020 -3.488 22.703 1.00 91.69 399 ILE A O 1
ATOM 3286 N N . TYR A 1 400 ? -11.245 -1.857 21.365 1.00 93.69 400 TYR A N 1
ATOM 3287 C CA . TYR A 1 400 ? -10.321 -2.665 20.593 1.00 93.69 400 TYR A CA 1
ATOM 3288 C C . TYR A 1 400 ? -8.917 -2.092 20.724 1.00 93.69 400 TYR A C 1
ATOM 3290 O O . TYR A 1 400 ? -8.751 -0.893 20.929 1.00 93.69 400 TYR A O 1
ATOM 3298 N N . ILE A 1 401 ? -7.906 -2.938 20.595 1.00 92.94 401 ILE A N 1
ATOM 3299 C CA . ILE A 1 401 ? -6.512 -2.520 20.549 1.00 92.94 401 ILE A CA 1
ATOM 3300 C C . ILE A 1 401 ? -5.955 -2.736 19.146 1.00 92.94 401 ILE A C 1
ATOM 3302 O O . ILE A 1 401 ? -6.138 -3.802 18.556 1.00 92.94 401 ILE A O 1
ATOM 3306 N N . CYS A 1 402 ? -5.273 -1.711 18.643 1.00 92.88 402 CYS A N 1
ATOM 3307 C CA . CYS A 1 402 ? -4.464 -1.777 17.438 1.00 92.88 402 CYS A CA 1
ATOM 3308 C C . CYS A 1 402 ? -2.985 -1.839 17.782 1.00 92.88 402 CYS A C 1
ATOM 3310 O O . CYS A 1 402 ? -2.509 -1.052 18.604 1.00 92.88 402 CYS A O 1
ATOM 3312 N N . GLN A 1 403 ? -2.275 -2.760 17.135 1.00 90.12 403 GLN A N 1
ATOM 3313 C CA . GLN A 1 403 ? -0.842 -2.976 17.326 1.00 90.12 403 GLN A CA 1
ATOM 3314 C C . GLN A 1 403 ? -0.149 -3.225 15.989 1.00 90.12 403 GLN A C 1
ATOM 3316 O O . GLN A 1 403 ? -0.755 -3.752 15.052 1.00 90.12 403 GLN A O 1
ATOM 3321 N N . LEU A 1 404 ? 1.141 -2.896 15.918 1.00 88.25 404 LEU A N 1
ATOM 3322 C CA . LEU A 1 404 ? 2.009 -3.402 14.859 1.00 88.25 404 LEU A CA 1
ATOM 3323 C C . LEU A 1 404 ? 2.519 -4.793 15.241 1.00 88.25 404 LEU A C 1
ATOM 3325 O O . LEU A 1 404 ? 3.092 -4.997 16.311 1.00 88.25 404 LEU A O 1
ATOM 3329 N N . GLU A 1 405 ? 2.326 -5.753 14.349 1.00 86.12 405 GLU A N 1
ATOM 3330 C CA . GLU A 1 405 ? 2.909 -7.081 14.436 1.00 86.12 405 GLU A CA 1
ATOM 3331 C C . GLU A 1 405 ? 4.322 -7.024 13.860 1.00 86.12 405 GLU A C 1
ATOM 3333 O O . GLU A 1 405 ? 4.524 -6.999 12.644 1.00 86.12 405 GLU A O 1
ATOM 3338 N N . CYS A 1 406 ? 5.314 -6.955 14.746 1.00 78.50 406 CYS A N 1
ATOM 3339 C CA . CYS A 1 406 ? 6.704 -6.976 14.332 1.00 78.50 406 CYS A CA 1
ATOM 3340 C C . CYS A 1 406 ? 7.599 -7.648 15.386 1.00 78.50 406 CYS A C 1
ATOM 3342 O O . CYS A 1 406 ? 7.476 -7.418 16.592 1.00 78.50 406 CYS A O 1
ATOM 3344 N N . ASN A 1 407 ? 8.496 -8.521 14.923 1.00 66.12 407 ASN A N 1
ATOM 3345 C CA . ASN A 1 407 ? 9.382 -9.294 15.787 1.00 66.12 407 ASN A CA 1
ATOM 3346 C C . ASN A 1 407 ? 10.652 -8.490 16.079 1.00 66.12 407 ASN A C 1
ATOM 3348 O O . ASN A 1 407 ? 11.464 -8.269 15.187 1.00 66.12 407 ASN A O 1
ATOM 3352 N N . GLY A 1 408 ? 10.836 -8.070 17.333 1.00 61.81 408 GLY A N 1
ATOM 3353 C CA . GLY A 1 408 ? 12.080 -7.442 17.790 1.00 61.81 408 GLY A CA 1
ATOM 3354 C C . GLY A 1 408 ? 12.235 -5.954 17.468 1.00 61.81 408 GLY A C 1
ATOM 3355 O O . GLY A 1 408 ? 13.283 -5.391 17.778 1.00 61.81 408 GLY A O 1
ATOM 3356 N N . CYS A 1 409 ? 11.224 -5.284 16.904 1.00 68.62 409 CYS A N 1
ATOM 3357 C CA . CYS A 1 409 ? 11.299 -3.831 16.775 1.00 68.62 409 CYS A CA 1
ATOM 3358 C C . CYS A 1 409 ? 11.119 -3.162 18.135 1.00 68.62 409 CYS A C 1
ATOM 3360 O O . CYS A 1 409 ? 10.283 -3.551 18.956 1.00 68.62 409 CYS A O 1
ATOM 3362 N N . ASN A 1 410 ? 11.887 -2.106 18.357 1.00 67.00 410 ASN A N 1
ATOM 3363 C CA . ASN A 1 410 ? 11.714 -1.256 19.516 1.00 67.00 410 ASN A CA 1
ATOM 3364 C C . ASN A 1 410 ? 10.390 -0.488 19.384 1.00 67.00 410 ASN A C 1
ATOM 3366 O O . ASN A 1 410 ? 10.270 0.405 18.551 1.00 67.00 410 ASN A O 1
ATOM 3370 N N . LYS A 1 411 ? 9.387 -0.824 20.205 1.00 65.81 411 LYS A N 1
ATOM 3371 C CA . LYS A 1 411 ? 8.047 -0.203 20.162 1.00 65.81 411 LYS A CA 1
ATOM 3372 C C . LYS A 1 411 ? 8.063 1.324 20.313 1.00 65.81 411 LYS A C 1
ATOM 3374 O O . LYS A 1 411 ? 7.112 1.982 19.908 1.00 65.81 411 LYS A O 1
ATOM 3379 N N . ASN A 1 412 ? 9.133 1.888 20.875 1.00 64.06 412 ASN A N 1
ATOM 3380 C CA . ASN A 1 412 ? 9.297 3.336 21.012 1.00 64.06 412 ASN A CA 1
ATOM 3381 C C . ASN A 1 412 ? 9.602 4.042 19.683 1.00 64.06 412 ASN A C 1
ATOM 3383 O O . ASN A 1 412 ? 9.456 5.260 19.598 1.00 64.06 412 ASN A O 1
ATOM 3387 N N . ASP A 1 413 ? 10.010 3.290 18.659 1.00 67.88 413 ASP A N 1
ATOM 3388 C CA . ASP A 1 413 ? 10.416 3.829 17.366 1.00 67.88 413 ASP A CA 1
ATOM 3389 C C . ASP A 1 413 ? 9.287 3.866 16.325 1.00 67.88 413 ASP A C 1
ATOM 3391 O O . ASP A 1 413 ? 9.499 4.327 15.209 1.00 67.88 413 ASP A O 1
ATOM 3395 N N . TYR A 1 414 ? 8.072 3.448 16.682 1.00 77.50 414 TYR A N 1
ATOM 3396 C CA . TYR A 1 414 ? 6.954 3.317 15.743 1.00 77.50 414 TYR A CA 1
ATOM 3397 C C . TYR A 1 414 ? 5.654 3.890 16.313 1.00 77.50 414 TYR A C 1
ATOM 3399 O O . TYR A 1 414 ? 5.614 4.370 17.450 1.00 77.50 414 TYR A O 1
ATOM 3407 N N . VAL A 1 415 ? 4.578 3.848 15.515 1.00 82.50 415 VAL A N 1
ATOM 3408 C CA . VAL A 1 415 ? 3.233 4.181 16.002 1.00 82.50 415 VAL A CA 1
ATOM 3409 C C . VAL A 1 415 ? 2.910 3.313 17.220 1.00 82.50 415 VAL A C 1
ATOM 3411 O O . VAL A 1 415 ? 3.066 2.091 17.202 1.00 82.50 415 VAL A O 1
ATOM 3414 N N . LYS A 1 416 ? 2.506 3.968 18.308 1.00 85.81 416 LYS A N 1
ATOM 3415 C CA . LYS A 1 416 ? 2.246 3.294 19.580 1.00 85.81 416 LYS A CA 1
ATOM 3416 C C . LYS A 1 416 ? 0.956 2.490 19.503 1.00 85.81 416 LYS A C 1
ATOM 3418 O O . LYS A 1 416 ? -0.025 2.947 18.915 1.00 85.81 416 LYS A O 1
ATOM 3423 N N . ASP A 1 417 ? 0.959 1.337 20.169 1.00 88.25 417 ASP A N 1
ATOM 3424 C CA . ASP A 1 417 ? -0.249 0.551 20.416 1.00 88.25 417 ASP A CA 1
ATOM 3425 C C . ASP A 1 417 ? -1.349 1.470 20.974 1.00 88.25 417 ASP A C 1
ATOM 3427 O O . ASP A 1 417 ? -1.097 2.286 21.868 1.00 88.25 417 ASP A O 1
ATOM 3431 N N . ARG A 1 418 ? -2.568 1.359 20.441 1.00 90.12 418 ARG A N 1
ATOM 3432 C CA . ARG A 1 418 ? -3.662 2.276 20.785 1.00 90.12 418 ARG A CA 1
ATOM 3433 C C . ARG A 1 418 ? -4.952 1.523 21.048 1.00 90.12 418 ARG A C 1
ATOM 3435 O O . ARG A 1 418 ? -5.397 0.736 20.216 1.00 90.12 418 ARG A O 1
ATOM 3442 N N . ASN A 1 419 ? -5.575 1.826 22.184 1.00 92.19 419 ASN A N 1
ATOM 3443 C CA . ASN A 1 419 ? -6.950 1.433 22.458 1.00 92.19 419 ASN A CA 1
ATOM 3444 C C . ASN A 1 419 ? -7.897 2.409 21.757 1.00 92.19 419 ASN A C 1
ATOM 3446 O O . ASN A 1 419 ? -7.795 3.621 21.948 1.00 92.19 419 ASN A O 1
ATOM 3450 N N . ILE A 1 420 ? -8.807 1.874 20.957 1.00 94.50 420 ILE A N 1
ATOM 3451 C CA . ILE A 1 420 ? -9.800 2.616 20.194 1.00 94.50 420 ILE A CA 1
ATOM 3452 C C . ILE A 1 420 ? -11.169 2.057 20.553 1.00 94.50 420 ILE A C 1
ATOM 3454 O O . ILE A 1 420 ? -11.407 0.850 20.498 1.00 94.50 420 ILE A O 1
ATOM 3458 N N . LEU A 1 421 ? -12.075 2.944 20.933 1.00 94.50 421 LEU A N 1
ATOM 3459 C CA . LEU A 1 421 ? -13.444 2.598 21.254 1.00 94.50 421 LEU A CA 1
ATOM 3460 C C . LEU A 1 421 ? -14.320 2.672 19.996 1.00 94.50 421 LEU A C 1
ATOM 3462 O O . LEU A 1 421 ? -14.473 3.736 19.402 1.00 94.50 421 LEU A O 1
ATOM 3466 N N . LEU A 1 422 ? -14.918 1.545 19.612 1.00 94.81 422 LEU A N 1
ATOM 3467 C CA . LEU A 1 422 ? -15.907 1.469 18.539 1.00 94.81 422 LEU A CA 1
ATOM 3468 C C . LEU A 1 422 ? -17.310 1.706 19.102 1.00 94.81 422 LEU A C 1
ATOM 3470 O O . LEU A 1 422 ? -17.783 0.908 19.916 1.00 94.81 422 LEU A O 1
ATOM 3474 N N . LEU A 1 423 ? -17.986 2.752 18.627 1.00 94.25 423 LEU A N 1
ATOM 3475 C CA . LEU A 1 423 ? -19.384 3.060 18.945 1.00 94.25 423 LEU A CA 1
ATOM 3476 C C . LEU A 1 423 ? -20.242 3.071 17.674 1.00 94.25 423 LEU A C 1
ATOM 3478 O O . LEU A 1 423 ? -19.718 3.291 16.583 1.00 94.25 423 LEU A O 1
ATOM 3482 N N . PRO A 1 424 ? -21.562 2.864 17.767 1.00 93.88 424 PRO A N 1
ATOM 3483 C CA . PRO A 1 424 ? -22.445 3.105 16.638 1.00 93.88 424 PRO A CA 1
ATOM 3484 C C . PRO A 1 424 ? -22.657 4.615 16.437 1.00 93.88 424 PRO A C 1
ATOM 3486 O O . PRO A 1 424 ? -22.646 5.387 17.396 1.00 93.88 424 PRO A O 1
ATOM 3489 N N . SER A 1 425 ? -22.871 5.054 15.194 1.00 92.81 425 SER A N 1
ATOM 3490 C CA . SER A 1 425 ? -23.207 6.459 14.903 1.00 92.81 425 SER A CA 1
ATOM 3491 C C . SER A 1 425 ? -24.600 6.858 15.400 1.00 92.81 425 SER A C 1
ATOM 3493 O O . SER A 1 425 ? -24.845 8.029 15.683 1.00 92.81 425 SER A O 1
ATOM 3495 N N . THR A 1 426 ? -25.511 5.889 15.495 1.00 92.44 426 THR A N 1
ATOM 3496 C CA . THR A 1 426 ? -26.882 6.041 16.002 1.00 92.44 426 THR A CA 1
ATOM 3497 C C . THR A 1 426 ? -27.206 4.921 16.991 1.00 92.44 426 THR A C 1
ATOM 3499 O O . THR A 1 426 ? -26.441 3.970 17.135 1.00 92.44 426 THR A O 1
ATOM 3502 N N . LEU A 1 427 ? -28.350 5.001 17.672 1.00 93.06 427 LEU A N 1
ATOM 3503 C CA . LEU A 1 427 ? -28.774 3.981 18.632 1.00 93.06 427 LEU A CA 1
ATOM 3504 C C . LEU A 1 427 ? -28.746 2.570 18.010 1.00 93.06 427 LEU A C 1
ATOM 3506 O O . LEU A 1 427 ? -29.346 2.325 16.962 1.00 93.06 427 LEU A O 1
ATOM 3510 N N . PHE A 1 428 ? -28.040 1.636 18.651 1.00 93.06 428 PHE A N 1
ATOM 3511 C CA . PHE A 1 428 ? -27.991 0.242 18.213 1.00 93.06 428 PHE A CA 1
ATOM 3512 C C . PHE A 1 428 ? -28.953 -0.626 19.022 1.00 93.06 428 PHE A C 1
ATOM 3514 O O . PHE A 1 428 ? -28.840 -0.716 20.244 1.00 93.06 428 PHE A O 1
ATOM 3521 N N . ASN A 1 429 ? -29.890 -1.276 18.336 1.00 92.81 429 ASN A N 1
ATOM 3522 C CA . ASN A 1 429 ? -30.888 -2.126 18.971 1.00 92.81 429 ASN A CA 1
ATOM 3523 C C . ASN A 1 429 ? -30.370 -3.560 19.054 1.00 92.81 429 ASN A C 1
ATOM 3525 O O . ASN A 1 429 ? -30.089 -4.183 18.031 1.00 92.81 429 ASN A O 1
ATOM 3529 N N . VAL A 1 430 ? -30.292 -4.080 20.274 1.00 92.75 430 VAL A N 1
ATOM 3530 C CA . VAL A 1 430 ? -29.963 -5.478 20.548 1.00 92.75 430 VAL A CA 1
ATOM 3531 C C . VAL A 1 430 ? -31.202 -6.145 21.121 1.00 92.75 430 VAL A C 1
ATOM 3533 O O . VAL A 1 430 ? -31.818 -5.597 22.029 1.00 92.75 430 VAL A O 1
ATOM 3536 N N . SER A 1 431 ? -31.568 -7.317 20.622 1.00 92.88 431 SER A N 1
ATOM 3537 C CA . SER A 1 431 ? -32.614 -8.161 21.187 1.00 92.88 431 SER A CA 1
ATOM 3538 C C . SER A 1 431 ? -32.020 -9.498 21.602 1.00 92.88 431 SER A C 1
ATOM 3540 O O . SER A 1 431 ? -31.215 -10.075 20.880 1.00 92.88 431 SER A O 1
ATOM 3542 N N . SER A 1 432 ? -32.412 -9.995 22.768 1.00 92.00 432 SER A N 1
ATOM 3543 C CA . SER A 1 432 ? -31.979 -11.296 23.274 1.00 92.00 432 SER A CA 1
ATOM 3544 C C . SER A 1 432 ? -33.162 -12.045 23.865 1.00 92.00 432 SER A C 1
ATOM 3546 O O . SER A 1 432 ? -33.886 -11.498 24.697 1.00 92.00 432 SER A O 1
ATOM 3548 N N . ASP A 1 433 ? -33.340 -13.294 23.448 1.00 90.38 433 ASP A N 1
ATOM 3549 C CA . ASP A 1 433 ? -34.331 -14.193 24.026 1.00 90.38 433 ASP A CA 1
ATOM 3550 C C . ASP A 1 433 ? -33.754 -14.861 25.275 1.00 90.38 433 ASP A C 1
ATOM 3552 O O . ASP A 1 433 ? -32.728 -15.546 25.231 1.00 90.38 433 ASP A O 1
ATOM 3556 N N . ILE A 1 434 ? -34.415 -14.666 26.412 1.00 89.50 434 ILE A N 1
ATOM 3557 C CA . ILE A 1 434 ? -34.001 -15.216 27.699 1.00 89.50 434 ILE A CA 1
ATOM 3558 C C . ILE A 1 434 ? -35.032 -16.245 28.134 1.00 89.50 434 ILE A C 1
ATOM 3560 O O . ILE A 1 434 ? -36.186 -15.918 28.392 1.00 89.50 434 ILE A O 1
ATOM 3564 N N . LYS A 1 435 ? -34.599 -17.500 28.259 1.00 88.12 435 LYS A N 1
ATOM 3565 C CA . LYS A 1 435 ? -35.421 -18.560 28.848 1.00 88.12 435 LYS A CA 1
ATOM 3566 C C . LYS A 1 435 ? -35.389 -18.437 30.364 1.00 88.12 435 LYS A C 1
ATOM 3568 O O . LYS A 1 435 ? -34.322 -18.553 30.971 1.00 88.12 435 LYS A O 1
ATOM 3573 N N . VAL A 1 436 ? -36.553 -18.217 30.958 1.00 85.88 436 VAL A N 1
ATOM 3574 C CA . VAL A 1 436 ? -36.715 -18.061 32.401 1.00 85.88 436 VAL A CA 1
ATOM 3575 C C . VAL A 1 436 ? -37.329 -19.340 32.970 1.00 85.88 436 VAL A C 1
ATOM 3577 O O . VAL A 1 436 ? -38.374 -19.799 32.514 1.00 85.88 436 VAL A O 1
ATOM 3580 N N . TYR A 1 437 ? -36.647 -19.933 33.953 1.00 80.06 437 TYR A N 1
ATOM 3581 C CA . TYR A 1 437 ? -37.035 -21.205 34.586 1.00 80.06 437 TYR A CA 1
ATOM 3582 C C . TYR A 1 437 ? -37.477 -21.042 36.048 1.00 80.06 437 TYR A C 1
ATOM 3584 O O . TYR A 1 437 ? -37.798 -22.025 36.711 1.00 80.06 437 TYR A O 1
ATOM 3592 N N . SER A 1 438 ? -37.455 -19.818 36.577 1.00 76.94 438 SER A N 1
ATOM 3593 C CA . SER A 1 438 ? -37.875 -19.505 37.943 1.00 76.94 438 SER A CA 1
ATOM 3594 C C . SER A 1 438 ? -38.572 -18.151 37.988 1.00 76.94 438 SER A C 1
ATOM 3596 O O . SER A 1 438 ? -38.292 -17.284 37.165 1.00 76.94 438 SER A O 1
ATOM 3598 N N . ASP A 1 439 ? -39.398 -17.922 39.007 1.00 70.38 439 ASP A N 1
ATOM 3599 C CA . ASP A 1 439 ? -40.045 -16.617 39.236 1.00 70.38 439 ASP A CA 1
ATOM 3600 C C . ASP A 1 439 ? -39.062 -15.557 39.771 1.00 70.38 439 ASP A C 1
ATOM 3602 O O . ASP A 1 439 ? -39.459 -14.547 40.358 1.00 70.38 439 ASP A O 1
ATOM 3606 N N . SER A 1 440 ? -37.753 -15.792 39.636 1.00 78.06 440 SER A N 1
ATOM 3607 C CA . SER A 1 440 ? -36.744 -14.858 40.109 1.00 78.06 440 SER A CA 1
ATOM 3608 C C . SER A 1 440 ? -36.824 -13.560 39.310 1.00 78.06 440 SER A C 1
ATOM 3610 O O . SER A 1 440 ? -36.581 -13.519 38.105 1.00 78.06 440 SER A O 1
ATOM 3612 N N . LYS A 1 441 ? -37.096 -12.454 40.004 1.00 78.88 441 LYS A N 1
ATOM 3613 C CA . LYS A 1 441 ? -37.086 -11.106 39.415 1.00 78.88 441 LYS A CA 1
ATOM 3614 C C . LYS A 1 441 ? -35.701 -10.625 38.998 1.00 78.88 441 LYS A C 1
ATOM 3616 O O . LYS A 1 441 ? -35.603 -9.627 38.295 1.00 78.88 441 LYS A O 1
ATOM 3621 N N . ASN A 1 442 ? -34.646 -11.371 39.316 1.00 80.19 442 ASN A N 1
ATOM 3622 C CA . ASN A 1 442 ? -33.272 -11.025 38.957 1.00 80.19 442 ASN A CA 1
ATOM 3623 C C . ASN A 1 442 ? -33.064 -10.946 37.431 1.00 80.19 442 ASN A C 1
ATOM 3625 O O . ASN A 1 442 ? -32.183 -10.222 36.966 1.00 80.19 442 ASN A O 1
ATOM 3629 N N . TYR A 1 443 ? -33.887 -11.647 36.639 1.00 83.94 443 TYR A N 1
ATOM 3630 C CA . TYR A 1 443 ? -33.872 -11.541 35.174 1.00 83.94 443 TYR A CA 1
ATOM 3631 C C . TYR A 1 443 ? -34.413 -10.191 34.673 1.00 83.94 443 TYR A C 1
ATOM 3633 O O . TYR A 1 443 ? -33.984 -9.708 33.624 1.00 83.94 443 TYR A O 1
ATOM 3641 N N . LEU A 1 444 ? -35.291 -9.541 35.446 1.00 89.38 444 LEU A N 1
ATOM 3642 C CA . LEU A 1 444 ? -35.833 -8.207 35.187 1.00 89.38 444 LEU A CA 1
ATOM 3643 C C . LEU A 1 444 ? -34.864 -7.132 35.691 1.00 89.38 444 LEU A C 1
ATOM 3645 O O . LEU A 1 444 ? -35.191 -6.325 36.561 1.00 89.38 444 LEU A O 1
ATOM 3649 N N . SER A 1 445 ? -33.646 -7.152 35.159 1.00 92.12 445 SER A N 1
ATOM 3650 C CA . SER A 1 445 ? -32.587 -6.232 35.558 1.00 92.12 445 SER A CA 1
ATOM 3651 C C . SER A 1 445 ? -31.821 -5.660 34.372 1.00 92.12 445 SER A C 1
ATOM 3653 O O . SER A 1 445 ? -31.638 -6.304 33.330 1.00 92.12 445 SER A O 1
ATOM 3655 N N . CYS A 1 446 ? -31.333 -4.438 34.554 1.00 94.38 446 CYS A N 1
ATOM 3656 C CA . CYS A 1 446 ? -30.406 -3.770 33.652 1.00 94.38 446 CYS A CA 1
ATOM 3657 C C . CYS A 1 446 ? -29.116 -3.475 34.412 1.00 94.38 446 CYS A C 1
ATOM 3659 O O . CYS A 1 446 ? -29.148 -2.955 35.525 1.00 94.38 446 CYS A O 1
ATOM 3661 N N . ARG A 1 447 ? -27.957 -3.785 33.826 1.00 93.69 447 ARG A N 1
ATOM 3662 C CA . ARG A 1 447 ? -26.674 -3.383 34.423 1.00 93.69 447 ARG A CA 1
ATOM 3663 C C . ARG A 1 447 ? -26.573 -1.863 34.409 1.00 93.69 447 ARG A C 1
ATOM 3665 O O . ARG A 1 447 ? -27.011 -1.256 33.437 1.00 93.69 447 ARG A O 1
ATOM 3672 N N . LEU A 1 448 ? -25.984 -1.264 35.441 1.00 92.50 448 LEU A N 1
ATOM 3673 C CA . LEU A 1 448 ? -25.744 0.181 35.471 1.00 92.50 448 LEU A CA 1
ATOM 3674 C C . LEU A 1 448 ? -24.707 0.592 34.430 1.00 92.50 448 LEU A C 1
ATOM 3676 O O . LEU A 1 448 ? -24.880 1.613 33.775 1.00 92.50 448 LEU A O 1
ATOM 3680 N N . ASN A 1 449 ? -23.675 -0.235 34.254 1.00 90.69 449 ASN A N 1
ATOM 3681 C CA . ASN A 1 449 ? -22.617 -0.009 33.282 1.00 90.69 449 ASN A CA 1
ATOM 3682 C C . ASN A 1 449 ? -22.435 -1.229 32.372 1.00 90.69 449 ASN A C 1
ATOM 3684 O O . ASN A 1 449 ? -22.422 -2.371 32.843 1.00 90.69 449 ASN A O 1
ATOM 3688 N N . ILE A 1 450 ? -22.244 -0.982 31.078 1.00 89.31 450 ILE A N 1
ATOM 3689 C CA . ILE A 1 450 ? -21.837 -1.974 30.077 1.00 89.31 450 ILE A CA 1
ATOM 3690 C C . ILE A 1 450 ? -20.547 -1.514 29.398 1.00 89.31 450 ILE A C 1
ATOM 3692 O O . ILE A 1 450 ? -20.308 -0.317 29.240 1.00 89.31 450 ILE A O 1
ATOM 3696 N N . ASP A 1 451 ? -19.670 -2.464 29.073 1.00 83.00 451 ASP A N 1
ATOM 3697 C CA . ASP A 1 451 ? -18.386 -2.230 28.394 1.00 83.00 451 ASP A CA 1
ATOM 3698 C C . ASP A 1 451 ? -17.468 -1.164 29.038 1.00 83.00 451 ASP A C 1
ATOM 3700 O O . ASP A 1 451 ? -16.522 -0.699 28.413 1.00 83.00 451 ASP A O 1
ATOM 3704 N N . LYS A 1 452 ? -17.701 -0.816 30.314 1.00 83.00 452 LYS A N 1
ATOM 3705 C CA . LYS A 1 452 ? -17.018 0.218 31.128 1.00 83.00 452 LYS A CA 1
ATOM 3706 C C . LYS A 1 452 ? -17.338 1.683 30.808 1.00 83.00 452 LYS A C 1
ATOM 3708 O O . LYS A 1 452 ? -17.038 2.525 31.644 1.00 83.00 452 LYS A O 1
ATOM 3713 N N . PHE A 1 453 ? -17.938 1.995 29.663 1.00 86.62 453 PHE A N 1
ATOM 3714 C CA . PHE A 1 453 ? -18.251 3.377 29.255 1.00 86.62 453 PHE A CA 1
ATOM 3715 C C . PHE A 1 453 ? -19.744 3.610 28.978 1.00 86.62 453 PHE A C 1
ATOM 3717 O O . PHE A 1 453 ? -20.188 4.755 28.940 1.00 86.62 453 PHE A O 1
ATOM 3724 N N . GLY A 1 454 ? -20.527 2.548 28.761 1.00 90.88 454 GLY A N 1
ATOM 3725 C CA . GLY A 1 454 ? -21.965 2.653 28.545 1.00 90.88 454 GLY A CA 1
ATOM 3726 C C . GLY A 1 454 ? -22.689 2.761 29.879 1.00 90.88 454 GLY A C 1
ATOM 3727 O O . GLY A 1 454 ? -22.688 1.803 30.641 1.00 90.88 454 GLY A O 1
ATOM 3728 N N . GLN A 1 455 ? -23.324 3.896 30.143 1.00 93.94 455 GLN A N 1
ATOM 3729 C CA . GLN A 1 455 ? -24.087 4.174 31.358 1.00 93.94 455 GLN A CA 1
ATOM 3730 C C . GLN A 1 455 ? -25.581 3.982 31.096 1.00 93.94 455 GLN A C 1
ATOM 3732 O O . GLN A 1 455 ? -26.100 4.405 30.058 1.00 93.94 455 GLN A O 1
ATOM 3737 N N . LEU A 1 456 ? -26.284 3.331 32.022 1.00 95.19 456 LEU A N 1
ATOM 3738 C CA . LEU A 1 456 ? -27.731 3.154 31.948 1.00 95.19 456 LEU A CA 1
ATOM 3739 C C . LEU A 1 456 ? -28.415 4.520 32.063 1.00 95.19 456 LEU A C 1
ATOM 3741 O O . LEU A 1 456 ? -28.251 5.221 33.056 1.00 95.19 456 LEU A O 1
ATOM 3745 N N . LYS A 1 457 ? -29.215 4.870 31.057 1.00 94.88 457 LYS A N 1
ATOM 3746 C CA . LYS A 1 457 ? -30.061 6.066 31.051 1.00 94.88 457 LYS A CA 1
ATOM 3747 C C . LYS A 1 457 ? -31.451 5.750 31.588 1.00 94.88 457 LYS A C 1
ATOM 3749 O O . LYS A 1 457 ? -31.971 6.468 32.436 1.00 94.88 457 LYS A O 1
ATOM 3754 N N . SER A 1 458 ? -32.054 4.673 31.094 1.00 95.50 458 SER A N 1
ATOM 3755 C CA . SER A 1 458 ? -33.387 4.255 31.518 1.00 95.50 458 SER A CA 1
ATOM 3756 C C . SER A 1 458 ? -33.598 2.756 31.361 1.00 95.50 458 SER A C 1
ATOM 3758 O O . SER A 1 458 ? -32.938 2.086 30.564 1.00 95.50 458 SER A O 1
ATOM 3760 N N . MET A 1 459 ? -34.542 2.239 32.136 1.00 95.06 459 MET A N 1
ATOM 3761 C CA . MET A 1 459 ? -35.026 0.868 32.072 1.00 95.06 459 MET A CA 1
ATOM 3762 C C . MET A 1 459 ? -36.542 0.897 31.900 1.00 95.06 459 MET A C 1
ATOM 3764 O O . MET A 1 459 ? -37.222 1.731 32.490 1.00 95.06 459 MET A O 1
ATOM 3768 N N . SER A 1 460 ? -37.094 -0.012 31.103 1.00 93.62 460 SER A N 1
ATOM 3769 C CA . SER A 1 460 ? -38.540 -0.179 31.012 1.00 93.62 460 SER A CA 1
ATOM 3770 C C . SER A 1 460 ? -38.945 -1.638 30.923 1.00 93.62 460 SER A C 1
ATOM 3772 O O . SER A 1 460 ? -38.215 -2.453 30.361 1.00 93.62 460 SER A O 1
ATOM 3774 N N . ILE A 1 461 ? -40.100 -1.957 31.497 1.00 91.06 461 ILE A N 1
ATOM 3775 C CA . ILE A 1 461 ? -40.673 -3.300 31.503 1.00 91.06 461 ILE A CA 1
ATOM 3776 C C . ILE A 1 461 ? -42.070 -3.232 30.905 1.00 91.06 461 ILE A C 1
ATOM 3778 O O . ILE A 1 461 ? -42.901 -2.426 31.332 1.00 91.06 461 ILE A O 1
ATOM 3782 N N . ILE A 1 462 ? -42.328 -4.090 29.923 1.00 90.62 462 ILE A N 1
ATOM 3783 C CA . ILE A 1 462 ? -43.626 -4.222 29.266 1.00 90.62 462 ILE A CA 1
ATOM 3784 C C . ILE A 1 462 ? -44.077 -5.672 29.409 1.00 90.62 462 ILE A C 1
ATOM 3786 O O . ILE A 1 462 ? -43.505 -6.575 28.801 1.00 90.62 462 ILE A O 1
ATOM 3790 N N . TYR A 1 463 ? -45.118 -5.884 30.212 1.00 86.12 463 TYR A N 1
ATOM 3791 C CA . TYR A 1 463 ? -45.818 -7.165 30.287 1.00 86.12 463 TYR A CA 1
ATOM 3792 C C . TYR A 1 463 ? -46.816 -7.276 29.128 1.00 86.12 463 TYR A C 1
ATOM 3794 O O . TYR A 1 463 ? -47.382 -6.269 28.689 1.00 86.12 463 TYR A O 1
ATOM 3802 N N . LYS A 1 464 ? -47.069 -8.498 28.649 1.00 80.88 464 LYS A N 1
ATOM 3803 C CA . LYS A 1 464 ? -47.991 -8.771 27.537 1.00 80.88 464 LYS A CA 1
ATOM 3804 C C . LYS A 1 464 ? -49.365 -8.117 27.766 1.00 80.88 464 LYS A C 1
ATOM 3806 O O . LYS A 1 464 ? -50.083 -8.460 28.702 1.00 80.88 464 LYS A O 1
ATOM 3811 N N . GLY A 1 465 ? -49.725 -7.157 26.908 1.00 71.75 465 GLY A N 1
ATOM 3812 C CA . GLY A 1 465 ? -51.011 -6.446 26.964 1.00 71.75 465 GLY A CA 1
ATOM 3813 C C . GLY A 1 465 ? -51.184 -5.479 28.145 1.00 71.75 465 GLY A C 1
ATOM 3814 O O . GLY A 1 465 ? -52.317 -5.119 28.465 1.00 71.75 465 GLY A O 1
ATOM 3815 N N . LYS A 1 466 ? -50.101 -5.072 28.824 1.00 82.19 466 LYS A N 1
ATOM 3816 C CA . LYS A 1 466 ? -50.139 -4.144 29.969 1.00 82.19 466 LYS A CA 1
ATOM 3817 C C . LYS A 1 466 ? -49.379 -2.846 29.691 1.00 82.19 466 LYS A C 1
ATOM 3819 O O . LYS A 1 466 ? -48.616 -2.731 28.736 1.00 82.19 466 LYS A O 1
ATOM 3824 N N . SER A 1 467 ? -49.591 -1.860 30.565 1.00 81.25 467 SER A N 1
ATOM 3825 C CA . SER A 1 467 ? -48.891 -0.575 30.534 1.00 81.25 467 SER A CA 1
ATOM 3826 C C . SER A 1 467 ? -47.393 -0.734 30.803 1.00 81.25 467 SER A C 1
ATOM 3828 O O . SER A 1 467 ? -47.000 -1.458 31.721 1.00 81.25 467 SER A O 1
ATOM 3830 N N . LYS A 1 468 ? -46.582 0.013 30.052 1.00 86.94 468 LYS A N 1
ATOM 3831 C CA . LYS A 1 468 ? -45.135 0.151 30.246 1.00 86.94 468 LYS A CA 1
ATOM 3832 C C . LYS A 1 468 ? -44.828 0.725 31.633 1.00 86.94 468 LYS A C 1
ATOM 3834 O O . LYS A 1 468 ? -45.384 1.753 32.011 1.00 86.94 468 LYS A O 1
ATOM 3839 N N . ILE A 1 469 ? -43.941 0.067 32.375 1.00 88.19 469 ILE A N 1
ATOM 3840 C CA . ILE A 1 469 ? -43.349 0.595 33.609 1.00 88.19 469 ILE A CA 1
ATOM 3841 C C . ILE A 1 469 ? -41.971 1.139 33.250 1.00 88.19 469 ILE A C 1
ATOM 3843 O O . ILE A 1 469 ? -41.182 0.420 32.642 1.00 88.19 469 ILE A O 1
ATOM 3847 N N . GLU A 1 470 ? -41.681 2.385 33.609 1.00 89.06 470 GLU A N 1
ATOM 3848 C CA . GLU A 1 470 ? -40.430 3.062 33.264 1.00 89.06 470 GLU A CA 1
ATOM 3849 C C . GLU A 1 470 ? -39.646 3.469 34.509 1.00 89.06 470 GLU A C 1
ATOM 3851 O O . GLU A 1 470 ? -40.232 3.788 35.540 1.00 89.06 470 GLU A O 1
ATOM 3856 N N . TYR A 1 471 ? -38.324 3.451 34.381 1.00 88.75 471 TYR A N 1
ATOM 3857 C CA . TYR A 1 471 ? -37.364 3.860 35.389 1.00 88.75 471 TYR A CA 1
ATOM 3858 C C . TYR A 1 471 ? -36.303 4.760 34.757 1.00 88.75 471 TYR A C 1
ATOM 3860 O O . TYR A 1 471 ? -35.657 4.384 33.773 1.00 88.75 471 TYR A O 1
ATOM 3868 N N . ASP A 1 472 ? -36.114 5.939 35.339 1.00 88.81 472 ASP A N 1
ATOM 3869 C CA . ASP A 1 472 ? -35.060 6.886 34.992 1.00 88.81 472 ASP A CA 1
ATOM 3870 C C . ASP A 1 472 ? -33.857 6.657 35.916 1.00 88.81 472 ASP A C 1
ATOM 3872 O O . ASP A 1 472 ? -33.918 6.905 37.123 1.00 88.81 472 ASP A O 1
ATOM 3876 N N . ALA A 1 473 ? -32.745 6.187 35.347 1.00 83.88 473 ALA A N 1
ATOM 3877 C CA . ALA A 1 473 ? -31.548 5.848 36.111 1.00 83.88 473 ALA A CA 1
ATOM 3878 C C . ALA A 1 473 ? -30.752 7.074 36.583 1.00 83.88 473 ALA A C 1
ATOM 3880 O O . ALA A 1 473 ? -29.981 6.956 37.540 1.00 83.88 473 ALA A O 1
ATOM 3881 N N . ILE A 1 474 ? -30.954 8.230 35.940 1.00 81.56 474 ILE A N 1
ATOM 3882 C CA . ILE A 1 474 ? -30.325 9.506 36.301 1.00 81.56 474 ILE A CA 1
ATOM 3883 C C . ILE A 1 474 ? -31.058 10.102 37.500 1.00 81.56 474 ILE A C 1
ATOM 3885 O O . ILE A 1 474 ? -30.428 10.539 38.459 1.00 81.56 474 ILE A O 1
ATOM 3889 N N . ARG A 1 475 ? -32.395 10.096 37.457 1.00 84.75 475 ARG A N 1
ATOM 3890 C CA . ARG A 1 475 ? -33.241 10.632 38.534 1.00 84.75 475 ARG A CA 1
ATOM 3891 C C . ARG A 1 475 ? -33.501 9.639 39.663 1.00 84.75 475 ARG A C 1
ATOM 3893 O O . ARG A 1 475 ? -34.036 10.051 40.682 1.00 84.75 475 ARG A O 1
ATOM 3900 N N . ASN A 1 476 ? -33.153 8.365 39.479 1.00 82.50 476 ASN A N 1
ATOM 3901 C CA . ASN A 1 476 ? -33.439 7.271 40.412 1.00 82.50 476 ASN A CA 1
ATOM 3902 C C . ASN A 1 476 ? -34.941 7.130 40.721 1.00 82.50 476 ASN A C 1
ATOM 3904 O O . ASN A 1 476 ? -35.331 6.929 41.865 1.00 82.50 476 ASN A O 1
ATOM 3908 N N . THR A 1 477 ? -35.806 7.287 39.713 1.00 80.56 477 THR A N 1
ATOM 3909 C CA . THR A 1 477 ? -37.267 7.294 39.911 1.00 80.56 477 THR A CA 1
ATOM 3910 C C . THR A 1 477 ? -37.993 6.386 38.915 1.00 80.56 477 THR A C 1
ATOM 3912 O O . THR A 1 477 ? -37.620 6.362 37.739 1.00 80.56 477 THR A O 1
ATOM 3915 N N . PRO A 1 478 ? -39.046 5.654 39.337 1.00 77.88 478 PRO A N 1
ATOM 3916 C CA . PRO A 1 478 ? -39.592 5.570 40.697 1.00 77.88 478 PRO A CA 1
ATOM 3917 C C . PRO A 1 478 ? -38.809 4.580 41.591 1.00 77.88 478 PRO A C 1
ATOM 3919 O O . PRO A 1 478 ? -38.479 3.472 41.168 1.00 77.88 478 PRO A O 1
ATOM 3922 N N . GLU A 1 479 ? -38.503 4.991 42.824 1.00 76.00 479 GLU A N 1
ATOM 3923 C CA . GLU A 1 479 ? -37.642 4.264 43.780 1.00 76.00 479 GLU A CA 1
ATOM 3924 C C . GLU A 1 479 ? -38.362 3.095 44.485 1.00 76.00 479 GLU A C 1
ATOM 3926 O O . GLU A 1 479 ? -37.741 2.132 44.922 1.00 76.00 479 GLU A O 1
ATOM 3931 N N . ASP A 1 480 ? -39.691 3.150 44.572 1.00 78.69 480 ASP A N 1
ATOM 3932 C CA . ASP A 1 480 ? -40.545 2.163 45.243 1.00 78.69 480 ASP A CA 1
ATOM 3933 C C . ASP A 1 480 ? -40.731 0.867 44.435 1.00 78.69 480 ASP A C 1
ATOM 3935 O O . ASP A 1 480 ? -41.096 -0.177 44.980 1.00 78.69 480 ASP A O 1
ATOM 3939 N N . VAL A 1 481 ? -40.467 0.915 43.127 1.00 84.00 481 VAL A N 1
ATOM 3940 C CA . VAL A 1 481 ? -40.707 -0.197 42.192 1.00 84.00 481 VAL A CA 1
ATOM 3941 C C . VAL A 1 481 ? -39.404 -0.848 41.710 1.00 84.00 481 VAL A C 1
ATOM 3943 O O . VAL A 1 481 ? -39.404 -2.021 41.313 1.00 84.00 481 VAL A O 1
ATOM 3946 N N . PHE A 1 482 ? -38.290 -0.117 41.775 1.00 87.00 482 PHE A N 1
ATOM 3947 C CA . PHE A 1 482 ? -36.973 -0.551 41.319 1.00 87.00 482 PHE A CA 1
ATOM 3948 C C . PHE A 1 482 ? -35.941 -0.417 42.432 1.00 87.00 482 PHE A C 1
ATOM 3950 O O . PHE A 1 482 ? -35.857 0.605 43.102 1.00 87.00 482 PHE A O 1
ATOM 3957 N N . LYS A 1 483 ? -35.101 -1.439 42.588 1.00 87.81 483 LYS A N 1
ATOM 3958 C CA . LYS A 1 483 ? -33.973 -1.425 43.511 1.00 87.81 483 LYS A CA 1
ATOM 3959 C C . LYS A 1 483 ? -32.681 -1.237 42.727 1.00 87.81 483 LYS A C 1
ATOM 3961 O O . LYS A 1 483 ? -32.319 -2.073 41.901 1.00 87.81 483 LYS A O 1
ATOM 3966 N N . LYS A 1 484 ? -31.975 -0.140 42.995 1.00 88.38 484 LYS A N 1
ATOM 3967 C CA . LYS A 1 484 ? -30.632 0.107 42.464 1.00 88.38 484 LYS A CA 1
ATOM 3968 C C . LYS A 1 484 ? -29.591 -0.506 43.403 1.00 88.38 484 LYS A C 1
ATOM 3970 O O . LYS A 1 484 ? -29.505 -0.128 44.566 1.00 88.38 484 LYS A O 1
ATOM 3975 N N . ASN A 1 485 ? -28.812 -1.445 42.881 1.00 88.31 485 ASN A N 1
ATOM 3976 C CA . ASN A 1 485 ? -27.628 -2.025 43.513 1.00 88.31 485 ASN A CA 1
ATOM 3977 C C . ASN A 1 485 ? -26.361 -1.398 42.894 1.00 88.31 485 ASN A C 1
ATOM 3979 O O . ASN A 1 485 ? -26.443 -0.689 41.891 1.00 88.31 485 ASN A O 1
ATOM 3983 N N . ASP A 1 486 ? -25.173 -1.718 43.415 1.00 86.56 486 ASP A N 1
ATOM 3984 C CA . ASP A 1 486 ? -23.897 -1.152 42.928 1.00 86.56 486 ASP A CA 1
ATOM 3985 C C . ASP A 1 486 ? -23.618 -1.419 41.439 1.00 86.56 486 ASP A C 1
ATOM 3987 O O . ASP A 1 486 ? -22.906 -0.667 40.775 1.00 86.56 486 ASP A O 1
ATOM 3991 N N . THR A 1 487 ? -24.171 -2.504 40.893 1.00 89.44 487 THR A N 1
ATOM 3992 C CA . THR A 1 487 ? -23.872 -2.969 39.529 1.00 89.44 487 THR A CA 1
ATOM 3993 C C . THR A 1 487 ? -25.078 -2.982 38.596 1.00 89.44 487 THR A C 1
ATOM 3995 O O . THR A 1 487 ? -24.909 -3.091 37.378 1.00 89.44 487 THR A O 1
ATOM 3998 N N . SER A 1 488 ? -26.300 -2.882 39.121 1.00 92.25 488 SER A N 1
ATOM 3999 C CA . SER A 1 488 ? -27.523 -3.066 38.336 1.00 92.25 488 SER A CA 1
ATOM 4000 C C . SER A 1 488 ? -28.744 -2.408 38.969 1.00 92.25 488 SER A C 1
ATOM 4002 O O . SER A 1 488 ? -28.746 -2.048 40.141 1.00 92.25 488 SER A O 1
ATOM 4004 N N . VAL A 1 489 ? -29.783 -2.249 38.158 1.00 91.50 489 VAL A N 1
ATOM 4005 C CA . VAL A 1 489 ? -31.131 -1.870 38.570 1.00 91.50 489 VAL A CA 1
ATOM 4006 C C . VAL A 1 489 ? -32.021 -3.084 38.371 1.00 91.50 489 VAL A C 1
ATOM 4008 O O . VAL A 1 489 ? -32.055 -3.651 37.278 1.00 91.50 489 VAL A O 1
ATOM 4011 N N . GLU A 1 490 ? -32.726 -3.474 39.424 1.00 91.25 490 GLU A N 1
ATOM 4012 C CA . GLU A 1 490 ? -33.597 -4.644 39.475 1.00 91.25 490 GLU A CA 1
ATOM 4013 C C . GLU A 1 490 ? -35.041 -4.208 39.715 1.00 91.25 490 GLU A C 1
ATOM 4015 O O . GLU A 1 490 ? -35.315 -3.332 40.536 1.00 91.25 490 GLU A O 1
ATOM 4020 N N . TYR A 1 491 ? -35.989 -4.832 39.026 1.00 88.00 491 TYR A N 1
ATOM 4021 C CA . TYR A 1 491 ? -37.404 -4.626 39.312 1.00 88.00 491 TYR A CA 1
ATOM 4022 C C . TYR A 1 491 ? -37.843 -5.454 40.521 1.00 88.00 491 TYR A C 1
ATOM 4024 O O . TYR A 1 491 ? -37.752 -6.681 40.507 1.00 88.00 491 TYR A O 1
ATOM 4032 N N . VAL A 1 492 ? -38.372 -4.792 41.550 1.00 86.25 492 VAL A N 1
ATOM 4033 C CA . VAL A 1 492 ? -38.845 -5.441 42.788 1.00 86.25 492 VAL A CA 1
ATOM 4034 C C . VAL A 1 492 ? -40.363 -5.369 42.960 1.00 86.25 492 VAL A C 1
ATOM 4036 O O . VAL A 1 492 ? -40.924 -6.122 43.755 1.00 86.25 492 VAL A O 1
ATOM 4039 N N . GLY A 1 493 ? -41.050 -4.532 42.177 1.00 79.81 493 GLY A N 1
ATOM 4040 C CA . GLY A 1 493 ? -42.494 -4.317 42.287 1.00 79.81 493 GLY A CA 1
ATOM 4041 C C . GLY A 1 493 ? -43.344 -5.583 42.117 1.00 79.81 493 GLY A C 1
ATOM 4042 O O . GLY A 1 493 ? -43.008 -6.485 41.354 1.00 79.81 493 GLY A O 1
ATOM 4043 N N . ASN A 1 494 ? -44.484 -5.650 42.810 1.00 74.56 494 ASN A N 1
ATOM 4044 C CA . ASN A 1 494 ? -45.443 -6.771 42.754 1.00 74.56 494 ASN A CA 1
ATOM 4045 C C . ASN A 1 494 ? -46.669 -6.475 41.873 1.00 74.56 494 ASN A C 1
ATOM 4047 O O . ASN A 1 494 ? -47.705 -7.113 42.016 1.00 74.56 494 ASN A O 1
ATOM 4051 N N . LYS A 1 495 ? -46.585 -5.474 40.988 1.00 70.06 495 LYS A N 1
ATOM 4052 C CA . LYS A 1 495 ? -47.763 -4.942 40.285 1.00 70.06 495 LYS A CA 1
ATOM 4053 C C . LYS A 1 495 ? -48.364 -5.924 39.271 1.00 70.06 495 LYS A C 1
ATOM 4055 O O . LYS A 1 495 ? -49.566 -5.875 39.033 1.00 70.06 495 LYS A O 1
ATOM 4060 N N . TYR A 1 496 ? -47.541 -6.785 38.672 1.00 74.81 496 TYR A N 1
ATOM 4061 C CA . TYR A 1 496 ? -47.963 -7.753 37.662 1.00 74.81 496 TYR A CA 1
ATOM 4062 C C . TYR A 1 496 ? -47.255 -9.094 37.870 1.00 74.81 496 TYR A C 1
ATOM 4064 O O . TYR A 1 496 ? -46.087 -9.125 38.265 1.00 74.81 496 TYR A O 1
ATOM 4072 N N . GLU A 1 497 ? -47.964 -10.188 37.591 1.00 73.31 497 GLU A N 1
ATOM 4073 C CA . GLU A 1 497 ? -47.366 -11.519 37.496 1.00 73.31 497 GLU A CA 1
ATOM 4074 C C . GLU A 1 497 ? -46.472 -11.602 36.256 1.00 73.31 497 GLU A C 1
ATOM 4076 O O . GLU A 1 497 ? -46.766 -11.015 35.209 1.00 73.31 497 GLU A O 1
ATOM 4081 N N . MET A 1 498 ? -45.356 -12.317 36.389 1.00 74.69 498 MET A N 1
ATOM 4082 C CA . MET A 1 498 ? -44.473 -12.594 35.265 1.00 74.69 498 MET A CA 1
ATOM 4083 C C . MET A 1 498 ? -45.219 -13.411 34.218 1.00 74.69 498 MET A C 1
ATOM 4085 O O . MET A 1 498 ? -45.746 -14.476 34.520 1.00 74.69 498 MET A O 1
ATOM 4089 N N . ALA A 1 499 ? -45.245 -12.907 32.990 1.00 81.12 499 ALA A N 1
ATOM 4090 C CA . ALA A 1 499 ? -45.917 -13.556 31.879 1.00 81.12 499 ALA A CA 1
ATOM 4091 C C . ALA A 1 499 ? -44.945 -13.776 30.725 1.00 81.12 499 ALA A C 1
ATOM 4093 O O . ALA A 1 499 ? -43.987 -13.017 30.539 1.00 81.12 499 ALA A O 1
ATOM 4094 N N . ASP A 1 500 ? -45.233 -14.795 29.925 1.00 84.06 500 ASP A N 1
ATOM 4095 C CA . ASP A 1 500 ? -44.528 -15.036 28.676 1.00 84.06 500 ASP A CA 1
ATOM 4096 C C . ASP A 1 500 ? -44.556 -13.801 27.760 1.00 84.06 500 ASP A C 1
ATOM 4098 O O . ASP A 1 500 ? -45.547 -13.058 27.729 1.00 84.06 500 ASP A O 1
ATOM 4102 N N . LEU A 1 501 ? -43.457 -13.573 27.034 1.00 87.44 501 LEU A N 1
ATOM 4103 C CA . LEU A 1 501 ? -43.219 -12.374 26.222 1.00 87.44 501 LEU A CA 1
ATOM 4104 C C . LEU A 1 501 ? -43.188 -11.073 27.046 1.00 87.44 501 LEU A C 1
ATOM 4106 O O . LEU A 1 501 ? -43.694 -10.034 26.618 1.00 87.44 501 LEU A O 1
ATOM 4110 N N . THR A 1 502 ? -42.587 -11.113 28.239 1.00 90.31 502 THR A N 1
ATOM 4111 C CA . THR A 1 502 ? -42.246 -9.885 28.976 1.00 90.31 502 THR A CA 1
ATOM 4112 C C . THR A 1 502 ? -40.999 -9.252 28.362 1.00 90.31 502 THR A C 1
ATOM 4114 O O . THR A 1 502 ? -39.962 -9.905 28.239 1.00 90.31 502 THR A O 1
ATOM 4117 N N . TYR A 1 503 ? -41.081 -7.970 28.008 1.00 92.75 503 TYR A N 1
ATOM 4118 C CA . TYR A 1 503 ? -39.967 -7.212 27.440 1.00 92.75 503 TYR A CA 1
ATOM 4119 C C . TYR A 1 503 ? -39.297 -6.370 28.518 1.00 92.75 503 TYR A C 1
ATOM 4121 O O . TYR A 1 503 ? -39.956 -5.570 29.182 1.00 92.75 503 TYR A O 1
ATOM 4129 N N . VAL A 1 504 ? -37.982 -6.509 28.656 1.00 93.50 504 VAL A N 1
ATOM 4130 C CA . VAL A 1 504 ? -37.151 -5.623 29.477 1.00 93.50 504 VAL A CA 1
ATOM 4131 C C . VAL A 1 504 ? -36.231 -4.846 28.556 1.00 93.50 504 VAL A C 1
ATOM 4133 O O . VAL A 1 504 ? -35.348 -5.424 27.927 1.00 93.50 504 VAL A O 1
ATOM 4136 N N . THR A 1 505 ? -36.428 -3.538 28.476 1.00 95.69 505 THR A N 1
ATOM 4137 C CA . THR A 1 505 ? -35.632 -2.656 27.625 1.00 95.69 505 THR A CA 1
ATOM 4138 C C . THR A 1 505 ? -34.708 -1.798 28.481 1.00 95.69 505 THR A C 1
ATOM 4140 O O . THR A 1 505 ? -35.172 -1.042 29.330 1.00 95.69 505 THR A O 1
ATOM 4143 N N . CYS A 1 506 ? -33.405 -1.889 28.233 1.00 95.88 506 CYS A N 1
ATOM 4144 C CA . CYS A 1 506 ? -32.351 -1.112 28.873 1.00 95.88 506 CYS A CA 1
ATOM 4145 C C . CYS A 1 506 ? -31.759 -0.133 27.848 1.00 95.88 506 CYS A C 1
ATOM 4147 O O . CYS A 1 506 ? -31.192 -0.560 26.842 1.00 95.88 506 CYS A O 1
ATOM 4149 N N . SER A 1 507 ? -31.881 1.172 28.086 1.00 96.62 507 SER A N 1
ATOM 4150 C CA . SER A 1 507 ? -31.309 2.212 27.226 1.00 96.62 507 SER A CA 1
ATOM 4151 C C . SER A 1 507 ? -29.992 2.709 27.806 1.00 96.62 507 SER A C 1
ATOM 4153 O O . SER A 1 507 ? -29.969 3.241 28.915 1.00 96.62 507 SER A O 1
ATOM 4155 N N . TYR A 1 508 ? -28.917 2.619 27.030 1.00 95.50 508 TYR A N 1
ATOM 4156 C CA . TYR A 1 508 ? -27.573 3.031 27.422 1.00 95.50 508 TYR A CA 1
ATOM 4157 C C . TYR A 1 508 ? -27.084 4.241 26.625 1.00 95.50 508 TYR A C 1
ATOM 4159 O O . TYR A 1 508 ? -27.380 4.396 25.436 1.00 95.50 508 TYR A O 1
ATOM 4167 N N . THR A 1 509 ? -26.282 5.077 27.276 1.00 94.50 509 THR A N 1
ATOM 4168 C CA . THR A 1 509 ? -25.554 6.193 26.661 1.00 94.50 509 THR A CA 1
ATOM 4169 C C . THR A 1 509 ? -24.058 6.069 26.904 1.00 94.50 509 THR A C 1
ATOM 4171 O O . THR A 1 509 ? -23.648 5.598 27.957 1.00 94.50 509 THR A O 1
ATOM 4174 N N . ALA A 1 510 ? -23.243 6.531 25.962 1.00 93.69 510 ALA A N 1
ATOM 4175 C CA . ALA A 1 510 ? -21.791 6.618 26.096 1.00 93.69 510 ALA A CA 1
ATOM 4176 C C . ALA A 1 510 ? -21.359 8.055 25.786 1.00 93.69 510 ALA A C 1
ATOM 4178 O O . ALA A 1 510 ? -21.729 8.589 24.741 1.00 93.69 510 ALA A O 1
ATOM 4179 N N . PHE A 1 511 ? -20.619 8.699 26.696 1.00 92.06 511 PHE A N 1
ATOM 4180 C CA . PHE A 1 511 ? -20.199 10.107 26.561 1.00 92.06 511 PHE A CA 1
ATOM 4181 C C . PHE A 1 511 ? -21.367 11.061 26.238 1.00 92.06 511 PHE A C 1
ATOM 4183 O O . PHE A 1 511 ? -21.273 11.919 25.361 1.00 92.06 511 PHE A O 1
ATOM 4190 N N . GLY A 1 512 ? -22.520 10.848 26.883 1.00 87.62 512 GLY A N 1
ATOM 4191 C CA . GLY A 1 512 ? -23.739 11.634 26.659 1.00 87.62 512 GLY A CA 1
ATOM 4192 C C . GLY A 1 512 ? -24.462 11.377 25.328 1.00 87.62 512 GLY A C 1
ATOM 4193 O O . GLY A 1 512 ? -25.500 11.989 25.081 1.00 87.62 512 GLY A O 1
ATOM 4194 N N . LYS A 1 513 ? -23.970 10.467 24.476 1.00 91.12 513 LYS A N 1
ATOM 4195 C CA . LYS A 1 513 ? -24.609 10.092 23.204 1.00 91.12 513 LYS A CA 1
ATOM 4196 C C . LYS A 1 513 ? -25.368 8.762 23.310 1.00 91.12 513 LYS A C 1
ATOM 4198 O O . LYS A 1 513 ? -24.986 7.916 24.122 1.00 91.12 513 LYS A O 1
ATOM 4203 N N . PRO A 1 514 ? -26.430 8.543 22.507 1.00 90.81 514 PRO A N 1
ATOM 4204 C CA . PRO A 1 514 ? -27.104 7.245 22.424 1.00 90.81 514 PRO A CA 1
ATOM 4205 C C . PRO A 1 514 ? -26.122 6.130 22.046 1.00 90.81 514 PRO A C 1
ATOM 4207 O O . PRO A 1 514 ? -25.360 6.293 21.098 1.00 90.81 514 PRO A O 1
ATOM 4210 N N . TYR A 1 515 ? -26.144 5.014 22.781 1.00 93.56 515 TYR A N 1
ATOM 4211 C CA . TYR A 1 515 ? -25.238 3.884 22.560 1.00 93.56 515 TYR A CA 1
ATOM 4212 C C . TYR A 1 515 ? -26.009 2.631 22.130 1.00 93.56 515 TYR A C 1
ATOM 4214 O O . TYR A 1 515 ? -26.101 2.334 20.939 1.00 93.56 515 TYR A O 1
ATOM 4222 N N . ILE A 1 516 ? -26.601 1.916 23.086 1.00 94.00 516 ILE A N 1
ATOM 4223 C CA . ILE A 1 516 ? -27.285 0.641 22.852 1.00 94.00 516 ILE A CA 1
ATOM 4224 C C . ILE A 1 516 ? -28.660 0.663 23.515 1.00 94.00 516 ILE A C 1
ATOM 4226 O O . ILE A 1 516 ? -28.805 1.123 24.648 1.00 94.00 516 ILE A O 1
ATOM 4230 N N . LEU A 1 517 ? -29.657 0.121 22.821 1.00 95.50 517 LEU A N 1
ATOM 4231 C CA . LEU A 1 517 ? -30.953 -0.247 23.373 1.00 95.50 517 LEU A CA 1
ATOM 4232 C C . LEU A 1 517 ? -31.034 -1.771 23.441 1.00 95.50 517 LEU A C 1
ATOM 4234 O O . LEU A 1 517 ? -31.241 -2.433 22.426 1.00 95.50 517 LEU A O 1
ATOM 4238 N N . GLN A 1 518 ? -30.856 -2.334 24.631 1.00 94.62 518 GLN A N 1
ATOM 4239 C CA . GLN A 1 518 ? -30.927 -3.776 24.833 1.00 94.62 518 GLN A CA 1
ATOM 4240 C C . GLN A 1 518 ? -32.345 -4.174 25.226 1.00 94.62 518 GLN A C 1
ATOM 4242 O O . GLN A 1 518 ? -32.838 -3.766 26.271 1.00 94.62 518 GLN A O 1
ATOM 4247 N N . THR A 1 519 ? -32.981 -5.006 24.416 1.00 95.12 519 THR A N 1
ATOM 4248 C CA . THR A 1 519 ? -34.281 -5.612 24.682 1.00 95.12 519 THR A CA 1
ATOM 4249 C C . THR A 1 519 ? -34.074 -7.074 25.048 1.00 95.12 519 THR A C 1
ATOM 4251 O O . THR A 1 519 ? -33.461 -7.844 24.314 1.00 95.12 519 THR A O 1
ATOM 4254 N N . LYS A 1 520 ? -34.563 -7.468 26.213 1.00 93.75 520 LYS A N 1
ATOM 4255 C CA . LYS A 1 520 ? -34.597 -8.856 26.657 1.00 93.75 520 LYS A CA 1
ATOM 4256 C C . LYS A 1 520 ? -36.034 -9.331 26.553 1.00 93.75 520 LYS A C 1
ATOM 4258 O O . LYS A 1 520 ? -36.907 -8.742 27.189 1.00 93.75 520 LYS A O 1
ATOM 4263 N N . VAL A 1 521 ? -36.269 -10.354 25.747 1.00 92.19 521 VAL A N 1
ATOM 4264 C CA . VAL A 1 521 ? -37.577 -10.992 25.605 1.00 92.19 521 VAL A CA 1
ATOM 4265 C C . VAL A 1 521 ? -37.571 -12.222 26.495 1.00 92.19 521 VAL A C 1
ATOM 4267 O O . VAL A 1 521 ? -36.802 -13.157 26.278 1.00 92.19 521 VAL A O 1
ATOM 4270 N N . MET A 1 522 ? -38.376 -12.190 27.549 1.00 91.00 522 MET A N 1
ATOM 4271 C CA . MET A 1 522 ? -38.456 -13.285 28.506 1.00 91.00 522 MET A CA 1
ATOM 4272 C C . MET A 1 522 ? -39.437 -14.337 27.998 1.00 91.00 522 MET A C 1
ATOM 4274 O O . MET A 1 522 ? -40.616 -14.036 27.803 1.00 91.00 522 MET A O 1
ATOM 4278 N N . HIS A 1 523 ? -38.942 -15.562 27.831 1.00 89.06 523 HIS A N 1
ATOM 4279 C CA . HIS A 1 523 ? -39.734 -16.744 27.506 1.00 89.06 523 HIS A CA 1
ATOM 4280 C C . HIS A 1 523 ? -39.866 -17.607 28.755 1.00 89.06 523 HIS A C 1
ATOM 4282 O O . HIS A 1 523 ? -38.874 -18.172 29.231 1.00 89.06 523 HIS A O 1
ATOM 4288 N N . TYR A 1 524 ? -41.071 -17.682 29.310 1.00 83.06 524 TYR A N 1
ATOM 4289 C CA . TYR A 1 524 ? -41.332 -18.444 30.530 1.00 83.06 524 TYR A CA 1
ATOM 4290 C C . TYR A 1 524 ? -41.771 -19.856 30.151 1.00 83.06 524 TYR A C 1
ATOM 4292 O O . TYR A 1 524 ? -42.839 -20.057 29.582 1.00 83.06 524 TYR A O 1
ATOM 4300 N N . ASN A 1 525 ? -40.942 -20.852 30.466 1.00 70.44 525 ASN A N 1
ATOM 4301 C CA . ASN A 1 525 ? -41.312 -22.246 30.238 1.00 70.44 525 ASN A CA 1
ATOM 4302 C C . ASN A 1 525 ? -42.204 -22.748 31.380 1.00 70.44 525 ASN A C 1
ATOM 4304 O O . ASN A 1 525 ? -41.750 -22.853 32.519 1.00 70.44 525 ASN A O 1
ATOM 4308 N N . GLU A 1 526 ? -43.418 -23.193 31.058 1.00 56.50 526 GLU A N 1
ATOM 4309 C CA . GLU A 1 526 ? -44.340 -23.898 31.968 1.00 56.50 526 GLU A CA 1
ATOM 4310 C C . GLU A 1 526 ? -43.863 -25.315 32.369 1.00 56.50 526 GLU A C 1
ATOM 4312 O O . GLU A 1 526 ? -44.657 -26.183 32.727 1.00 56.50 526 GLU A O 1
ATOM 4317 N N . LEU A 1 527 ? -42.552 -25.589 32.371 1.00 52.94 527 LEU A N 1
ATOM 4318 C CA . LEU A 1 527 ? -42.000 -26.897 32.768 1.00 52.94 527 LEU A CA 1
ATOM 4319 C C . LEU A 1 527 ? -42.285 -27.263 34.236 1.00 52.94 527 LEU A C 1
ATOM 4321 O O . LEU A 1 527 ? -42.020 -28.387 34.661 1.00 52.94 527 LEU A O 1
ATOM 4325 N N . ARG A 1 528 ? -42.866 -26.339 35.006 1.00 48.59 528 ARG A N 1
ATOM 4326 C CA . ARG A 1 528 ? -43.273 -26.542 36.396 1.00 48.59 528 ARG A CA 1
ATOM 4327 C C . ARG A 1 528 ? -44.407 -27.553 36.585 1.00 48.59 528 ARG A C 1
ATOM 4329 O O . ARG A 1 528 ? -44.570 -28.020 37.702 1.00 48.59 528 ARG A O 1
ATOM 4336 N N . SER A 1 529 ? -45.163 -27.928 35.549 1.00 47.34 529 SER A N 1
ATOM 4337 C CA . SER A 1 529 ? -46.256 -28.904 35.715 1.00 47.34 529 SER A CA 1
ATOM 4338 C C . SER A 1 529 ? -45.850 -30.372 35.511 1.00 47.34 529 SER A C 1
ATOM 4340 O O . SER A 1 529 ? -46.654 -31.257 35.794 1.00 47.34 529 SER A O 1
ATOM 4342 N N . GLN A 1 530 ? -44.618 -30.668 35.064 1.00 47.69 530 GLN A N 1
ATOM 4343 C CA . GLN A 1 530 ? -44.182 -32.052 34.790 1.00 47.69 530 GLN A CA 1
ATOM 4344 C C . GLN A 1 530 ? -43.127 -32.619 35.752 1.00 47.69 530 GLN A C 1
ATOM 4346 O O . GLN A 1 530 ? -42.998 -33.843 35.839 1.00 47.69 530 GLN A O 1
ATOM 4351 N N . SER A 1 531 ? -42.371 -31.794 36.488 1.00 48.09 531 SER A N 1
ATOM 4352 C CA . SER A 1 531 ? -41.286 -32.304 37.348 1.00 48.09 531 SER A CA 1
ATOM 4353 C C . SER A 1 531 ? -41.780 -33.126 38.539 1.00 48.09 531 SER A C 1
ATOM 4355 O O . SER A 1 531 ? -41.095 -34.065 38.949 1.00 48.09 531 SER A O 1
ATOM 4357 N N . ASP A 1 532 ? -42.974 -32.829 39.053 1.00 51.19 532 ASP A N 1
ATOM 4358 C CA . ASP A 1 532 ? -43.471 -33.465 40.277 1.00 51.19 532 ASP A CA 1
ATOM 4359 C C . ASP A 1 532 ? -44.074 -34.856 40.020 1.00 51.19 532 ASP A C 1
ATOM 4361 O O . ASP A 1 532 ? -44.008 -35.725 40.892 1.00 51.19 532 ASP A O 1
ATOM 4365 N N . ASP A 1 533 ? -44.567 -35.125 38.803 1.00 53.84 533 ASP A N 1
ATOM 4366 C CA . ASP A 1 533 ? -45.109 -36.445 38.445 1.00 53.84 533 ASP A CA 1
ATOM 4367 C C . ASP A 1 533 ? -44.025 -37.387 37.881 1.00 53.84 533 ASP A C 1
ATOM 4369 O O . ASP A 1 533 ? -44.020 -38.585 38.169 1.00 53.84 533 ASP A O 1
ATOM 4373 N N . VAL A 1 534 ? -43.035 -36.864 37.143 1.00 56.66 534 VAL A N 1
ATOM 4374 C CA . VAL A 1 534 ? -41.953 -37.688 36.562 1.00 56.66 534 VAL A CA 1
ATOM 4375 C C . VAL A 1 534 ? -40.849 -37.987 37.584 1.00 56.66 534 VAL A C 1
ATOM 4377 O O . VAL A 1 534 ? -40.346 -39.115 37.636 1.00 56.66 534 VAL A O 1
ATOM 4380 N N . GLY A 1 535 ? -40.500 -37.018 38.441 1.00 56.16 535 GLY A N 1
ATOM 4381 C CA . GLY A 1 535 ? -39.481 -37.183 39.484 1.00 56.16 535 GLY A CA 1
ATOM 4382 C C . GLY A 1 535 ? -39.849 -38.265 40.500 1.00 56.16 535 GLY A C 1
ATOM 4383 O O . GLY A 1 535 ? -39.027 -39.121 40.819 1.00 56.16 535 GLY A O 1
ATOM 4384 N N . ASN A 1 536 ? -41.111 -38.317 40.930 1.00 59.62 536 ASN A N 1
ATOM 4385 C CA . ASN A 1 536 ? -41.566 -39.342 41.871 1.00 59.62 536 ASN A CA 1
ATOM 4386 C C . ASN A 1 536 ? -41.828 -40.707 41.212 1.00 59.62 536 ASN A C 1
ATOM 4388 O O . ASN A 1 536 ? -41.610 -41.733 41.855 1.00 59.62 536 ASN A O 1
ATOM 4392 N N . LYS A 1 537 ? -42.223 -40.761 39.930 1.00 65.00 537 LYS A N 1
ATOM 4393 C CA . LYS A 1 537 ? -42.456 -42.040 39.229 1.00 65.00 537 LYS A CA 1
ATOM 4394 C C . LYS A 1 537 ? -41.184 -42.741 38.753 1.00 65.00 537 LYS A C 1
ATOM 4396 O O . LYS A 1 537 ? -41.168 -43.967 38.725 1.00 65.00 537 LYS A O 1
ATOM 4401 N N . ILE A 1 538 ? -40.134 -42.007 38.373 1.00 67.25 538 ILE A N 1
ATOM 4402 C CA . ILE A 1 538 ? -38.914 -42.602 37.788 1.00 67.25 538 ILE A CA 1
ATOM 4403 C C . ILE A 1 538 ? -37.756 -42.643 38.790 1.00 67.25 538 ILE A C 1
ATOM 4405 O O . ILE A 1 538 ? -37.020 -43.627 38.849 1.00 67.25 538 ILE A O 1
ATOM 4409 N N . LEU A 1 539 ? -37.583 -41.603 39.606 1.00 68.69 539 LEU A N 1
ATOM 4410 C CA . LEU A 1 539 ? -36.383 -41.448 40.433 1.00 68.69 539 LEU A CA 1
ATOM 4411 C C . LEU A 1 539 ? -36.458 -42.296 41.715 1.00 68.69 539 LEU A C 1
ATOM 4413 O O . LEU A 1 539 ? -35.458 -42.888 42.122 1.00 68.69 539 LEU A O 1
ATOM 4417 N N . VAL A 1 540 ? -37.657 -42.461 42.285 1.00 75.69 540 VAL A N 1
ATOM 4418 C CA . VAL A 1 540 ? -37.913 -43.330 43.449 1.00 75.69 540 VAL A CA 1
ATOM 4419 C C . VAL A 1 540 ? -37.575 -44.807 43.167 1.00 75.69 540 VAL A C 1
ATOM 4421 O O . VAL A 1 540 ? -36.794 -45.374 43.936 1.00 75.69 540 VAL A O 1
ATOM 4424 N N . PRO A 1 541 ? -38.042 -45.453 42.076 1.00 78.19 541 PRO A N 1
ATOM 4425 C CA . PRO A 1 541 ? -37.652 -46.836 41.789 1.00 78.19 541 PRO A CA 1
ATOM 4426 C C . PRO A 1 541 ? -36.159 -46.997 41.458 1.00 78.19 541 PRO A C 1
ATOM 4428 O O . PRO A 1 541 ? -35.582 -48.032 41.792 1.00 78.19 541 PRO A O 1
ATOM 4431 N N . ILE A 1 542 ? -35.498 -45.985 40.878 1.00 79.38 542 ILE A N 1
ATOM 4432 C CA . ILE A 1 542 ? -34.043 -46.017 40.634 1.00 79.38 542 ILE A CA 1
ATOM 4433 C C . ILE A 1 542 ? -33.263 -45.954 41.954 1.00 79.38 542 ILE A C 1
ATOM 4435 O O . ILE A 1 542 ? -32.353 -46.758 42.156 1.00 79.38 542 ILE A O 1
ATOM 4439 N N . ILE A 1 543 ? -33.635 -45.063 42.880 1.00 80.56 543 ILE A N 1
ATOM 4440 C CA . ILE A 1 543 ? -32.997 -44.973 44.205 1.00 80.56 543 ILE A CA 1
ATOM 4441 C C . ILE A 1 543 ? -33.195 -46.276 44.992 1.00 80.56 543 ILE A C 1
ATOM 4443 O O . ILE A 1 543 ? -32.238 -46.782 45.581 1.00 80.56 543 ILE A O 1
ATOM 4447 N N . ILE A 1 544 ? -34.398 -46.860 44.960 1.00 83.25 544 ILE A N 1
ATOM 4448 C CA . ILE A 1 544 ? -34.681 -48.144 45.620 1.00 83.25 544 ILE A CA 1
ATOM 4449 C C . ILE A 1 544 ? -33.850 -49.272 44.988 1.00 83.25 544 ILE A C 1
ATOM 4451 O O . ILE A 1 544 ? -33.241 -50.058 45.712 1.00 83.25 544 ILE A O 1
ATOM 4455 N N . SER A 1 545 ? -33.753 -49.325 43.655 1.00 80.62 545 SER A N 1
ATOM 4456 C CA . SER A 1 545 ? -32.955 -50.326 42.929 1.00 80.62 545 SER A CA 1
ATOM 4457 C C . SER A 1 545 ? -31.462 -50.250 43.277 1.00 80.62 545 SER A C 1
ATOM 4459 O O . SER A 1 545 ? -30.841 -51.266 43.602 1.00 80.62 545 SER A O 1
ATOM 4461 N N . VAL A 1 546 ? -30.890 -49.040 43.303 1.00 87.25 546 VAL A N 1
ATOM 4462 C CA . VAL A 1 546 ? -29.487 -48.827 43.698 1.00 87.25 546 VAL A CA 1
ATOM 4463 C C . VAL A 1 546 ? -29.276 -49.185 45.171 1.00 87.25 546 VAL A C 1
ATOM 4465 O O . VAL A 1 546 ? -28.297 -49.856 45.500 1.00 87.25 546 VAL A O 1
ATOM 4468 N N . GLY A 1 547 ? -30.212 -48.816 46.052 1.00 86.38 547 GLY A N 1
ATOM 4469 C CA . GLY A 1 547 ? -30.170 -49.177 47.470 1.00 86.38 547 GLY A CA 1
ATOM 4470 C C . GLY A 1 547 ? -30.140 -50.692 47.688 1.00 86.38 547 GLY A C 1
ATOM 4471 O O . GLY A 1 547 ? -29.275 -51.198 48.404 1.00 86.38 547 GLY A O 1
ATOM 4472 N N . VAL A 1 548 ? -31.019 -51.436 47.010 1.00 89.56 548 VAL A N 1
ATOM 4473 C CA . VAL A 1 548 ? -31.054 -52.907 47.071 1.00 89.56 548 VAL A CA 1
ATOM 4474 C C . VAL A 1 548 ? -29.753 -53.516 46.534 1.00 89.56 548 VAL A C 1
ATOM 4476 O O . VAL A 1 548 ? -29.201 -54.423 47.158 1.00 89.56 548 VAL A O 1
ATOM 4479 N N . GLY A 1 549 ? -29.209 -52.986 45.434 1.00 90.00 549 GLY A N 1
ATOM 4480 C CA . GLY A 1 549 ? -27.926 -53.431 44.881 1.00 90.00 549 GLY A CA 1
ATOM 4481 C C . GLY A 1 549 ? -26.762 -53.283 45.868 1.00 90.00 549 GLY A C 1
ATOM 4482 O O . GLY A 1 549 ? -25.977 -54.217 46.050 1.00 90.00 549 GLY A O 1
ATOM 4483 N N . VAL A 1 550 ? -26.684 -52.150 46.572 1.00 90.38 550 V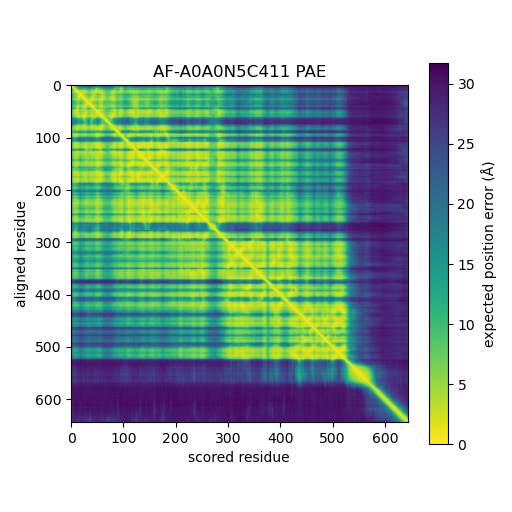AL A N 1
ATOM 4484 C CA . VAL A 1 550 ? -25.653 -51.909 47.596 1.00 90.38 550 VAL A CA 1
ATOM 4485 C C . VAL A 1 550 ? -25.809 -52.869 48.782 1.00 90.38 550 VAL A C 1
ATOM 4487 O O . VAL A 1 550 ? -24.814 -53.434 49.241 1.00 90.38 550 VAL A O 1
ATOM 4490 N N . PHE A 1 551 ? -27.036 -53.138 49.237 1.00 88.31 551 PHE A N 1
ATOM 4491 C CA . PHE A 1 551 ? -27.284 -54.102 50.318 1.00 88.31 551 PHE A CA 1
ATOM 4492 C C . PHE A 1 551 ? -26.876 -55.536 49.950 1.00 88.31 551 PHE A C 1
ATOM 4494 O O . PHE A 1 551 ? -26.291 -56.239 50.778 1.00 88.31 551 PHE A O 1
ATOM 4501 N N . ILE A 1 552 ? -27.109 -55.963 48.704 1.00 89.88 552 ILE A N 1
ATOM 4502 C CA . ILE A 1 552 ? -26.671 -57.281 48.216 1.00 89.88 552 ILE A CA 1
ATOM 4503 C C . ILE A 1 552 ? -25.139 -57.376 48.221 1.00 89.88 552 ILE A C 1
ATOM 4505 O O . ILE A 1 552 ? -24.585 -58.375 48.687 1.00 89.88 552 ILE A O 1
ATOM 4509 N N . ILE A 1 553 ? -24.440 -56.330 47.766 1.00 88.81 553 ILE A N 1
ATOM 4510 C CA . ILE A 1 553 ? -22.969 -56.289 47.766 1.00 88.81 553 ILE A CA 1
ATOM 4511 C C . ILE A 1 553 ? -22.421 -56.379 49.198 1.00 88.81 553 ILE A C 1
ATOM 4513 O O . ILE A 1 553 ? -21.503 -57.163 49.454 1.00 88.81 553 ILE A O 1
ATOM 4517 N N . ILE A 1 554 ? -23.012 -55.649 50.149 1.00 89.75 554 ILE A N 1
ATOM 4518 C CA . ILE A 1 554 ? -22.633 -55.723 51.569 1.00 89.75 554 ILE A CA 1
ATOM 4519 C C . ILE A 1 554 ? -22.843 -57.146 52.116 1.00 89.75 554 ILE A C 1
ATOM 4521 O O . ILE A 1 554 ? -21.956 -57.684 52.784 1.00 89.75 554 ILE A O 1
ATOM 4525 N N . GLY A 1 555 ? -23.958 -57.802 51.777 1.00 89.69 555 GLY A N 1
ATOM 4526 C CA . GLY A 1 555 ? -24.226 -59.193 52.160 1.00 89.69 555 GLY A CA 1
ATOM 4527 C C . GLY A 1 555 ? -23.190 -60.188 51.619 1.00 89.69 555 GLY A C 1
ATOM 4528 O O . GLY A 1 555 ? -22.726 -61.067 52.352 1.00 89.69 555 GLY A O 1
ATOM 4529 N N . ILE A 1 556 ? -22.757 -60.023 50.364 1.00 89.50 556 ILE A N 1
ATOM 4530 C CA . ILE A 1 556 ? -21.705 -60.854 49.753 1.00 89.50 556 ILE A CA 1
ATOM 4531 C C . ILE A 1 556 ? -20.367 -60.662 50.482 1.00 89.50 556 ILE A C 1
ATOM 4533 O O . ILE A 1 556 ? -19.693 -61.646 50.799 1.00 89.50 556 ILE A O 1
ATOM 4537 N N . ILE A 1 557 ? -19.993 -59.419 50.803 1.00 88.19 557 ILE A N 1
ATOM 4538 C CA . ILE A 1 557 ? -18.755 -59.114 51.538 1.00 88.19 557 ILE A CA 1
ATOM 4539 C C . ILE A 1 557 ? -18.774 -59.759 52.932 1.00 88.19 557 ILE A C 1
ATOM 4541 O O . ILE A 1 557 ? -17.774 -60.361 53.346 1.00 88.19 557 ILE A O 1
ATOM 4545 N N . LEU A 1 558 ? -19.911 -59.707 53.635 1.00 88.81 558 LEU A N 1
ATOM 4546 C CA . LEU A 1 558 ? -20.095 -60.358 54.937 1.00 88.81 558 LEU A CA 1
ATOM 4547 C C . LEU A 1 558 ? -19.990 -61.891 54.844 1.00 88.81 558 LEU A C 1
ATOM 4549 O O . LEU A 1 558 ? -19.334 -62.522 55.674 1.00 88.81 558 LEU A O 1
ATOM 4553 N N . LEU A 1 559 ? -20.551 -62.512 53.802 1.00 87.44 559 LEU A N 1
ATOM 4554 C CA . LEU A 1 559 ? -20.424 -63.958 53.576 1.00 87.44 559 LEU A CA 1
ATOM 4555 C C . LEU A 1 559 ? -18.982 -64.387 53.272 1.00 87.44 559 LEU A C 1
ATOM 4557 O O . LEU A 1 559 ? -18.526 -65.426 53.765 1.00 87.44 559 LEU A O 1
ATOM 4561 N N . ILE A 1 560 ? -18.244 -63.598 52.485 1.00 86.75 560 ILE A N 1
ATOM 4562 C CA . ILE A 1 560 ? -16.833 -63.864 52.168 1.00 86.75 560 ILE A CA 1
ATOM 4563 C C . ILE A 1 560 ? -15.974 -63.740 53.429 1.00 86.75 560 ILE A C 1
ATOM 4565 O O . ILE A 1 560 ? -15.202 -64.653 53.737 1.00 86.75 560 ILE A O 1
ATOM 4569 N N . THR A 1 561 ? -16.134 -62.660 54.197 1.00 85.12 561 THR A N 1
ATOM 4570 C CA . THR A 1 561 ? -15.405 -62.466 55.462 1.00 85.12 561 THR A CA 1
ATOM 4571 C C . THR A 1 561 ? -15.730 -63.566 56.472 1.00 85.12 561 THR A C 1
ATOM 4573 O O . THR A 1 561 ? -14.810 -64.138 57.063 1.00 85.12 561 THR A O 1
ATOM 4576 N N . PHE A 1 562 ? -16.995 -63.981 56.589 1.00 84.69 562 PHE A N 1
ATOM 4577 C CA . PHE A 1 562 ? -17.388 -65.112 57.432 1.00 84.69 562 PHE A CA 1
ATOM 4578 C C . PHE A 1 562 ? -16.751 -66.439 56.980 1.00 84.69 562 PHE A C 1
ATOM 4580 O O . PHE A 1 562 ? -16.235 -67.199 57.807 1.00 84.69 562 PHE A O 1
ATOM 4587 N N . ARG A 1 563 ? -16.699 -66.721 55.667 1.00 81.62 563 ARG A N 1
ATOM 4588 C CA . ARG A 1 563 ? -16.005 -67.910 55.128 1.00 81.62 563 ARG A CA 1
ATOM 4589 C C . ARG A 1 563 ? -14.497 -67.878 55.388 1.00 81.62 563 ARG A C 1
ATOM 4591 O O . ARG A 1 563 ? -13.928 -68.925 55.708 1.00 81.62 563 ARG A O 1
ATOM 4598 N N . ILE A 1 564 ? -13.852 -66.713 55.301 1.00 81.56 564 ILE A N 1
ATOM 4599 C CA . ILE A 1 564 ? -12.423 -66.545 55.616 1.00 81.56 564 ILE A CA 1
ATOM 4600 C C . ILE A 1 564 ? -12.167 -66.802 57.107 1.00 81.56 564 ILE A C 1
ATOM 4602 O O . ILE A 1 564 ? -11.244 -67.545 57.447 1.00 81.56 564 ILE A O 1
ATOM 4606 N N . ILE A 1 565 ? -13.010 -66.273 57.999 1.00 79.12 565 ILE A N 1
ATOM 4607 C CA . ILE A 1 565 ? -12.913 -66.514 59.448 1.00 79.12 565 ILE A CA 1
ATOM 4608 C C . ILE A 1 565 ? -13.120 -68.005 59.764 1.00 79.12 565 ILE A C 1
ATOM 4610 O O . ILE A 1 565 ? -12.347 -68.588 60.530 1.00 79.12 565 ILE A O 1
ATOM 4614 N N . LYS A 1 566 ? -14.093 -68.665 59.120 1.00 75.00 566 LYS A N 1
ATOM 4615 C CA . LYS A 1 566 ? -14.335 -70.109 59.281 1.00 75.00 566 LYS A CA 1
ATOM 4616 C C . LYS A 1 566 ? -13.165 -70.959 58.762 1.00 75.00 566 LYS A C 1
ATOM 4618 O O . LYS A 1 566 ? -12.815 -71.949 59.403 1.00 75.00 566 LYS A O 1
ATOM 4623 N N . ARG A 1 567 ? -12.509 -70.568 57.657 1.00 70.56 567 ARG A N 1
ATOM 4624 C CA . ARG A 1 567 ? -11.277 -71.226 57.170 1.00 70.56 567 ARG A CA 1
ATOM 4625 C C . ARG A 1 567 ? -10.097 -71.020 58.125 1.00 70.56 567 ARG A C 1
ATOM 4627 O O . ARG A 1 567 ? -9.412 -71.989 58.432 1.00 70.56 567 ARG A O 1
ATOM 4634 N N . ARG A 1 568 ? -9.897 -69.813 58.667 1.00 68.00 568 ARG A N 1
ATOM 4635 C CA . ARG A 1 568 ? -8.817 -69.540 59.637 1.00 68.00 568 ARG A CA 1
ATOM 4636 C C . ARG A 1 568 ? -8.979 -70.323 60.945 1.00 68.00 568 ARG A C 1
ATOM 4638 O O . ARG A 1 568 ? -7.980 -70.778 61.493 1.00 68.00 568 ARG A O 1
ATOM 4645 N N . LYS A 1 569 ? -10.214 -70.563 61.407 1.00 64.25 569 LYS A N 1
ATOM 4646 C CA . LYS A 1 569 ? -10.470 -71.435 62.571 1.00 64.25 569 LYS A CA 1
ATOM 4647 C C . LYS A 1 569 ? -10.157 -72.916 62.307 1.00 64.25 569 LYS A C 1
ATOM 4649 O O . LYS A 1 569 ? -9.742 -73.598 63.234 1.00 64.25 569 LYS A O 1
ATOM 4654 N N . LYS A 1 570 ? -10.283 -73.408 61.066 1.00 59.31 570 LYS A N 1
ATOM 4655 C CA . LYS A 1 570 ? -9.913 -74.795 60.716 1.00 59.31 570 LYS A CA 1
ATOM 4656 C C . LYS A 1 570 ? -8.399 -75.016 60.584 1.00 59.31 570 LYS A C 1
ATOM 4658 O O . LYS A 1 570 ? -7.935 -76.104 60.889 1.00 59.31 570 LYS A O 1
ATOM 4663 N N . VAL A 1 571 ? -7.625 -74.003 60.186 1.00 56.78 571 VAL A N 1
ATOM 4664 C CA . VAL A 1 571 ? -6.159 -74.132 60.030 1.00 56.78 571 VAL A CA 1
ATOM 4665 C C . VAL A 1 571 ? -5.416 -74.049 61.374 1.00 56.78 571 VAL A C 1
ATOM 4667 O O . VAL A 1 571 ? -4.388 -74.694 61.541 1.00 56.78 571 VAL A O 1
ATOM 4670 N N . LYS A 1 572 ? -5.967 -73.355 62.381 1.00 53.78 572 LYS A N 1
ATOM 4671 C CA . LYS A 1 572 ? -5.382 -73.290 63.738 1.00 53.78 572 LYS A CA 1
ATOM 4672 C C . LYS A 1 572 ? -5.531 -74.569 64.579 1.00 53.78 572 LYS A C 1
ATOM 4674 O O . LYS A 1 572 ? -4.914 -74.654 65.631 1.00 53.78 572 LYS A O 1
ATOM 4679 N N . LEU A 1 573 ? -6.312 -75.552 64.126 1.00 49.50 573 LEU A N 1
ATOM 4680 C CA . LEU A 1 573 ? -6.457 -76.855 64.794 1.00 49.50 573 LEU A CA 1
ATOM 4681 C C . LEU A 1 573 ? -5.500 -77.932 64.248 1.00 49.50 573 LEU A C 1
ATOM 4683 O O . LEU A 1 573 ? -5.420 -79.007 64.826 1.00 49.50 573 LEU A O 1
ATOM 4687 N N . LEU A 1 574 ? -4.745 -77.643 63.179 1.00 50.84 574 LEU A N 1
ATOM 4688 C CA . LEU A 1 574 ? -3.744 -78.561 62.611 1.00 50.84 574 LEU A CA 1
ATOM 4689 C C . LEU A 1 574 ? -2.294 -78.164 62.931 1.00 50.84 574 LEU A C 1
ATOM 4691 O O . LEU A 1 574 ? -1.385 -78.945 62.686 1.00 50.84 574 LEU A O 1
ATOM 4695 N N . SER A 1 575 ? -2.060 -76.994 63.534 1.00 46.94 575 SER A N 1
ATOM 4696 C CA . SER A 1 575 ? -0.728 -76.557 63.989 1.00 46.94 575 SER A CA 1
ATOM 4697 C C . SER A 1 575 ? -0.425 -76.924 65.449 1.00 46.94 575 SER A C 1
ATOM 4699 O O . SER A 1 575 ? 0.508 -76.382 66.029 1.00 46.94 575 SER A O 1
ATOM 4701 N N . MET A 1 576 ? -1.236 -77.792 66.065 1.00 47.47 576 MET A N 1
ATOM 4702 C CA . MET A 1 576 ? -1.153 -78.148 67.491 1.00 47.47 576 MET A CA 1
ATOM 4703 C C . MET A 1 576 ? -0.956 -79.661 67.724 1.00 47.47 576 MET A C 1
ATOM 4705 O O . MET A 1 576 ? -1.094 -80.132 68.846 1.00 47.47 576 MET A O 1
ATOM 4709 N N . ALA A 1 577 ? -0.612 -80.418 66.673 1.00 47.75 577 ALA A N 1
ATOM 4710 C CA . ALA A 1 577 ? -0.387 -81.870 66.710 1.00 47.75 577 ALA A CA 1
ATOM 4711 C C . ALA A 1 577 ? 1.009 -82.284 66.199 1.00 47.75 577 ALA A C 1
ATOM 4713 O O . ALA A 1 577 ? 1.185 -83.367 65.644 1.00 47.75 577 ALA A O 1
ATOM 4714 N N . SER A 1 578 ? 2.022 -81.429 66.347 1.00 38.75 578 SER A N 1
ATOM 4715 C CA . SER A 1 578 ? 3.405 -81.791 66.001 1.00 38.75 578 SER A CA 1
ATOM 4716 C C . SER A 1 578 ? 4.390 -81.137 66.966 1.00 38.75 578 SER A C 1
ATOM 4718 O O . SER A 1 578 ? 5.106 -80.206 66.615 1.00 38.75 578 SER A O 1
ATOM 4720 N N . SER A 1 579 ? 4.388 -81.643 68.199 1.00 39.25 579 SER A N 1
ATOM 4721 C CA . SER A 1 579 ? 5.508 -81.538 69.134 1.00 39.25 579 SER A CA 1
ATOM 4722 C C . SER A 1 579 ? 6.140 -82.924 69.261 1.00 39.25 579 SER A C 1
ATOM 4724 O O . SER A 1 579 ? 5.510 -83.815 69.821 1.00 39.25 579 SER A O 1
ATOM 4726 N N . ALA A 1 580 ? 7.336 -83.095 68.698 1.00 37.94 580 ALA A N 1
ATOM 4727 C CA . ALA A 1 580 ? 8.337 -84.141 68.966 1.00 37.94 580 ALA A CA 1
ATOM 4728 C C . ALA A 1 580 ? 9.494 -83.868 67.974 1.00 37.94 580 ALA A C 1
ATOM 4730 O O . ALA A 1 580 ? 9.244 -83.819 66.776 1.00 37.94 580 ALA A O 1
ATOM 4731 N N . SER A 1 581 ? 10.746 -83.596 68.326 1.00 36.41 581 SER A N 1
ATOM 4732 C CA . SER A 1 581 ? 11.462 -83.785 69.580 1.00 36.41 581 SER A CA 1
ATOM 4733 C C . SER A 1 581 ? 12.660 -82.832 69.646 1.00 36.41 581 SER A C 1
ATOM 4735 O O . SER A 1 581 ? 13.145 -82.331 68.632 1.00 36.41 581 SER A O 1
ATOM 4737 N N . ASP A 1 582 ? 13.100 -82.622 70.878 1.00 35.81 582 ASP A N 1
ATOM 4738 C CA . ASP A 1 582 ? 14.287 -81.919 71.350 1.00 35.81 582 ASP A CA 1
ATOM 4739 C C . ASP A 1 582 ? 15.598 -82.264 70.620 1.00 35.81 582 ASP A C 1
ATOM 4741 O O . ASP A 1 582 ? 15.818 -83.406 70.224 1.00 35.81 582 ASP A O 1
ATOM 4745 N N . ALA A 1 583 ? 16.528 -81.304 70.550 1.00 36.69 583 ALA A N 1
ATOM 4746 C CA . ALA A 1 583 ? 17.641 -81.217 71.512 1.00 36.69 583 ALA A CA 1
ATOM 4747 C C . ALA A 1 583 ? 18.863 -80.451 70.956 1.00 36.69 583 ALA A C 1
ATOM 4749 O O . ALA A 1 583 ? 19.415 -80.822 69.928 1.00 36.69 583 ALA A O 1
ATOM 4750 N N . SER A 1 584 ? 19.320 -79.463 71.749 1.00 30.86 584 SER A N 1
ATOM 4751 C CA . SER A 1 584 ? 20.724 -79.061 72.029 1.00 30.86 584 SER A CA 1
ATOM 4752 C C . SER A 1 584 ? 21.686 -78.714 70.871 1.00 30.86 584 SER A C 1
ATOM 4754 O O . SER A 1 584 ? 21.748 -79.386 69.862 1.00 30.86 584 SER A O 1
ATOM 4756 N N . SER A 1 585 ? 22.608 -77.756 70.946 1.00 31.61 585 SER A N 1
ATOM 4757 C CA . SER A 1 585 ? 23.009 -76.788 71.965 1.00 31.61 585 SER A CA 1
ATOM 4758 C C . SER A 1 585 ? 24.102 -75.899 71.354 1.00 31.61 585 SER A C 1
ATOM 4760 O O . SER A 1 585 ? 24.988 -76.396 70.672 1.00 31.61 585 SER A O 1
ATOM 4762 N N . MET A 1 586 ? 24.060 -74.620 71.717 1.00 30.25 586 MET A N 1
ATOM 4763 C CA . MET A 1 586 ? 25.192 -73.749 72.054 1.00 30.25 586 MET A CA 1
ATOM 4764 C C . MET A 1 586 ? 26.343 -73.443 71.070 1.00 30.25 586 MET A C 1
ATOM 4766 O O . MET A 1 586 ? 27.184 -74.268 70.738 1.00 30.25 586 MET A O 1
ATOM 4770 N N . SER A 1 587 ? 26.526 -72.119 70.967 1.00 30.11 587 SER A N 1
ATOM 4771 C CA . SER A 1 587 ? 27.788 -71.364 71.060 1.00 30.11 587 SER A CA 1
ATOM 4772 C C . SER A 1 587 ? 28.549 -71.060 69.774 1.00 30.11 587 SER A C 1
ATOM 4774 O O . SER A 1 587 ? 28.628 -71.865 68.857 1.00 30.11 587 SER A O 1
ATOM 4776 N N . GLY A 1 588 ? 29.179 -69.881 69.763 1.00 30.92 588 GLY A N 1
ATOM 4777 C CA . GLY A 1 588 ? 30.377 -69.668 68.955 1.00 30.92 588 GLY A CA 1
ATOM 4778 C C . GLY A 1 588 ? 30.401 -68.369 68.174 1.00 30.92 588 GLY A C 1
ATOM 4779 O O . GLY A 1 588 ? 29.995 -68.298 67.027 1.00 30.92 588 GLY A O 1
ATOM 4780 N N . SER A 1 589 ? 30.920 -67.335 68.812 1.00 35.75 589 SER A N 1
ATOM 4781 C CA . SER A 1 589 ? 31.188 -66.005 68.284 1.00 35.75 589 SER A CA 1
ATOM 4782 C C . SER A 1 589 ? 32.301 -65.924 67.217 1.00 35.75 589 SER A C 1
ATOM 4784 O O . SER A 1 589 ? 33.258 -66.684 67.290 1.00 35.75 589 SER A O 1
ATOM 4786 N N . ARG A 1 590 ? 32.261 -64.814 66.453 1.00 34.81 590 ARG A N 1
ATOM 4787 C CA . ARG A 1 590 ? 33.387 -63.985 65.941 1.00 34.81 590 ARG A CA 1
ATOM 4788 C C . ARG A 1 590 ? 34.212 -64.462 64.730 1.00 34.81 590 ARG A C 1
ATOM 4790 O O . ARG A 1 590 ? 34.740 -65.555 64.744 1.00 34.81 590 ARG A O 1
ATOM 4797 N N . PHE A 1 591 ? 34.430 -63.479 63.828 1.00 32.09 591 PHE A N 1
ATOM 4798 C CA . PHE A 1 591 ? 35.673 -63.112 63.101 1.00 32.09 591 PHE A CA 1
ATOM 4799 C C . PHE A 1 591 ? 36.376 -64.228 62.293 1.00 32.09 591 PHE A C 1
ATOM 4801 O O . PHE A 1 591 ? 36.488 -65.357 62.713 1.00 32.09 591 PHE A O 1
ATOM 4808 N N . SER A 1 592 ? 37.011 -64.028 61.145 1.00 31.56 592 SER A N 1
ATOM 4809 C CA . SER A 1 592 ? 37.329 -62.879 60.313 1.00 31.56 592 SER A CA 1
ATOM 4810 C C . SER A 1 592 ? 38.172 -63.399 59.147 1.00 31.56 592 SER A C 1
ATOM 4812 O O . SER A 1 592 ? 38.912 -64.356 59.328 1.00 31.56 592 SER A O 1
ATOM 4814 N N . LYS A 1 593 ? 38.191 -62.617 58.066 1.00 33.47 593 LYS A N 1
ATOM 4815 C CA . LYS A 1 593 ? 39.389 -62.283 57.282 1.00 33.47 593 LYS A CA 1
ATOM 4816 C C . LYS A 1 593 ? 40.075 -63.349 56.408 1.00 33.47 593 LYS A C 1
ATOM 4818 O O . LYS A 1 593 ? 40.503 -64.402 56.848 1.00 33.47 593 LYS A O 1
ATOM 4823 N N . LEU A 1 594 ? 40.403 -62.814 55.227 1.00 31.75 594 LEU A N 1
ATOM 4824 C CA . LEU A 1 594 ? 41.579 -63.063 54.391 1.00 31.75 594 LEU A CA 1
ATOM 4825 C C . LEU A 1 594 ? 41.561 -64.362 53.577 1.00 31.75 594 LEU A C 1
ATOM 4827 O O . LEU A 1 594 ? 41.794 -65.448 54.073 1.00 31.75 594 LEU A O 1
ATOM 4831 N N . SER A 1 595 ? 41.313 -64.246 52.271 1.00 34.00 595 SER A N 1
ATOM 4832 C CA . SER A 1 595 ? 42.327 -63.982 51.222 1.00 34.00 595 SER A CA 1
ATOM 4833 C C . SER A 1 595 ? 42.572 -65.298 50.468 1.00 34.00 595 SER A C 1
ATOM 4835 O O . SER A 1 595 ? 42.468 -66.356 51.062 1.00 34.00 595 SER A O 1
ATOM 4837 N N . ARG A 1 596 ? 42.858 -65.346 49.172 1.00 32.25 596 ARG A N 1
ATOM 4838 C CA . ARG A 1 596 ? 43.798 -64.516 48.430 1.00 32.25 596 ARG A CA 1
ATOM 4839 C C . ARG A 1 596 ? 43.673 -64.884 46.945 1.00 32.25 596 ARG A C 1
ATOM 4841 O O . ARG A 1 596 ? 43.479 -66.055 46.648 1.00 32.25 596 ARG A O 1
ATOM 4848 N N . SER A 1 597 ? 43.920 -63.882 46.094 1.00 34.28 597 SER A N 1
ATOM 4849 C CA . SER A 1 597 ? 44.610 -63.960 44.787 1.00 34.28 597 SER A CA 1
ATOM 4850 C C . SER A 1 597 ? 43.998 -64.827 43.670 1.00 34.28 597 SER A C 1
ATOM 4852 O O . SER A 1 597 ? 43.525 -65.920 43.899 1.00 34.28 597 SER A O 1
ATOM 4854 N N . SER A 1 598 ? 44.026 -64.433 42.401 1.00 34.31 598 SER A N 1
ATOM 4855 C CA . SER A 1 598 ? 44.868 -63.427 41.748 1.00 34.31 598 SER A CA 1
ATOM 4856 C C . SER A 1 598 ? 44.353 -63.143 40.345 1.00 34.31 598 SER A C 1
ATOM 4858 O O . SER A 1 598 ? 44.021 -64.068 39.618 1.00 34.31 598 SER A O 1
ATOM 4860 N N . MET A 1 599 ? 44.458 -61.855 40.011 1.00 38.03 599 MET A N 1
ATOM 4861 C CA . MET A 1 599 ? 44.973 -61.298 38.756 1.00 38.03 599 MET A CA 1
ATOM 4862 C C . MET A 1 599 ? 44.202 -61.627 37.478 1.00 38.03 599 MET A C 1
ATOM 4864 O O . MET A 1 599 ? 44.157 -62.757 37.025 1.00 38.03 599 MET A O 1
ATOM 4868 N N . ALA A 1 600 ? 43.514 -60.648 36.898 1.00 36.50 600 ALA A N 1
ATOM 4869 C CA . ALA A 1 600 ? 44.054 -59.483 36.169 1.00 36.50 600 ALA A CA 1
ATOM 4870 C C . ALA A 1 600 ? 43.765 -59.753 34.681 1.00 36.50 600 ALA A C 1
ATOM 4872 O O . ALA A 1 600 ? 43.808 -60.889 34.242 1.00 36.50 600 ALA A O 1
ATOM 4873 N N . SER A 1 601 ? 43.404 -58.796 33.846 1.00 41.78 601 SER A N 1
ATOM 4874 C CA . SER A 1 601 ? 43.493 -57.349 33.962 1.00 41.78 601 SER A CA 1
ATOM 4875 C C . SER A 1 601 ? 42.697 -56.755 32.810 1.00 41.78 601 SER A C 1
ATOM 4877 O O . SER A 1 601 ? 42.736 -57.298 31.716 1.00 41.78 601 SER A O 1
ATOM 4879 N N . GLN A 1 602 ? 42.131 -55.578 33.091 1.00 39.09 602 GLN A N 1
ATOM 4880 C CA . GLN A 1 602 ? 42.045 -54.418 32.192 1.00 39.09 602 GLN A CA 1
ATOM 4881 C C . GLN A 1 602 ? 41.166 -54.561 30.936 1.00 39.09 602 GLN A C 1
ATOM 4883 O O . GLN A 1 602 ? 41.166 -55.556 30.240 1.00 39.09 602 GLN A O 1
ATOM 4888 N N . SER A 1 603 ? 40.365 -53.576 30.557 1.00 39.53 603 SER A N 1
ATOM 4889 C CA . SER A 1 603 ? 40.184 -52.196 31.018 1.00 39.53 603 SER A CA 1
ATOM 4890 C C . SER A 1 603 ? 38.739 -51.835 30.679 1.00 39.53 603 SER A C 1
ATOM 4892 O O . SER A 1 603 ? 38.239 -52.188 29.620 1.00 39.53 603 SER A O 1
ATOM 4894 N N . ARG A 1 604 ? 37.970 -51.357 31.661 1.00 36.12 604 ARG A N 1
ATOM 4895 C CA . ARG A 1 604 ? 37.686 -49.926 31.892 1.00 36.12 604 ARG A CA 1
ATOM 4896 C C . ARG A 1 604 ? 37.080 -49.233 30.661 1.00 36.12 604 ARG A C 1
ATOM 4898 O O . ARG A 1 604 ? 37.672 -49.244 29.601 1.00 36.12 604 ARG A O 1
ATOM 4905 N N . SER A 1 605 ? 35.984 -48.496 30.764 1.00 41.59 605 SER A N 1
ATOM 4906 C CA . SER A 1 605 ? 35.099 -48.198 31.890 1.00 41.59 605 SER A CA 1
ATOM 4907 C C . SER A 1 605 ? 34.031 -47.235 31.374 1.00 41.59 605 SER A C 1
ATOM 4909 O O . SER A 1 605 ? 34.406 -46.294 30.689 1.00 41.59 605 SER A O 1
ATOM 4911 N N . LYS A 1 606 ? 32.782 -47.446 31.823 1.00 35.41 606 LYS A N 1
ATOM 4912 C CA . LYS A 1 606 ? 31.902 -46.461 32.500 1.00 35.41 606 LYS A CA 1
ATOM 4913 C C . LYS A 1 606 ? 31.546 -45.181 31.715 1.00 35.41 606 LYS A C 1
ATOM 4915 O O . LYS A 1 606 ? 32.415 -44.495 31.220 1.00 35.41 606 LYS A O 1
ATOM 4920 N N . PHE A 1 607 ? 30.306 -44.707 31.648 1.00 36.72 607 PHE A N 1
ATOM 4921 C CA . PHE A 1 607 ? 29.136 -44.819 32.529 1.00 36.72 607 PHE A CA 1
ATOM 4922 C C . PHE A 1 607 ? 27.958 -44.294 31.677 1.00 36.72 607 PHE A C 1
ATOM 4924 O O . PHE A 1 607 ? 28.077 -43.249 31.052 1.00 36.72 607 PHE A O 1
ATOM 4931 N N . SER A 1 608 ? 26.902 -45.059 31.418 1.00 38.22 608 SER A N 1
ATOM 4932 C CA . SER A 1 608 ? 25.643 -45.061 32.180 1.00 38.22 608 SER A CA 1
ATOM 4933 C C . SER A 1 608 ? 25.193 -43.701 32.737 1.00 38.22 608 SER A C 1
ATOM 4935 O O . SER A 1 608 ? 25.690 -43.253 33.766 1.00 38.22 608 SER A O 1
ATOM 4937 N N . SER A 1 609 ? 24.115 -43.156 32.177 1.00 37.41 609 SER A N 1
ATOM 4938 C CA . SER A 1 609 ? 22.878 -43.011 32.954 1.00 37.41 609 SER A CA 1
ATOM 4939 C C . SER A 1 609 ? 21.674 -42.966 32.013 1.00 37.41 609 SER A C 1
ATOM 4941 O O . SER A 1 609 ? 21.489 -42.057 31.213 1.00 37.41 609 SER A O 1
ATOM 4943 N N . SER A 1 610 ? 20.867 -44.016 32.089 1.00 38.69 610 SER A N 1
ATOM 4944 C CA . SER A 1 610 ? 19.528 -44.084 31.527 1.00 38.69 610 SER A CA 1
ATOM 4945 C C . SER A 1 610 ? 18.544 -43.573 32.572 1.00 38.69 610 SER A C 1
ATOM 4947 O O . SER A 1 610 ? 18.532 -44.084 33.696 1.00 38.69 610 SER A O 1
ATOM 4949 N N . ARG A 1 611 ? 17.647 -42.660 32.198 1.00 35.41 611 ARG A N 1
ATOM 4950 C CA . ARG A 1 611 ? 16.337 -42.598 32.847 1.00 35.41 611 ARG A CA 1
ATOM 4951 C C . ARG A 1 611 ? 15.250 -42.435 31.797 1.00 35.41 611 ARG A C 1
ATOM 4953 O O . ARG A 1 611 ? 15.177 -41.455 31.070 1.00 35.41 611 ARG A O 1
ATOM 4960 N N . SER A 1 612 ? 14.480 -43.503 31.706 1.00 40.16 612 SER A N 1
ATOM 4961 C CA . SER A 1 612 ? 13.399 -43.789 30.784 1.00 40.16 612 SER A CA 1
ATOM 4962 C C . SER A 1 612 ? 12.066 -43.210 31.241 1.00 40.16 612 SER A C 1
ATOM 4964 O O . SER A 1 612 ? 11.751 -43.249 32.430 1.00 40.16 612 SER A O 1
ATOM 4966 N N . GLY A 1 613 ? 11.223 -42.918 30.256 1.00 31.05 613 GLY A N 1
ATOM 4967 C CA . GLY A 1 613 ? 9.788 -43.188 30.307 1.00 31.05 613 GLY A CA 1
ATOM 4968 C C . GLY A 1 613 ? 8.964 -42.023 29.774 1.00 31.05 613 GLY A C 1
ATOM 4969 O O . GLY A 1 613 ? 9.274 -40.878 30.053 1.00 31.05 613 GLY A O 1
ATOM 4970 N N . SER A 1 614 ? 7.874 -42.201 29.038 1.00 36.94 614 SER A N 1
ATOM 4971 C CA . SER A 1 614 ? 7.234 -43.344 28.369 1.00 36.94 614 SER A CA 1
ATOM 4972 C C . SER A 1 614 ? 5.960 -42.779 27.705 1.00 36.94 614 SER A C 1
ATOM 4974 O O . SER A 1 614 ? 5.457 -41.778 28.208 1.00 36.94 614 SER A O 1
ATOM 4976 N N . ARG A 1 615 ? 5.379 -43.500 26.724 1.00 32.94 615 ARG A N 1
ATOM 4977 C CA . ARG A 1 615 ? 3.955 -43.436 26.275 1.00 32.94 615 ARG A CA 1
ATOM 4978 C C . ARG A 1 615 ? 3.564 -42.234 25.384 1.00 32.94 615 ARG A C 1
ATOM 4980 O O . ARG A 1 615 ? 3.982 -41.127 25.653 1.00 32.94 615 ARG A O 1
ATOM 4987 N N . ALA A 1 616 ? 2.736 -42.348 24.335 1.00 34.03 616 ALA A N 1
ATOM 4988 C CA . ALA A 1 616 ? 1.938 -43.439 23.747 1.00 34.03 616 ALA A CA 1
ATOM 4989 C C . ALA A 1 616 ? 1.526 -43.071 22.287 1.00 34.03 616 ALA A C 1
ATOM 4991 O O . ALA A 1 616 ? 1.438 -41.894 21.968 1.00 34.03 616 ALA A O 1
ATOM 4992 N N . LYS A 1 617 ? 1.442 -44.059 21.374 1.00 32.38 617 LYS A N 1
ATOM 4993 C CA . LYS A 1 617 ? 0.249 -44.576 20.631 1.00 32.38 617 LYS A CA 1
ATOM 4994 C C . LYS A 1 617 ? -0.590 -43.559 19.820 1.00 32.38 617 LYS A C 1
ATOM 4996 O O . LYS A 1 617 ? -1.181 -42.661 20.395 1.00 32.38 617 LYS A O 1
ATOM 5001 N N . SER A 1 618 ? -0.617 -43.716 18.484 1.00 33.44 618 SER A N 1
ATOM 5002 C CA . SER A 1 618 ? -1.713 -44.298 17.641 1.00 33.44 618 SER A CA 1
ATOM 5003 C C . SER A 1 618 ? -2.628 -43.200 17.069 1.00 33.44 618 SER A C 1
ATOM 5005 O O . SER A 1 618 ? -2.878 -42.244 17.780 1.00 33.44 618 SER A O 1
ATOM 5007 N N . SER A 1 619 ? -3.201 -43.205 15.863 1.00 31.00 619 SER A N 1
ATOM 5008 C CA . SER A 1 619 ? -3.442 -44.191 14.794 1.00 31.00 619 SER A CA 1
ATOM 5009 C C . SER A 1 619 ? -4.148 -43.463 13.628 1.00 31.00 619 SER A C 1
ATOM 5011 O O . SER A 1 619 ? -4.854 -42.504 13.905 1.00 31.00 619 SER A O 1
ATOM 5013 N N . MET A 1 620 ? -4.022 -43.990 12.395 1.00 30.84 620 MET A N 1
ATOM 5014 C CA . MET A 1 620 ? -5.050 -44.107 11.323 1.00 30.84 620 MET A CA 1
ATOM 5015 C C . MET A 1 620 ? -5.914 -42.862 10.972 1.00 30.84 620 MET A C 1
ATOM 5017 O O . MET A 1 620 ? -6.612 -42.319 11.808 1.00 30.84 620 MET A O 1
ATOM 5021 N N . SER A 1 621 ? -6.086 -42.428 9.720 1.00 29.08 621 SER A N 1
ATOM 5022 C CA . SER A 1 621 ? -6.538 -43.221 8.569 1.00 29.08 621 SER A CA 1
ATOM 5023 C C . SER A 1 621 ? -6.768 -42.343 7.319 1.00 29.08 621 SER A C 1
ATOM 5025 O O . SER A 1 621 ? -7.114 -41.174 7.427 1.00 29.08 621 SER A O 1
ATOM 5027 N N . LEU A 1 622 ? -6.649 -43.008 6.163 1.00 31.81 622 LEU A N 1
ATOM 5028 C CA . LEU A 1 622 ? -7.511 -42.960 4.968 1.00 31.81 622 LEU A CA 1
ATOM 5029 C C . LEU A 1 622 ? -7.614 -41.683 4.110 1.00 31.81 622 LEU A C 1
ATOM 5031 O O . LEU A 1 622 ? -8.373 -40.752 4.350 1.00 31.81 622 LEU A O 1
ATOM 5035 N N . SER A 1 623 ? -6.929 -41.809 2.974 1.00 36.81 623 SER A N 1
ATOM 5036 C CA . SER A 1 623 ? -7.367 -41.475 1.618 1.00 36.81 623 SER A CA 1
ATOM 5037 C C . SER A 1 623 ? -8.881 -41.505 1.374 1.00 36.81 623 SER A C 1
ATOM 5039 O O . SER A 1 623 ? -9.529 -42.517 1.647 1.00 36.81 623 SER A O 1
ATOM 5041 N N . ASN A 1 624 ? -9.387 -40.488 0.671 1.00 31.25 624 ASN A N 1
ATOM 5042 C CA . ASN A 1 624 ? -10.457 -40.700 -0.296 1.00 31.25 624 ASN A CA 1
ATOM 5043 C C . ASN A 1 624 ? -10.317 -39.788 -1.524 1.00 31.25 624 ASN A C 1
ATOM 5045 O O . ASN A 1 624 ? -10.193 -38.570 -1.442 1.00 31.25 624 ASN A O 1
ATOM 5049 N N . THR A 1 625 ? -10.305 -40.470 -2.659 1.00 34.59 625 THR A N 1
ATOM 5050 C CA . THR A 1 625 ? -10.493 -40.047 -4.045 1.00 34.59 625 THR A CA 1
ATOM 5051 C C . THR A 1 625 ? -11.847 -39.375 -4.274 1.00 34.59 625 THR A C 1
ATOM 5053 O O . THR A 1 625 ? -12.846 -39.924 -3.836 1.00 34.59 625 THR A O 1
ATOM 5056 N N . ASP A 1 626 ? -11.890 -38.295 -5.064 1.00 34.94 626 ASP A N 1
ATOM 5057 C CA . ASP A 1 626 ? -12.945 -38.028 -6.066 1.00 34.94 626 ASP A CA 1
ATOM 5058 C C . ASP A 1 626 ? -12.522 -36.845 -6.965 1.00 34.94 626 ASP A C 1
ATOM 5060 O O . ASP A 1 626 ? -12.187 -35.763 -6.500 1.00 34.94 626 ASP A O 1
ATOM 5064 N N . LYS A 1 627 ? -12.190 -37.090 -8.239 1.00 33.25 627 LYS A N 1
ATOM 5065 C CA . LYS A 1 627 ? -13.055 -37.056 -9.439 1.00 33.25 627 LYS A CA 1
ATOM 5066 C C . LYS A 1 627 ? -13.609 -35.672 -9.829 1.00 33.25 627 LYS A C 1
ATOM 5068 O O . LYS A 1 627 ? -14.623 -35.209 -9.334 1.00 33.25 627 LYS A O 1
ATOM 5073 N N . ARG A 1 628 ? -12.970 -35.136 -10.882 1.00 32.31 628 ARG A N 1
ATOM 5074 C CA . ARG A 1 628 ? -13.520 -34.437 -12.066 1.00 32.31 628 ARG A CA 1
ATOM 5075 C C . ARG A 1 628 ? -14.723 -33.499 -11.866 1.00 32.31 628 ARG A C 1
ATOM 5077 O O . ARG A 1 628 ? -15.852 -33.963 -11.748 1.00 32.31 628 ARG A O 1
ATOM 5084 N N . LYS A 1 629 ? -14.525 -32.234 -12.261 1.00 32.59 629 LYS A N 1
ATOM 5085 C CA . LYS A 1 629 ? -15.310 -31.632 -13.358 1.00 32.59 629 LYS A CA 1
ATOM 5086 C C . LYS A 1 629 ? -14.589 -30.440 -13.996 1.00 32.59 629 LYS A C 1
ATOM 5088 O O . LYS A 1 629 ? -14.412 -29.394 -13.386 1.00 32.59 629 LYS A O 1
ATOM 5093 N N . ASN A 1 630 ? -14.210 -30.636 -15.259 1.00 33.50 630 ASN A N 1
ATOM 5094 C CA . ASN A 1 630 ? -13.967 -29.581 -16.237 1.00 33.50 630 ASN A CA 1
ATOM 5095 C C . ASN A 1 630 ? -15.209 -28.692 -16.344 1.00 33.50 630 ASN A C 1
ATOM 5097 O O . ASN A 1 630 ? -16.301 -29.226 -16.522 1.00 33.50 630 ASN A O 1
ATOM 5101 N N . ASN A 1 631 ? -15.029 -27.373 -16.363 1.00 34.28 631 ASN A N 1
ATOM 5102 C CA . ASN A 1 631 ? -15.863 -26.498 -17.179 1.00 34.28 631 ASN A CA 1
ATOM 5103 C C . ASN A 1 631 ? -15.088 -25.245 -17.592 1.00 34.28 631 ASN A C 1
ATOM 5105 O O . ASN A 1 631 ? -14.596 -24.473 -16.776 1.00 34.28 631 ASN A O 1
ATOM 5109 N N . ARG A 1 632 ? -14.982 -25.101 -18.910 1.00 32.03 632 ARG A N 1
ATOM 5110 C CA . ARG A 1 632 ? -14.318 -24.048 -19.670 1.00 32.03 632 ARG A CA 1
ATOM 5111 C C . ARG A 1 632 ? -15.436 -23.181 -20.256 1.00 32.03 632 ARG A C 1
ATOM 5113 O O . ARG A 1 632 ? -16.219 -23.730 -21.033 1.00 32.03 632 ARG A O 1
ATOM 5120 N N . PRO A 1 633 ? -15.549 -21.877 -19.963 1.00 39.16 633 PRO A N 1
ATOM 5121 C CA . PRO A 1 633 ? -16.426 -21.017 -20.738 1.00 39.16 633 PRO A CA 1
ATOM 5122 C C . PRO A 1 633 ? -15.662 -20.509 -21.962 1.00 39.16 633 PRO A C 1
ATOM 5124 O O . PRO A 1 633 ? -14.686 -19.772 -21.854 1.00 39.16 633 PRO A O 1
ATOM 5127 N N . LYS A 1 634 ? -16.124 -20.925 -23.144 1.00 31.52 634 LYS A N 1
ATOM 5128 C CA . LYS A 1 634 ? -15.951 -20.171 -24.388 1.00 31.52 634 LYS A CA 1
ATOM 5129 C C . LYS A 1 634 ? -16.749 -18.874 -24.245 1.00 31.52 634 LYS A C 1
ATOM 5131 O O . LYS A 1 634 ? -17.974 -18.943 -24.182 1.00 31.52 634 LYS A O 1
ATOM 5136 N N . THR A 1 635 ? -16.099 -17.718 -24.292 1.00 33.38 635 THR A N 1
ATOM 5137 C CA . THR A 1 635 ? -16.769 -16.461 -24.644 1.00 33.38 635 THR A CA 1
ATOM 5138 C C . THR A 1 635 ? -16.270 -15.978 -25.992 1.00 33.38 635 THR A C 1
ATOM 5140 O O . THR A 1 635 ? -15.083 -15.949 -26.304 1.00 33.38 635 THR A O 1
ATOM 5143 N N . ARG A 1 636 ? -17.271 -15.734 -26.826 1.00 31.80 636 ARG A N 1
ATOM 5144 C CA . ARG A 1 636 ? -17.247 -15.500 -28.257 1.00 31.80 636 ARG A CA 1
ATOM 5145 C C . ARG A 1 636 ? -17.066 -14.004 -28.481 1.00 31.80 636 ARG A C 1
ATOM 5147 O O . ARG A 1 636 ? -17.740 -13.200 -27.842 1.00 31.80 636 ARG A O 1
ATOM 5154 N N . SER A 1 637 ? -16.182 -13.668 -29.405 1.00 30.73 637 SER A N 1
ATOM 5155 C CA . SER A 1 637 ? -16.042 -12.353 -30.012 1.00 30.73 637 SER A CA 1
ATOM 5156 C C . SER A 1 637 ? -17.387 -11.840 -30.544 1.00 30.73 637 SER A C 1
ATOM 5158 O O . SER A 1 637 ? -18.106 -12.550 -31.250 1.00 30.73 637 SER A O 1
ATOM 5160 N N . LYS A 1 638 ? -17.709 -10.582 -30.230 1.00 33.12 638 LYS A N 1
ATOM 5161 C CA . LYS A 1 638 ? -18.667 -9.770 -30.983 1.00 33.12 638 LYS A CA 1
ATOM 5162 C C . LYS A 1 638 ? -17.957 -8.491 -31.403 1.00 33.12 638 LYS A C 1
ATOM 5164 O O . LYS A 1 638 ? -17.625 -7.650 -30.578 1.00 33.12 638 LYS A O 1
ATOM 5169 N N . VAL A 1 639 ? -17.707 -8.419 -32.703 1.00 31.53 639 VAL A N 1
ATOM 5170 C CA . VAL A 1 639 ? -17.359 -7.214 -33.446 1.00 31.53 639 VAL A CA 1
ATOM 5171 C C . VAL A 1 639 ? -18.622 -6.358 -33.515 1.00 31.53 639 VAL A C 1
ATOM 5173 O O . VAL A 1 639 ? -19.649 -6.821 -34.009 1.00 31.53 639 VAL A O 1
ATOM 5176 N N . SER A 1 640 ? -18.554 -5.129 -33.017 1.00 31.50 640 SER A N 1
ATOM 5177 C CA . SER A 1 640 ? -19.495 -4.061 -33.352 1.00 31.50 640 SER A CA 1
ATOM 5178 C C . SER A 1 640 ? -18.696 -2.967 -34.041 1.00 31.50 640 SER A C 1
ATOM 5180 O O . SER A 1 640 ? -17.843 -2.338 -33.417 1.00 31.50 640 SER A O 1
ATOM 5182 N N . GLY A 1 641 ? -18.946 -2.789 -35.337 1.00 28.45 641 GLY A N 1
ATOM 5183 C CA . GLY A 1 641 ? -18.489 -1.619 -36.067 1.00 28.45 641 GLY A CA 1
ATOM 5184 C C . GLY A 1 641 ? -19.183 -0.373 -35.530 1.00 28.45 641 GLY A C 1
ATOM 5185 O O . GLY A 1 641 ? -20.380 -0.399 -35.247 1.00 28.45 641 GLY A O 1
ATOM 5186 N N . PHE A 1 642 ? -18.419 0.703 -35.405 1.00 29.05 642 PHE A N 1
ATOM 5187 C CA . PHE A 1 642 ? -18.948 2.049 -35.285 1.00 29.05 642 PHE A CA 1
ATOM 5188 C C . PHE A 1 642 ? -18.373 2.866 -36.435 1.00 29.05 642 PHE A C 1
ATOM 5190 O O . PHE A 1 642 ? -17.159 2.957 -36.600 1.00 29.05 642 PHE A O 1
ATOM 5197 N N . ALA A 1 643 ? -19.285 3.373 -37.259 1.00 31.94 643 ALA A N 1
ATOM 5198 C CA . ALA A 1 643 ? -19.053 4.500 -38.138 1.00 31.94 643 ALA A CA 1
ATOM 5199 C C . ALA A 1 643 ? -19.100 5.776 -37.285 1.00 31.94 643 ALA A C 1
ATOM 5201 O O . ALA A 1 643 ? -19.974 5.904 -36.423 1.00 31.94 643 ALA A O 1
ATOM 5202 N N . GLY A 1 644 ? -18.150 6.672 -37.532 1.00 34.50 644 GLY A N 1
ATOM 5203 C CA . GLY A 1 644 ? -17.929 7.933 -36.831 1.00 34.50 644 GLY A CA 1
ATOM 5204 C C . GLY A 1 644 ? -16.540 8.434 -37.160 1.00 34.50 644 GLY A C 1
ATOM 5205 O O . GLY A 1 644 ? -15.603 7.940 -36.500 1.00 34.50 644 GLY A O 1
#